Protein AF-A0AAE9ESP9-F1 (afdb_monomer)

InterPro domains:
  IPR003100 PAZ domain [PF02170] (100-163)
  IPR003100 PAZ domain [PS50821] (48-155)
  IPR036085 PAZ domain superfamily [SSF101690] (2-194)

pLDDT: mean 80.01, std 15.83, range [25.66, 97.06]

Structure (mmCIF, N/CA/C/O backbone):
data_AF-A0AAE9ESP9-F1
#
_entry.id   AF-A0AAE9ESP9-F1
#
loop_
_atom_site.group_PDB
_atom_site.id
_atom_site.type_symbol
_atom_site.label_atom_id
_atom_site.label_alt_id
_atom_site.label_comp_id
_atom_site.label_asym_id
_atom_site.label_entity_id
_atom_site.label_seq_id
_atom_site.pdbx_PDB_ins_code
_atom_site.Cartn_x
_atom_site.Cartn_y
_atom_site.Cartn_z
_atom_site.occupancy
_atom_site.B_iso_or_equiv
_atom_site.auth_seq_id
_atom_site.auth_comp_id
_atom_site.auth_asym_id
_atom_site.auth_atom_id
_atom_site.pdbx_PDB_model_num
ATOM 1 N N . MET A 1 1 ? -13.383 -6.485 22.836 1.00 36.25 1 MET A N 1
ATOM 2 C CA . MET A 1 1 ? -14.135 -5.206 22.783 1.00 36.25 1 MET A CA 1
ATOM 3 C C . MET A 1 1 ? -15.360 -5.266 21.856 1.00 36.25 1 MET A C 1
ATOM 5 O O . MET A 1 1 ? -16.453 -5.032 22.339 1.00 36.25 1 MET A O 1
ATOM 9 N N . PHE A 1 2 ? -15.238 -5.640 20.572 1.00 35.47 2 PHE A N 1
ATOM 10 C CA . PHE A 1 2 ? -16.337 -5.555 19.578 1.00 35.47 2 PHE A CA 1
ATOM 11 C C . PHE A 1 2 ? -17.432 -6.639 19.628 1.00 35.47 2 PHE A C 1
ATOM 13 O O . PHE A 1 2 ? -18.396 -6.563 18.873 1.00 35.47 2 PHE A O 1
ATOM 20 N N . THR A 1 3 ? -17.312 -7.639 20.498 1.00 38.34 3 THR A N 1
ATOM 21 C CA . THR A 1 3 ? -18.304 -8.721 20.650 1.00 38.34 3 THR A CA 1
ATOM 22 C C . THR A 1 3 ? -19.250 -8.513 21.833 1.00 38.34 3 THR A C 1
ATOM 24 O O . THR A 1 3 ? -20.187 -9.290 22.010 1.00 38.34 3 THR A O 1
ATOM 27 N N . ARG A 1 4 ? -19.029 -7.475 22.653 1.00 48.34 4 ARG A N 1
ATOM 28 C CA . ARG A 1 4 ? -19.832 -7.216 23.854 1.00 48.34 4 ARG A CA 1
ATOM 29 C C . ARG A 1 4 ? -20.883 -6.136 23.570 1.00 48.34 4 ARG A C 1
ATOM 31 O O . ARG A 1 4 ? -20.540 -5.133 22.951 1.00 48.34 4 ARG A O 1
ATOM 38 N N . PRO A 1 5 ? -22.139 -6.283 24.040 1.00 46.50 5 PRO A N 1
ATOM 39 C CA . PRO A 1 5 ? -23.205 -5.295 23.809 1.00 46.50 5 PRO A CA 1
ATOM 40 C C . PRO A 1 5 ? -22.928 -3.915 24.439 1.00 46.50 5 PRO A C 1
ATOM 42 O O . PRO A 1 5 ? -23.632 -2.945 24.168 1.00 46.50 5 PRO A O 1
ATOM 45 N N . GLY A 1 6 ? -21.906 -3.823 25.288 1.00 58.88 6 GLY A N 1
ATOM 46 C CA . GLY A 1 6 ? -21.428 -2.608 25.924 1.00 58.88 6 GLY A CA 1
ATOM 47 C C . GLY A 1 6 ? -20.101 -2.831 26.654 1.00 58.88 6 GLY A C 1
ATOM 48 O O . GLY A 1 6 ? -19.663 -3.969 26.827 1.00 58.88 6 GLY A O 1
ATOM 49 N N . TYR A 1 7 ? -19.445 -1.740 27.046 1.00 69.62 7 TYR A N 1
ATOM 50 C CA . TYR A 1 7 ? -18.128 -1.765 27.684 1.00 69.62 7 TYR A CA 1
ATOM 51 C C . TYR A 1 7 ? -18.101 -0.862 28.925 1.00 69.62 7 TYR A C 1
ATOM 53 O O . TYR A 1 7 ? -18.345 0.340 28.781 1.00 69.62 7 TYR A O 1
ATOM 61 N N . PRO A 1 8 ? -17.836 -1.387 30.136 1.00 78.94 8 PRO A N 1
ATOM 62 C CA . PRO A 1 8 ? -17.788 -0.575 31.351 1.00 78.94 8 PRO A CA 1
ATOM 63 C C . PRO A 1 8 ? -16.766 0.557 31.229 1.00 78.94 8 PRO A C 1
ATOM 65 O O . PRO A 1 8 ? -15.607 0.323 30.885 1.00 78.94 8 PRO A O 1
ATOM 68 N N . LEU A 1 9 ? -17.172 1.793 31.525 1.00 84.38 9 LEU A N 1
ATOM 69 C CA . LEU A 1 9 ? -16.286 2.939 31.314 1.00 84.38 9 LEU A CA 1
ATOM 70 C C . LEU A 1 9 ? -15.124 2.992 32.305 1.00 84.38 9 LEU A C 1
ATOM 72 O O . LEU A 1 9 ? -14.056 3.467 31.943 1.00 84.38 9 LEU A O 1
ATOM 76 N N . VAL A 1 10 ? -15.295 2.459 33.515 1.00 84.62 10 VAL A N 1
ATOM 77 C CA . VAL A 1 10 ? -14.196 2.323 34.486 1.00 84.62 10 VAL A CA 1
ATOM 78 C C . VAL A 1 10 ? -13.069 1.449 33.924 1.00 84.62 10 VAL A C 1
ATOM 80 O O . VAL A 1 10 ? -11.906 1.813 34.058 1.00 84.62 10 VAL A O 1
ATOM 83 N N . ARG A 1 11 ? -13.409 0.353 33.226 1.00 78.44 11 ARG A N 1
ATOM 84 C CA . ARG A 1 11 ? -12.430 -0.521 32.559 1.00 78.44 11 ARG A CA 1
ATOM 85 C C . ARG A 1 11 ? -11.682 0.235 31.467 1.00 78.44 11 ARG A C 1
ATOM 87 O O . ARG A 1 11 ? -10.459 0.267 31.481 1.00 78.44 11 ARG A O 1
ATOM 94 N N . LEU A 1 12 ? -12.420 0.891 30.567 1.00 76.06 12 LEU A N 1
ATOM 95 C CA . LEU A 1 12 ? -11.817 1.704 29.507 1.00 76.06 12 LEU A CA 1
ATOM 96 C C . LEU A 1 12 ? -10.880 2.768 30.083 1.00 76.06 12 LEU A C 1
ATOM 98 O O . LEU A 1 12 ? -9.815 3.020 29.537 1.00 76.06 12 LEU A O 1
ATOM 102 N N . PHE A 1 13 ? -11.268 3.394 31.192 1.00 78.81 13 PHE A N 1
ATOM 103 C CA . PHE A 1 13 ? -10.442 4.415 31.812 1.00 78.81 13 PHE A CA 1
ATOM 104 C C . PHE A 1 13 ? -9.170 3.837 32.430 1.00 78.81 13 PHE A C 1
ATOM 106 O O . PHE A 1 13 ? -8.113 4.428 32.240 1.00 78.81 13 PHE A O 1
ATOM 113 N N . TRP A 1 14 ? -9.236 2.673 33.089 1.00 80.75 14 TRP A N 1
ATOM 114 C CA . TRP A 1 14 ? -8.038 1.973 33.566 1.00 80.75 14 TRP A CA 1
ATOM 115 C C . TRP A 1 14 ? -7.069 1.683 32.413 1.00 80.75 14 TRP A C 1
ATOM 117 O O . TRP A 1 14 ? -5.886 1.999 32.524 1.00 80.75 14 TRP A O 1
ATOM 127 N N . GLU A 1 15 ? -7.575 1.154 31.294 1.00 73.94 15 GLU A N 1
ATOM 128 C CA . GLU A 1 15 ? -6.766 0.797 30.115 1.00 73.94 15 GLU A CA 1
ATOM 129 C C . GLU A 1 15 ? -6.067 2.028 29.524 1.00 73.94 15 GLU A C 1
ATOM 131 O O . GLU A 1 15 ? -4.885 1.988 29.188 1.00 73.94 15 GLU A O 1
ATOM 136 N N . LEU A 1 16 ? -6.760 3.171 29.486 1.00 69.31 16 LEU A N 1
ATOM 137 C CA . LEU A 1 16 ? -6.178 4.440 29.042 1.00 69.31 16 LEU A CA 1
ATOM 138 C C . LEU A 1 16 ? -5.133 5.006 30.017 1.00 69.31 16 LEU A C 1
ATOM 140 O O . LEU A 1 16 ? -4.190 5.653 29.568 1.00 69.31 16 LEU A O 1
ATOM 144 N N . ILE A 1 17 ? -5.291 4.790 31.328 1.00 67.62 17 ILE A N 1
ATOM 145 C CA . ILE A 1 17 ? -4.324 5.232 32.347 1.00 67.62 17 ILE A CA 1
ATOM 146 C C . ILE A 1 17 ? -3.018 4.437 32.236 1.00 67.62 17 ILE A C 1
ATOM 148 O O . ILE A 1 17 ? -1.943 5.026 32.336 1.00 67.62 17 ILE A O 1
ATOM 152 N N . HIS A 1 18 ? -3.111 3.122 32.028 1.00 68.69 18 HIS A N 1
ATOM 153 C CA . HIS A 1 18 ? -1.955 2.220 32.041 1.00 68.69 18 HIS A CA 1
ATOM 154 C C . HIS A 1 18 ? -1.342 2.007 30.651 1.00 68.69 18 HIS A C 1
ATOM 156 O O . HIS A 1 18 ? -0.204 1.558 30.551 1.00 68.69 18 HIS A O 1
ATOM 162 N N . GLY A 1 19 ? -2.057 2.382 29.584 1.00 60.78 19 GLY A N 1
ATOM 163 C CA . GLY A 1 19 ? -1.596 2.210 28.207 1.00 60.78 19 GLY A CA 1
ATOM 164 C C . GLY A 1 19 ? -1.575 0.750 27.750 1.00 60.78 19 GLY A C 1
ATOM 165 O O . GLY A 1 19 ? -0.873 0.440 26.791 1.00 60.78 19 GLY A O 1
ATOM 166 N N . ASP A 1 20 ? -2.330 -0.120 28.424 1.00 61.47 20 ASP A N 1
ATOM 167 C CA . ASP A 1 20 ? -2.388 -1.560 28.171 1.00 61.47 20 ASP A CA 1
ATOM 168 C C . ASP A 1 20 ? -3.837 -2.070 28.263 1.00 61.47 20 ASP A C 1
ATOM 170 O O . ASP A 1 20 ? -4.705 -1.436 28.870 1.00 61.47 20 ASP A O 1
ATOM 174 N N . THR A 1 21 ? -4.116 -3.211 27.638 1.00 65.62 21 THR A N 1
ATOM 175 C CA . THR A 1 21 ? -5.422 -3.876 27.690 1.00 65.62 21 THR A CA 1
ATOM 176 C C . THR A 1 21 ? -5.473 -4.852 28.855 1.00 65.62 21 THR A C 1
ATOM 178 O O . THR A 1 21 ? -4.585 -5.689 28.966 1.00 65.62 21 THR A O 1
ATOM 181 N N . ILE A 1 22 ? -6.529 -4.817 29.677 1.00 64.69 22 ILE A N 1
ATOM 182 C CA . ILE A 1 22 ? -6.693 -5.832 30.729 1.00 64.69 22 ILE A CA 1
ATOM 183 C C . ILE A 1 22 ? -7.214 -7.129 30.084 1.00 64.69 22 ILE A C 1
ATOM 185 O O . ILE A 1 22 ? -8.304 -7.096 29.485 1.00 64.69 22 ILE A O 1
ATOM 189 N N . PRO A 1 23 ? -6.496 -8.263 30.209 1.00 65.38 23 PRO A N 1
ATOM 190 C CA . PRO A 1 23 ? -7.001 -9.574 29.813 1.00 65.38 23 PRO A CA 1
ATOM 191 C C . PRO A 1 23 ? -8.263 -9.942 30.596 1.00 65.38 23 PRO A C 1
ATOM 193 O O . PRO A 1 23 ? -8.437 -9.549 31.746 1.00 65.38 23 PRO A O 1
ATOM 196 N N . ASP A 1 24 ? -9.156 -10.728 29.999 1.00 60.84 24 ASP A N 1
ATOM 197 C CA . ASP A 1 24 ? -10.421 -11.086 30.655 1.00 60.84 24 ASP A CA 1
ATOM 198 C C . ASP A 1 24 ? -10.231 -11.920 31.938 1.00 60.84 24 ASP A C 1
ATOM 200 O O . ASP A 1 24 ? -11.047 -11.827 32.854 1.00 60.84 24 ASP A O 1
ATOM 204 N N . GLU A 1 25 ? -9.128 -12.663 32.032 1.00 65.56 25 GLU A N 1
ATOM 205 C CA . GLU A 1 25 ? -8.735 -13.447 33.210 1.00 65.56 25 GLU A CA 1
ATOM 206 C C . GLU A 1 25 ? -8.355 -12.542 34.396 1.00 65.56 25 GLU A C 1
ATOM 208 O O . GLU A 1 25 ? -8.897 -12.688 35.489 1.00 65.56 25 GLU A O 1
ATOM 213 N N . ASP A 1 26 ? -7.537 -11.507 34.168 1.00 64.12 26 ASP A N 1
ATOM 214 C CA . ASP A 1 26 ? -7.153 -10.543 35.213 1.00 64.12 26 ASP A CA 1
ATOM 215 C C . ASP A 1 26 ? -8.328 -9.665 35.688 1.00 64.12 26 ASP A C 1
ATOM 217 O O . ASP A 1 26 ? -8.293 -9.074 36.775 1.00 64.12 26 ASP A O 1
ATOM 221 N N . ILE A 1 27 ? -9.394 -9.584 34.885 1.00 62.53 27 ILE A N 1
ATOM 222 C CA . ILE A 1 27 ? -10.651 -8.933 35.265 1.00 62.53 27 ILE A CA 1
ATOM 223 C C . ILE A 1 27 ? -11.445 -9.804 36.220 1.00 62.53 27 ILE A C 1
ATOM 225 O O . ILE A 1 27 ? -11.949 -9.278 37.218 1.00 62.53 27 ILE A O 1
ATOM 229 N N . ALA A 1 28 ? -11.564 -11.097 35.908 1.00 59.69 28 ALA A N 1
ATOM 230 C CA . ALA A 1 28 ? -12.252 -12.063 36.753 1.00 59.69 28 ALA A CA 1
ATOM 231 C C . ALA A 1 28 ? -11.602 -12.115 38.142 1.00 59.69 28 ALA A C 1
ATOM 233 O O . ALA A 1 28 ? -12.314 -12.020 39.137 1.00 59.69 28 ALA A O 1
ATOM 234 N N . ASP A 1 29 ? -10.268 -12.094 38.191 1.00 65.44 29 ASP A N 1
ATOM 235 C CA . ASP A 1 29 ? -9.473 -12.135 39.425 1.00 65.44 29 ASP A CA 1
ATOM 236 C C . ASP A 1 29 ? -9.469 -10.813 40.225 1.00 65.44 29 ASP A C 1
ATOM 238 O O . ASP A 1 29 ? -8.898 -10.733 41.315 1.00 65.44 29 ASP A O 1
ATOM 242 N N . GLY A 1 30 ? -10.064 -9.737 39.694 1.00 65.06 30 GLY A N 1
ATOM 243 C CA . GLY A 1 30 ? -10.254 -8.471 40.411 1.00 65.06 30 GLY A CA 1
ATOM 244 C C . GLY A 1 30 ? -8.976 -7.671 40.711 1.00 65.06 30 GLY A C 1
ATOM 245 O O . GLY A 1 30 ? -9.048 -6.688 41.453 1.00 65.06 30 GLY A O 1
ATOM 246 N N . LYS A 1 31 ? -7.817 -8.030 40.135 1.00 67.94 31 LYS A N 1
ATOM 247 C CA . LYS A 1 31 ? -6.522 -7.356 40.389 1.00 67.94 31 LYS A CA 1
ATOM 248 C C . LYS A 1 31 ? -6.563 -5.852 40.088 1.00 67.94 31 LYS A C 1
ATOM 250 O O . LYS A 1 31 ? -6.050 -5.054 40.868 1.00 67.94 31 LYS A O 1
ATOM 255 N N . TRP A 1 32 ? -7.268 -5.465 39.026 1.00 75.38 32 TRP A N 1
ATOM 256 C CA . TRP A 1 32 ? -7.428 -4.073 38.586 1.00 75.38 32 TRP A CA 1
ATOM 257 C C . TRP A 1 32 ? -8.198 -3.177 39.580 1.00 75.38 32 TRP A C 1
ATOM 259 O O . TRP A 1 32 ? -8.116 -1.950 39.501 1.00 75.38 32 TRP A O 1
ATOM 269 N N . ASP A 1 33 ? -8.947 -3.752 40.532 1.00 78.62 33 ASP A N 1
ATOM 270 C CA . ASP A 1 33 ? -9.730 -2.988 41.512 1.00 78.62 33 ASP A CA 1
ATOM 271 C C . ASP A 1 33 ? -8.846 -2.199 42.486 1.00 78.62 33 ASP A C 1
ATOM 273 O O . ASP A 1 33 ? -9.152 -1.051 42.823 1.00 78.62 33 ASP A O 1
ATOM 277 N N . ALA A 1 34 ? -7.756 -2.814 42.952 1.00 79.19 34 ALA A N 1
ATOM 278 C CA . ALA A 1 34 ? -6.808 -2.163 43.851 1.00 79.19 34 ALA A CA 1
ATOM 279 C C . ALA A 1 34 ? -6.098 -1.003 43.143 1.00 79.19 34 ALA A C 1
ATOM 281 O O . ALA A 1 34 ? -5.945 0.074 43.722 1.00 79.19 34 ALA A O 1
ATOM 282 N N . ASP A 1 35 ? -5.746 -1.199 41.875 1.00 78.31 35 ASP A N 1
ATOM 283 C CA . ASP A 1 35 ? -5.117 -0.176 41.046 1.00 78.31 35 ASP A CA 1
ATOM 284 C C . ASP A 1 35 ? -6.069 0.996 40.809 1.00 78.31 35 ASP A C 1
ATOM 286 O O . ASP A 1 35 ? -5.705 2.144 41.054 1.00 78.31 35 ASP A O 1
ATOM 290 N N . MET A 1 36 ? -7.326 0.721 40.436 1.00 82.50 36 MET A N 1
ATOM 291 C CA . MET A 1 36 ? -8.332 1.769 40.239 1.00 82.50 36 MET A CA 1
ATOM 292 C C . MET A 1 36 ? -8.628 2.562 41.506 1.00 82.50 36 MET A C 1
ATOM 294 O O . MET A 1 36 ? -8.857 3.761 41.417 1.00 82.50 36 MET A O 1
ATOM 298 N N . LYS A 1 37 ? -8.616 1.941 42.691 1.00 84.88 37 LYS A N 1
ATOM 299 C CA . LYS A 1 37 ? -8.807 2.664 43.961 1.00 84.88 37 LYS A CA 1
ATOM 300 C C . LYS A 1 37 ? -7.693 3.667 44.253 1.00 84.88 37 LYS A C 1
ATOM 302 O O . LYS A 1 37 ? -7.957 4.674 44.904 1.00 84.88 37 LYS A O 1
ATOM 307 N N . ASN A 1 38 ? -6.481 3.382 43.783 1.00 81.75 38 ASN A N 1
ATOM 308 C CA . ASN A 1 38 ? -5.291 4.200 44.009 1.00 81.75 38 ASN A CA 1
ATOM 309 C C . ASN A 1 38 ? -4.934 5.093 42.807 1.00 81.75 38 ASN A C 1
ATOM 311 O O . ASN A 1 38 ? -3.989 5.884 42.887 1.00 81.75 38 ASN A O 1
ATOM 315 N N . ALA A 1 39 ? -5.662 4.969 41.695 1.00 80.00 39 ALA A N 1
ATOM 316 C CA . ALA A 1 39 ? -5.359 5.655 40.454 1.00 80.00 39 ALA A CA 1
ATOM 317 C C . ALA A 1 39 ? -5.473 7.178 40.612 1.00 80.00 39 ALA A C 1
ATOM 319 O O . ALA A 1 39 ? -6.455 7.714 41.126 1.00 80.00 39 ALA A O 1
ATOM 320 N N . ARG A 1 40 ? -4.466 7.904 40.113 1.00 81.81 40 ARG A N 1
ATOM 321 C CA . ARG A 1 40 ? -4.518 9.367 40.008 1.00 81.81 40 ARG A CA 1
ATOM 322 C C . ARG A 1 40 ? -4.911 9.766 38.597 1.00 81.81 40 ARG A C 1
ATOM 324 O O . ARG A 1 40 ? -4.163 9.557 37.644 1.00 81.81 40 ARG A O 1
ATOM 331 N N . VAL A 1 41 ? -6.091 10.359 38.475 1.00 81.75 41 VAL A N 1
ATOM 332 C CA . VAL A 1 41 ? -6.601 10.856 37.198 1.00 81.75 41 VAL A CA 1
ATOM 333 C C . VAL A 1 41 ? -5.816 12.100 36.783 1.00 81.75 41 VAL A C 1
ATOM 335 O O . VAL A 1 41 ? -5.697 13.048 37.553 1.00 81.75 41 VAL A O 1
ATOM 338 N N . THR A 1 42 ? -5.281 12.101 35.561 1.00 84.94 42 THR A N 1
ATOM 339 C CA . THR A 1 42 ? -4.581 13.256 34.978 1.00 84.94 42 THR A CA 1
ATOM 340 C C . THR A 1 42 ? -5.438 13.921 33.903 1.00 84.94 42 THR A C 1
ATOM 342 O O . THR A 1 42 ? -6.276 13.267 33.277 1.00 84.94 42 THR A O 1
ATOM 345 N N . GLU A 1 43 ? -5.192 15.204 33.623 1.00 85.25 43 GLU A N 1
ATOM 346 C CA . GLU A 1 43 ? -5.866 15.927 32.532 1.00 85.25 43 GLU A CA 1
ATOM 347 C C . GLU A 1 43 ? -5.663 15.244 31.172 1.00 85.25 43 GLU A C 1
ATOM 349 O O . GLU A 1 43 ? -6.591 15.170 30.367 1.00 85.25 43 GLU A O 1
ATOM 354 N N . LYS A 1 44 ? -4.477 14.664 30.939 1.00 78.00 44 LYS A N 1
ATOM 355 C CA . LYS A 1 44 ? -4.171 13.898 29.724 1.00 78.00 44 LYS A CA 1
ATOM 356 C C . LYS A 1 44 ? -5.099 12.688 29.566 1.00 78.00 44 LYS A C 1
ATOM 358 O O . LYS A 1 44 ? -5.600 12.452 28.468 1.00 78.00 44 LYS A O 1
ATOM 363 N N . ASN A 1 45 ? -5.367 11.959 30.651 1.00 80.25 45 ASN A N 1
ATOM 364 C CA . ASN A 1 45 ? -6.237 10.777 30.633 1.00 80.25 45 ASN A CA 1
ATOM 365 C C . ASN A 1 45 ? -7.695 11.171 30.351 1.00 80.25 45 ASN A C 1
ATOM 367 O O . ASN A 1 45 ? -8.373 10.525 29.551 1.00 80.25 45 ASN A O 1
ATOM 371 N N . VAL A 1 46 ? -8.159 12.276 30.947 1.00 85.00 46 VAL A N 1
ATOM 372 C CA . VAL A 1 46 ? -9.500 12.834 30.702 1.00 85.00 46 VAL A CA 1
ATOM 373 C C . VAL A 1 46 ? -9.643 13.316 29.258 1.00 85.00 46 VAL A C 1
ATOM 375 O O . VAL A 1 46 ? -10.648 13.017 28.608 1.00 85.00 46 VAL A O 1
ATOM 378 N N . ALA A 1 47 ? -8.641 14.021 28.726 1.00 77.88 47 ALA A N 1
ATOM 379 C CA . ALA A 1 47 ? -8.632 14.484 27.341 1.00 77.88 47 ALA A CA 1
ATOM 380 C C . ALA A 1 47 ? -8.670 13.308 26.354 1.00 77.88 47 ALA A C 1
ATOM 382 O O . ALA A 1 47 ? -9.475 13.311 25.422 1.00 77.88 47 ALA A O 1
ATOM 383 N N . LEU A 1 48 ? -7.863 12.271 26.597 1.00 74.69 48 LEU A N 1
ATOM 384 C CA . LEU A 1 48 ? -7.835 11.065 25.772 1.00 74.69 48 LEU A CA 1
ATOM 385 C C . LEU A 1 48 ? -9.179 10.324 25.806 1.00 74.69 48 LEU A C 1
ATOM 387 O O . LEU A 1 48 ? -9.744 10.028 24.754 1.00 74.69 48 LEU A O 1
ATOM 391 N N . MET A 1 49 ? -9.754 10.093 26.992 1.00 80.56 49 MET A N 1
ATOM 392 C CA . MET A 1 49 ? -11.069 9.451 27.089 1.00 80.56 49 MET A CA 1
ATOM 393 C C . MET A 1 49 ? -12.174 10.306 26.456 1.00 80.56 49 MET A C 1
ATOM 395 O O . MET A 1 49 ? -13.078 9.762 25.828 1.00 80.56 49 MET A O 1
ATOM 399 N N . SER A 1 50 ? -12.089 11.636 26.542 1.00 81.38 50 SER A N 1
ATOM 400 C CA . SER A 1 50 ? -13.035 12.541 25.873 1.00 81.38 50 SER A CA 1
ATOM 401 C C . SER A 1 50 ? -12.981 12.411 24.351 1.00 81.38 50 SER A C 1
ATOM 403 O O . SER A 1 50 ? -14.023 12.448 23.696 1.00 81.38 50 SER A O 1
ATOM 405 N N . GLN A 1 51 ? -11.787 12.218 23.778 1.00 73.75 51 GLN A N 1
ATOM 406 C CA . GLN A 1 51 ? -11.625 11.945 22.348 1.00 73.75 51 GLN A CA 1
ATOM 407 C C . GLN A 1 51 ? -12.248 10.598 21.963 1.00 73.75 51 GLN A C 1
ATOM 409 O O . GLN A 1 51 ? -12.988 10.537 20.981 1.00 73.75 51 GLN A O 1
ATOM 414 N N . VAL A 1 52 ? -12.012 9.548 22.760 1.00 75.19 52 VAL A N 1
ATOM 415 C CA . VAL A 1 52 ? -12.567 8.200 22.529 1.00 75.19 52 VAL A CA 1
ATOM 416 C C . VAL A 1 52 ? -14.096 8.194 22.618 1.00 75.19 52 VAL A C 1
ATOM 418 O O . VAL A 1 52 ? -14.769 7.606 21.773 1.00 75.19 52 VAL A O 1
ATOM 421 N N . LEU A 1 53 ? -14.664 8.866 23.622 1.00 79.69 53 LEU A N 1
ATOM 422 C CA . LEU A 1 53 ? -16.109 8.909 23.849 1.00 79.69 53 LEU A CA 1
ATOM 423 C C . LEU A 1 53 ? -16.839 9.923 22.962 1.00 79.69 53 LEU A C 1
ATOM 425 O O . LEU A 1 53 ? -18.072 9.969 22.974 1.00 79.69 53 LEU A O 1
ATOM 429 N N . ASN A 1 54 ? -16.126 10.737 22.179 1.00 79.69 54 ASN A N 1
ATOM 430 C CA . ASN A 1 54 ? -16.751 11.763 21.358 1.00 79.69 54 ASN A CA 1
ATOM 431 C C . ASN A 1 54 ? -17.799 11.154 20.412 1.00 79.69 54 ASN A C 1
ATOM 433 O O . ASN A 1 54 ? -17.529 10.240 19.638 1.00 79.69 54 ASN A O 1
ATOM 437 N N . LYS A 1 55 ? -19.018 11.698 20.468 1.00 76.81 55 LYS A N 1
ATOM 438 C CA . LYS A 1 55 ? -20.213 11.238 19.741 1.00 76.81 55 LYS A CA 1
ATOM 439 C C . LYS A 1 55 ? -20.737 9.843 20.112 1.00 76.81 55 LYS A C 1
ATOM 441 O O . LYS A 1 55 ? -21.759 9.452 19.542 1.00 76.81 55 LYS A O 1
ATOM 446 N N . MET A 1 56 ? -20.133 9.150 21.072 1.00 79.88 56 MET A N 1
ATOM 447 C CA . MET A 1 56 ? -20.583 7.832 21.512 1.00 79.88 56 MET A CA 1
ATOM 448 C C . MET A 1 56 ? -21.860 7.911 22.358 1.00 79.88 56 MET A C 1
ATOM 450 O O . MET A 1 56 ? -22.131 8.913 23.031 1.00 79.88 56 MET A O 1
ATOM 454 N N . LYS A 1 57 ? -22.661 6.840 22.314 1.00 85.81 57 LYS A N 1
ATOM 455 C CA . LYS A 1 57 ? -23.819 6.653 23.198 1.00 85.81 57 LYS A CA 1
ATOM 456 C C . LYS A 1 57 ? -23.370 5.943 24.472 1.00 85.81 57 LYS A C 1
ATOM 458 O O . LYS A 1 57 ? -22.726 4.900 24.419 1.00 85.81 57 LYS A O 1
ATOM 463 N N . ILE A 1 58 ? -23.744 6.508 25.608 1.00 86.81 58 ILE A N 1
ATOM 464 C CA . ILE A 1 58 ? -23.488 5.974 26.939 1.00 86.81 58 ILE A CA 1
ATOM 465 C C . ILE A 1 58 ? -24.789 5.405 27.483 1.00 86.81 58 ILE A C 1
ATOM 467 O O . ILE A 1 58 ? -25.831 6.058 27.416 1.00 86.81 58 ILE A O 1
ATOM 471 N N . LEU A 1 59 ? -24.712 4.195 28.016 1.00 86.31 59 LEU A N 1
ATOM 472 C CA . LEU A 1 59 ? -25.769 3.520 28.746 1.00 86.31 59 LEU A CA 1
ATOM 473 C C . LEU A 1 59 ? -25.570 3.730 30.247 1.00 86.31 59 LEU A C 1
ATOM 475 O O . LEU A 1 59 ? -24.451 3.610 30.746 1.00 86.31 59 LEU A O 1
ATOM 479 N N . VAL A 1 60 ? -26.658 4.040 30.951 1.00 86.50 60 VAL A N 1
ATOM 480 C CA . VAL A 1 60 ? -26.669 4.270 32.398 1.00 86.50 60 VAL A CA 1
ATOM 481 C C . VAL A 1 60 ? -27.447 3.167 33.094 1.00 86.50 60 VAL A C 1
ATOM 483 O O . VAL A 1 60 ? -28.629 2.972 32.824 1.00 86.50 60 VAL A O 1
ATOM 486 N N . SER A 1 61 ? -26.804 2.492 34.037 1.00 79.81 61 SER A N 1
ATOM 487 C CA . SER A 1 61 ? -27.384 1.409 34.830 1.00 79.81 61 SER A CA 1
ATOM 488 C C . SER A 1 61 ? -27.281 1.740 36.322 1.00 79.81 61 SER A C 1
ATOM 490 O O . SER A 1 61 ? -26.441 1.187 37.031 1.00 79.81 61 SER A O 1
ATOM 492 N N . ASN A 1 62 ? -28.121 2.666 36.795 1.00 76.31 62 ASN A N 1
ATOM 493 C CA . ASN A 1 62 ? -28.062 3.177 38.174 1.00 76.31 62 ASN A CA 1
ATOM 494 C C . ASN A 1 62 ? -28.213 2.079 39.247 1.00 76.31 62 ASN A C 1
ATOM 496 O O . ASN A 1 62 ? -27.631 2.201 40.318 1.00 76.31 62 ASN A O 1
ATOM 500 N N . GLU A 1 63 ? -28.970 1.018 38.954 1.00 65.75 63 GLU A N 1
ATOM 501 C CA . GLU A 1 63 ? -29.301 -0.072 39.894 1.00 65.75 63 GLU A CA 1
ATOM 502 C C . GLU A 1 63 ? -28.341 -1.277 39.793 1.00 65.75 63 GLU A C 1
ATOM 504 O O . GLU A 1 63 ? -28.228 -2.108 40.699 1.00 65.75 63 GLU A O 1
ATOM 509 N N . GLU A 1 64 ? -27.603 -1.370 38.688 1.00 64.19 64 GLU A N 1
ATOM 510 C CA . GLU A 1 64 ? -26.739 -2.504 38.360 1.00 64.19 64 GLU A CA 1
ATOM 511 C C . GLU A 1 64 ? -25.300 -2.040 38.128 1.00 64.19 64 GLU A C 1
ATOM 513 O O . GLU A 1 64 ? -24.704 -2.369 37.112 1.00 64.19 64 GLU A O 1
ATOM 518 N N . GLY A 1 65 ? -24.745 -1.232 39.040 1.00 64.19 65 GLY A N 1
ATOM 519 C CA . GLY A 1 65 ? -23.344 -0.791 39.015 1.00 64.19 65 GLY A CA 1
ATOM 520 C C . GLY A 1 65 ? -22.312 -1.940 38.992 1.00 64.19 65 GLY A C 1
ATOM 521 O O . GLY A 1 65 ? -22.599 -3.083 38.636 1.00 64.19 65 GLY A O 1
ATOM 522 N N . ILE A 1 66 ? -21.029 -1.648 39.227 1.00 67.69 66 ILE A N 1
ATOM 523 C CA . ILE A 1 66 ? -19.983 -2.689 39.175 1.00 67.69 66 ILE A CA 1
ATOM 524 C C . ILE A 1 66 ? -20.180 -3.586 40.401 1.00 67.69 66 ILE A C 1
ATOM 526 O O . ILE A 1 66 ? -20.194 -3.090 41.525 1.00 67.69 66 ILE A O 1
ATOM 530 N N . ARG A 1 67 ? -20.374 -4.894 40.191 1.00 69.81 67 ARG A N 1
ATOM 531 C CA . ARG A 1 67 ? -20.588 -5.863 41.272 1.00 69.81 67 ARG A CA 1
ATOM 532 C C . ARG A 1 67 ? -19.404 -6.806 41.382 1.00 69.81 67 ARG A C 1
ATOM 534 O O . ARG A 1 67 ? -18.814 -7.202 40.379 1.00 69.81 67 ARG A O 1
ATOM 541 N N . PHE A 1 68 ? -19.088 -7.145 42.620 1.00 63.91 68 PHE A N 1
ATOM 542 C CA . PHE A 1 68 ? -18.103 -8.150 42.964 1.00 63.91 68 PHE A CA 1
ATOM 543 C C . PHE A 1 68 ? -18.779 -9.168 43.876 1.00 63.91 68 PHE A C 1
ATOM 545 O O . PHE A 1 68 ? -19.648 -8.783 44.663 1.00 63.91 68 PHE A O 1
ATOM 552 N N . ASP A 1 69 ? -18.418 -10.437 43.743 1.00 71.25 69 ASP A N 1
ATOM 553 C CA . ASP A 1 69 ? -18.868 -11.472 44.671 1.00 71.25 69 ASP A CA 1
ATOM 554 C C . ASP A 1 69 ? -18.121 -11.393 46.019 1.00 71.25 69 ASP A C 1
ATOM 556 O O . ASP A 1 69 ? -17.226 -10.562 46.221 1.00 71.25 69 ASP A O 1
ATOM 560 N N . ASP A 1 70 ? -18.485 -12.276 46.950 1.00 71.44 70 ASP A N 1
ATOM 561 C CA . ASP A 1 70 ? -17.867 -12.363 48.281 1.00 71.44 70 ASP A CA 1
ATOM 562 C C . ASP A 1 70 ? -16.368 -12.722 48.227 1.00 71.44 70 ASP A C 1
ATOM 564 O O . ASP A 1 70 ? -15.630 -12.495 49.187 1.00 71.44 70 ASP A O 1
ATOM 568 N N . GLN A 1 71 ? -15.898 -13.248 47.093 1.00 68.62 71 GLN A N 1
ATOM 569 C CA . GLN A 1 71 ? -14.507 -13.617 46.823 1.00 68.62 71 GLN A CA 1
ATOM 570 C C . GLN A 1 71 ? -13.734 -12.495 46.106 1.00 68.62 71 GLN A C 1
ATOM 572 O O . GLN A 1 71 ? -12.546 -12.650 45.841 1.00 68.62 71 GLN A O 1
ATOM 577 N N . ARG A 1 72 ? -14.371 -11.332 45.890 1.00 64.81 72 ARG A N 1
ATOM 578 C CA . ARG A 1 72 ? -13.857 -10.158 45.160 1.00 64.81 72 ARG A CA 1
ATOM 579 C C . ARG A 1 72 ? -13.650 -10.378 43.663 1.00 64.81 72 ARG A C 1
ATOM 581 O O . ARG A 1 72 ? -12.983 -9.553 43.038 1.00 64.81 72 ARG A O 1
ATOM 588 N N . ASN A 1 73 ? -14.270 -11.393 43.077 1.00 65.56 73 ASN A N 1
ATOM 589 C CA . ASN A 1 73 ? -14.268 -11.562 41.631 1.00 65.56 73 ASN A CA 1
ATOM 590 C C . ASN A 1 73 ? -15.288 -10.620 40.997 1.00 65.56 73 ASN A C 1
ATOM 592 O O . ASN A 1 73 ? -16.370 -10.384 41.546 1.00 65.56 73 ASN A O 1
ATOM 596 N N . TYR A 1 74 ? -14.950 -10.067 39.835 1.00 65.31 74 TYR A N 1
ATOM 597 C CA . TYR A 1 74 ? -15.865 -9.210 39.086 1.00 65.31 74 TYR A CA 1
ATOM 598 C C . TYR A 1 74 ? -17.026 -10.032 38.513 1.00 65.31 74 TYR A C 1
ATOM 600 O O . TYR A 1 74 ? -16.817 -10.998 37.781 1.00 65.31 74 TYR A O 1
ATOM 608 N N . GLN A 1 75 ? -18.264 -9.616 38.790 1.00 65.56 75 GLN A N 1
ATOM 609 C CA . GLN A 1 75 ? -19.442 -10.207 38.161 1.00 65.56 75 GLN A CA 1
ATOM 610 C C . GLN A 1 75 ? -19.737 -9.491 36.840 1.00 65.56 75 GLN A C 1
ATOM 612 O O . GLN A 1 75 ? -20.175 -8.335 36.826 1.00 65.56 75 GLN A O 1
ATOM 617 N N . GLU A 1 76 ? -19.501 -10.181 35.721 1.00 60.75 76 GLU A N 1
ATOM 618 C CA . GLU A 1 76 ? -19.783 -9.637 34.394 1.00 60.75 76 GLU A CA 1
ATOM 619 C C . GLU A 1 76 ? -21.284 -9.373 34.214 1.00 60.75 76 GLU A C 1
ATOM 621 O O . GLU A 1 76 ? -22.138 -10.218 34.489 1.00 60.75 76 GLU A O 1
ATOM 626 N N . ARG A 1 77 ? -21.617 -8.161 33.757 1.00 64.81 77 ARG A N 1
ATOM 627 C CA . ARG A 1 77 ? -23.010 -7.755 33.545 1.00 64.81 77 ARG A CA 1
ATOM 628 C C . ARG A 1 77 ? -23.577 -8.403 32.287 1.00 64.81 77 ARG A C 1
ATOM 630 O O . ARG A 1 77 ? -22.997 -8.286 31.207 1.00 64.81 77 ARG A O 1
ATOM 637 N N . ASP A 1 78 ? -24.785 -8.956 32.385 1.00 60.59 78 ASP A N 1
ATOM 638 C CA . ASP A 1 78 ? -25.570 -9.337 31.208 1.00 60.59 78 ASP A CA 1
ATOM 639 C C . ASP A 1 78 ? -26.161 -8.085 30.539 1.00 60.59 78 ASP A C 1
ATOM 641 O O . ASP A 1 78 ? -27.303 -7.679 30.760 1.00 60.59 78 ASP A O 1
ATOM 645 N N . LEU A 1 79 ? -25.355 -7.456 29.684 1.00 57.09 79 LEU A N 1
ATOM 646 C CA . LEU A 1 79 ? -25.692 -6.215 28.983 1.00 57.09 79 LEU A CA 1
ATOM 647 C C . LEU A 1 79 ? -26.912 -6.352 28.049 1.00 57.09 79 LEU A C 1
ATOM 649 O O . LEU A 1 79 ? -27.473 -5.339 27.632 1.00 57.09 79 LEU A O 1
ATOM 653 N N . ARG A 1 80 ? -27.374 -7.577 27.738 1.00 56.75 80 ARG A N 1
ATOM 654 C CA . ARG A 1 80 ? -28.618 -7.798 26.974 1.00 56.75 80 ARG A CA 1
ATOM 655 C C . ARG A 1 80 ? -29.856 -7.419 27.790 1.00 56.75 80 ARG A C 1
ATOM 657 O O . ARG A 1 80 ? -30.829 -6.945 27.205 1.00 56.75 80 ARG A O 1
ATOM 664 N N . ARG A 1 81 ? -29.804 -7.561 29.121 1.00 60.00 81 ARG A N 1
ATOM 665 C CA . ARG A 1 81 ? -30.880 -7.158 30.049 1.00 60.00 81 ARG A CA 1
ATOM 666 C C . ARG A 1 81 ? -31.008 -5.641 30.177 1.00 60.00 81 ARG A C 1
ATOM 668 O O . ARG A 1 81 ? -32.083 -5.138 30.484 1.00 60.00 81 ARG A O 1
ATOM 675 N N . LEU A 1 82 ? -29.942 -4.914 29.844 1.00 60.25 82 LEU A N 1
ATOM 676 C CA . LEU A 1 82 ? -29.852 -3.457 29.929 1.00 60.25 82 LEU A CA 1
ATOM 677 C C . LEU A 1 82 ? -30.294 -2.734 28.639 1.00 60.25 82 LEU A C 1
ATOM 679 O O . LEU A 1 82 ? -30.195 -1.514 28.554 1.00 60.25 82 LEU A O 1
ATOM 683 N N . ARG A 1 83 ? -30.831 -3.438 27.627 1.00 58.41 83 ARG A N 1
ATOM 684 C CA . ARG A 1 83 ? -31.275 -2.827 26.349 1.00 58.41 83 ARG A CA 1
ATOM 685 C C . ARG A 1 83 ? -32.271 -1.668 26.504 1.00 58.41 83 ARG A C 1
ATOM 687 O O . ARG A 1 83 ? -32.315 -0.804 25.633 1.00 58.41 83 ARG A O 1
ATOM 694 N N . ASN A 1 84 ? -33.040 -1.648 27.592 1.00 65.19 84 ASN A N 1
ATOM 695 C CA . ASN A 1 84 ? -34.035 -0.610 27.884 1.00 65.19 84 ASN A CA 1
ATOM 696 C C . ASN A 1 84 ? -33.525 0.467 28.857 1.00 65.19 84 ASN A C 1
ATOM 698 O O . ASN A 1 84 ? -34.280 1.363 29.235 1.00 65.19 84 ASN A O 1
ATOM 702 N N . SER A 1 85 ? -32.266 0.385 29.289 1.00 73.88 85 SER A N 1
ATOM 703 C CA . SER A 1 85 ? -31.691 1.346 30.222 1.00 73.88 85 SER A CA 1
ATOM 704 C C . SER A 1 85 ? -31.541 2.731 29.578 1.00 73.88 85 SER A C 1
ATOM 706 O O . SER A 1 85 ? -31.310 2.837 28.368 1.00 73.88 85 SER A O 1
ATOM 708 N N . PRO A 1 86 ? -31.649 3.820 30.362 1.00 83.12 86 PRO A N 1
ATOM 709 C CA . PRO A 1 86 ? -31.477 5.172 29.850 1.00 83.12 86 PRO A CA 1
ATOM 710 C C . PRO A 1 86 ? -30.132 5.345 29.141 1.00 83.12 86 PRO A C 1
ATOM 712 O O . PRO A 1 86 ? -29.083 4.969 29.667 1.00 83.12 86 PRO A O 1
ATOM 715 N N . THR A 1 87 ? -30.155 5.972 27.964 1.00 86.50 87 THR A N 1
ATOM 716 C CA . THR A 1 87 ? -28.939 6.310 27.218 1.00 86.50 87 THR A CA 1
ATOM 717 C C . THR A 1 87 ? -28.816 7.813 26.990 1.00 86.50 87 THR A C 1
ATOM 719 O O . THR A 1 87 ? -29.803 8.557 26.979 1.00 86.50 87 THR A O 1
ATOM 722 N N . PHE A 1 88 ? -27.587 8.293 26.814 1.00 88.81 88 PHE A N 1
ATOM 723 C CA . PHE A 1 88 ? -27.315 9.664 26.395 1.00 88.81 88 PHE A CA 1
ATOM 724 C C . PHE A 1 88 ? -26.037 9.745 25.558 1.00 88.81 88 PHE A C 1
ATOM 726 O O . PHE A 1 88 ? -25.170 8.883 25.637 1.00 88.81 88 PHE A O 1
ATOM 733 N N . LYS A 1 89 ? -25.916 10.783 24.729 1.00 89.00 89 LYS A N 1
ATOM 734 C CA . LYS A 1 89 ? -24.694 11.036 23.958 1.00 89.00 89 LYS A CA 1
ATOM 735 C C . LYS A 1 89 ? -23.673 11.734 24.852 1.00 89.00 89 LYS A C 1
ATOM 737 O O . LYS A 1 89 ? -24.039 12.712 25.506 1.00 89.00 89 LYS A O 1
ATOM 742 N N . PHE A 1 90 ? -22.433 11.248 24.871 1.00 88.44 90 PHE A N 1
ATOM 743 C CA . PHE A 1 90 ? -21.360 11.868 25.651 1.00 88.44 90 PHE A CA 1
ATOM 744 C C . PHE A 1 90 ? -21.213 13.360 25.298 1.00 88.44 90 PHE A C 1
ATOM 746 O O . PHE A 1 90 ? -21.346 13.743 24.130 1.00 88.44 90 PHE A O 1
ATOM 753 N N . PHE A 1 91 ? -20.982 14.188 26.321 1.00 90.62 91 PHE A N 1
ATOM 754 C CA . PHE A 1 91 ? -20.800 15.634 26.199 1.00 90.62 91 PHE A CA 1
ATOM 755 C C . PHE A 1 91 ? -19.448 16.050 26.781 1.00 90.62 91 PHE A C 1
ATOM 757 O O . PHE A 1 91 ? -18.584 16.461 26.015 1.00 90.62 91 PHE A O 1
ATOM 764 N N . GLU A 1 92 ? -19.252 15.891 28.091 1.00 92.06 92 GLU A N 1
ATOM 765 C CA . GLU A 1 92 ? -17.976 16.177 28.758 1.00 92.06 92 GLU A CA 1
ATOM 766 C C . GLU A 1 92 ? -17.851 15.421 30.090 1.00 92.06 92 GLU A C 1
ATOM 768 O O . GLU A 1 92 ? -18.823 14.842 30.591 1.00 92.06 92 GLU A O 1
ATOM 773 N N . PHE A 1 93 ? -16.651 15.442 30.669 1.00 92.88 93 PHE A N 1
ATOM 774 C CA . PHE A 1 93 ? -16.434 15.065 32.065 1.00 92.88 93 PHE A CA 1
ATOM 775 C C . PHE A 1 93 ? -16.770 16.237 32.992 1.00 92.88 93 PHE A C 1
ATOM 777 O O . PHE A 1 93 ? -16.516 17.393 32.662 1.00 92.88 93 PHE A O 1
ATOM 784 N N . GLY A 1 94 ? -17.368 15.930 34.139 1.00 90.88 94 GLY A N 1
ATOM 785 C CA . GLY A 1 94 ? -17.672 16.880 35.204 1.00 90.88 94 GLY A CA 1
ATOM 786 C C . GLY A 1 94 ? -16.839 16.625 36.458 1.00 90.88 94 GLY A C 1
ATOM 787 O O . GLY A 1 94 ? -15.807 15.956 36.412 1.00 90.88 94 GLY A O 1
ATOM 788 N N . ALA A 1 95 ? -17.318 17.157 37.582 1.00 91.75 95 ALA A N 1
ATOM 789 C CA . ALA A 1 95 ? -16.732 16.910 38.894 1.00 91.75 95 ALA A CA 1
ATOM 790 C C . ALA A 1 95 ? -16.787 15.418 39.278 1.00 91.75 95 ALA A C 1
ATOM 792 O O . ALA A 1 95 ? -17.538 14.634 38.689 1.00 91.75 95 ALA A O 1
ATOM 793 N N . ASP A 1 96 ? -15.975 15.026 40.255 1.00 93.12 96 ASP A N 1
ATOM 794 C CA . ASP A 1 96 ? -15.966 13.672 40.809 1.00 93.12 96 ASP A CA 1
ATOM 795 C C . ASP A 1 96 ? -17.198 13.402 41.696 1.00 93.12 96 ASP A C 1
ATOM 797 O O . ASP A 1 96 ? -18.126 14.213 41.784 1.00 93.12 96 ASP A O 1
ATOM 801 N N . SER A 1 97 ? -17.250 12.228 42.328 1.00 93.06 97 SER A N 1
ATOM 802 C CA . SER A 1 97 ? -18.425 11.829 43.110 1.00 93.06 97 SER A CA 1
ATOM 803 C C . SER A 1 97 ? -18.531 12.544 44.470 1.00 93.06 97 SER A C 1
ATOM 805 O O . SER A 1 97 ? -19.559 12.414 45.137 1.00 93.06 97 SER A O 1
ATOM 807 N N . PHE A 1 98 ? -17.521 13.320 44.880 1.00 93.94 98 PHE A N 1
ATOM 808 C CA . PHE A 1 98 ? -17.583 14.153 46.086 1.00 93.94 98 PHE A CA 1
ATOM 809 C C . PHE A 1 98 ? -18.342 15.463 45.863 1.00 93.94 98 PHE A C 1
ATOM 811 O O . PHE A 1 98 ? -18.641 16.164 46.825 1.00 93.94 98 PHE A O 1
ATOM 818 N N . TYR A 1 99 ? -18.683 15.793 44.615 1.00 93.62 99 TYR A N 1
ATOM 819 C CA . TYR A 1 99 ? -19.462 16.982 44.295 1.00 93.62 99 TYR A CA 1
ATOM 820 C C . TYR A 1 99 ? -20.811 17.007 45.028 1.00 93.62 99 TYR A C 1
ATOM 822 O O . TYR A 1 99 ? -21.600 16.063 44.932 1.00 93.62 99 TYR A O 1
ATOM 830 N N . GLU A 1 100 ? -21.087 18.116 45.713 1.00 93.06 100 GLU A N 1
ATOM 831 C CA . GLU A 1 100 ? -22.344 18.366 46.416 1.00 93.06 100 GLU A CA 1
ATOM 832 C C . GLU A 1 100 ? -23.341 19.115 45.530 1.00 93.06 100 GLU A C 1
ATOM 834 O O . GLU A 1 100 ? -22.999 20.069 44.829 1.00 93.06 100 GLU A O 1
ATOM 839 N N . PHE A 1 101 ? -24.602 18.697 45.584 1.00 89.38 101 PHE A N 1
ATOM 840 C CA . PHE A 1 101 ? -25.704 19.346 44.890 1.00 89.38 101 PHE A CA 1
ATOM 841 C C . PHE A 1 101 ? -26.934 19.440 45.790 1.00 89.38 101 PHE A C 1
ATOM 843 O O . PHE A 1 101 ? -27.084 18.687 46.750 1.00 89.38 101 PHE A O 1
ATOM 850 N N . VAL A 1 102 ? -27.832 20.362 45.447 1.00 89.00 102 VAL A N 1
ATOM 851 C CA . VAL A 1 102 ? -29.139 20.484 46.097 1.00 89.00 102 VAL A CA 1
ATOM 852 C C . VAL A 1 102 ? -30.141 19.624 45.331 1.00 89.00 102 VAL A C 1
ATOM 854 O O . VAL A 1 102 ? -30.316 19.798 44.121 1.00 89.00 102 VAL A O 1
ATOM 857 N N . ASN A 1 103 ? -30.761 18.659 46.009 1.00 84.06 103 ASN A N 1
ATOM 858 C CA . ASN A 1 103 ? -31.755 17.772 45.404 1.00 84.06 103 ASN A CA 1
ATOM 859 C C . ASN A 1 103 ? -33.145 18.431 45.291 1.00 84.06 103 ASN A C 1
ATOM 861 O O . ASN A 1 103 ? -33.357 19.581 45.665 1.00 84.06 103 ASN A O 1
ATOM 865 N N . GLU A 1 104 ? -34.122 17.672 44.790 1.00 82.19 104 GLU A N 1
ATOM 866 C CA . GLU A 1 104 ? -35.514 18.128 44.647 1.00 82.19 104 GLU A CA 1
ATOM 867 C C . GLU A 1 104 ? -36.212 18.390 46.000 1.00 82.19 104 GLU A C 1
ATOM 869 O O . GLU A 1 104 ? -37.190 19.131 46.042 1.00 82.19 104 GLU A O 1
ATOM 874 N N . ASN A 1 105 ? -35.678 17.852 47.103 1.00 86.19 105 ASN A N 1
ATOM 875 C CA . ASN A 1 105 ? -36.154 18.072 48.474 1.00 86.19 105 ASN A CA 1
ATOM 876 C C . ASN A 1 105 ? -35.454 19.254 49.173 1.00 86.19 105 ASN A C 1
ATOM 878 O O . ASN A 1 105 ? -35.675 19.477 50.361 1.00 86.19 105 ASN A O 1
ATOM 882 N N . ASN A 1 106 ? -34.623 20.014 48.450 1.00 86.50 106 ASN A N 1
ATOM 883 C CA . ASN A 1 106 ? -33.824 21.121 48.976 1.00 86.50 106 ASN A CA 1
ATOM 884 C C . ASN A 1 106 ? -32.771 20.706 50.028 1.00 86.50 106 ASN A C 1
ATOM 886 O O . ASN A 1 106 ? -32.376 21.503 50.878 1.00 86.50 106 ASN A O 1
ATOM 890 N N . GLU A 1 107 ? -32.309 19.458 49.960 1.00 89.75 107 GLU A N 1
ATOM 891 C CA . GLU A 1 107 ? -31.223 18.919 50.778 1.00 89.75 107 GLU A CA 1
ATOM 892 C C . GLU A 1 107 ? -29.909 18.993 49.997 1.00 89.75 107 GLU A C 1
ATOM 894 O O . GLU A 1 107 ? -29.864 18.640 48.814 1.00 89.75 107 GLU A O 1
ATOM 899 N N . THR A 1 108 ? -28.834 19.418 50.658 1.00 92.25 108 THR A N 1
ATOM 900 C CA . THR A 1 108 ? -27.478 19.345 50.103 1.00 92.25 108 THR A CA 1
ATOM 901 C C . THR A 1 108 ? -26.917 17.952 50.336 1.00 92.25 108 THR A C 1
ATOM 903 O O . THR A 1 108 ? -26.837 17.499 51.477 1.00 92.25 108 THR A O 1
ATOM 906 N N . LEU A 1 109 ? -26.520 17.275 49.263 1.00 93.56 109 LEU A N 1
ATOM 907 C CA . LEU A 1 109 ? -25.915 15.950 49.339 1.00 93.56 109 LEU A CA 1
ATOM 908 C C . LEU A 1 109 ? -24.876 15.725 48.244 1.00 93.56 109 LEU A C 1
ATOM 910 O O . LEU A 1 109 ? -24.967 16.284 47.150 1.00 93.56 109 LEU A O 1
ATOM 914 N N . SER A 1 110 ? -23.894 14.879 48.545 1.00 94.00 110 SER A N 1
ATOM 915 C CA . SER A 1 110 ? -22.896 14.449 47.570 1.00 94.00 110 SER A CA 1
ATOM 916 C C . SER A 1 110 ? -23.483 13.441 46.577 1.00 94.00 110 SER A C 1
ATOM 918 O O . SER A 1 110 ? -24.480 12.765 46.854 1.00 94.00 110 SER A O 1
ATOM 920 N N . ILE A 1 111 ? -22.851 13.275 45.412 1.00 92.44 111 ILE A N 1
ATOM 921 C CA . ILE A 1 111 ? -23.235 12.215 44.462 1.00 92.44 111 ILE A CA 1
ATOM 922 C C . ILE A 1 111 ? -23.132 10.829 45.119 1.00 92.44 111 ILE A C 1
ATOM 924 O O . ILE A 1 111 ? -23.994 9.980 44.888 1.00 92.44 111 ILE A O 1
ATOM 928 N N . ILE A 1 112 ? -22.135 10.599 45.978 1.00 93.31 112 ILE A N 1
ATOM 929 C CA . ILE A 1 112 ? -21.986 9.342 46.730 1.00 93.31 112 ILE A CA 1
ATOM 930 C C . ILE A 1 112 ? -23.206 9.083 47.612 1.00 93.31 112 ILE A C 1
ATOM 932 O O . ILE A 1 112 ? -23.790 7.999 47.549 1.00 93.31 112 ILE A O 1
ATOM 936 N N . ASP A 1 113 ? -23.618 10.078 48.397 1.00 92.44 113 ASP A N 1
ATOM 937 C CA . ASP A 1 113 ? -24.754 9.937 49.309 1.00 92.44 113 ASP A CA 1
ATOM 938 C C . ASP A 1 113 ? -26.067 9.784 48.542 1.00 92.44 113 ASP A C 1
ATOM 940 O O . ASP A 1 113 ? -26.918 8.983 48.935 1.00 92.44 113 ASP A O 1
ATOM 944 N N . HIS A 1 114 ? -26.200 10.456 47.391 1.00 91.69 114 HIS A N 1
ATOM 945 C CA . HIS A 1 114 ? -27.331 10.254 46.492 1.00 91.69 114 HIS A CA 1
ATOM 946 C C . HIS A 1 114 ? -27.459 8.796 46.059 1.00 91.69 114 HIS A C 1
ATOM 948 O O . HIS A 1 114 ? -28.539 8.213 46.158 1.00 91.69 114 HIS A O 1
ATOM 954 N N . TYR A 1 115 ? -26.371 8.204 45.557 1.00 90.56 115 TYR A N 1
ATOM 955 C CA . TYR A 1 115 ? -26.412 6.845 45.023 1.00 90.56 115 TYR A CA 1
ATOM 956 C C . TYR A 1 115 ? -26.583 5.800 46.123 1.00 90.56 115 TYR A C 1
ATOM 958 O O . TYR A 1 115 ? -27.337 4.840 45.935 1.00 90.56 115 TYR A O 1
ATOM 966 N N . ARG A 1 116 ? -25.982 6.031 47.295 1.00 90.19 116 ARG A N 1
ATOM 967 C CA . ARG A 1 116 ? -26.187 5.187 48.473 1.00 90.19 116 ARG A CA 1
ATOM 968 C C . ARG A 1 116 ? -27.641 5.230 48.940 1.00 90.19 116 ARG A C 1
ATOM 970 O O . ARG A 1 116 ? -28.235 4.177 49.138 1.00 90.19 116 ARG A O 1
ATOM 977 N N . GLY A 1 117 ? -28.217 6.422 49.095 1.00 87.56 117 GLY A N 1
ATOM 978 C CA . GLY A 1 117 ? -29.572 6.593 49.619 1.00 87.56 117 GLY A CA 1
ATOM 979 C C . GLY A 1 117 ? -30.667 6.183 48.635 1.00 87.56 117 GLY A C 1
ATOM 980 O O . GLY A 1 117 ? -31.609 5.493 49.012 1.00 87.56 117 GLY A O 1
ATOM 981 N N . LYS A 1 118 ? -30.547 6.583 47.363 1.00 87.88 118 LYS A N 1
ATOM 982 C CA . LYS A 1 118 ? -31.593 6.368 46.351 1.00 87.88 118 LYS A CA 1
ATOM 983 C C . LYS A 1 118 ? -31.535 4.993 45.692 1.00 87.88 118 LYS A C 1
ATOM 985 O O . LYS A 1 118 ? -32.583 4.431 45.395 1.00 87.88 118 LYS A O 1
ATOM 990 N N . TYR A 1 119 ? -30.334 4.477 45.430 1.00 84.62 119 TYR A N 1
ATOM 991 C CA . TYR A 1 119 ? -30.145 3.232 44.676 1.00 84.62 119 TYR A CA 1
ATOM 992 C C . TYR A 1 119 ? -29.535 2.104 45.517 1.00 84.62 119 TYR A C 1
ATOM 994 O O . TYR A 1 119 ? -29.320 1.013 44.995 1.00 84.62 119 TYR A O 1
ATOM 1002 N N . GLY A 1 120 ? -29.218 2.341 46.798 1.00 83.81 120 GLY A N 1
ATOM 1003 C CA . GLY A 1 120 ? -28.528 1.355 47.636 1.00 83.81 120 GLY A CA 1
ATOM 1004 C C . GLY A 1 120 ? -27.113 1.028 47.145 1.00 83.81 120 GLY A C 1
ATOM 1005 O O . GLY A 1 120 ? -26.562 -0.009 47.510 1.00 83.81 120 GLY A O 1
ATOM 1006 N N . TYR A 1 121 ? -26.527 1.877 46.293 1.00 83.19 121 TYR A N 1
ATOM 1007 C CA . TYR A 1 121 ? -25.262 1.604 45.618 1.00 83.19 121 TYR A CA 1
ATOM 1008 C C . TYR A 1 121 ? -24.117 2.408 46.235 1.00 83.19 121 TYR A C 1
ATOM 1010 O O . TYR A 1 121 ? -24.138 3.638 46.254 1.00 83.19 121 TYR A O 1
ATOM 1018 N N . ASN A 1 122 ? -23.085 1.706 46.702 1.00 87.19 122 ASN A N 1
ATOM 1019 C CA . ASN A 1 122 ? -21.865 2.325 47.208 1.00 87.19 122 ASN A CA 1
ATOM 1020 C C . ASN A 1 122 ? -20.853 2.498 46.072 1.00 87.19 122 ASN A C 1
ATOM 1022 O O . ASN A 1 122 ? -20.269 1.518 45.613 1.00 87.19 122 ASN A O 1
ATOM 1026 N N . ILE A 1 123 ? -20.631 3.748 45.659 1.00 88.69 123 ILE A N 1
ATOM 1027 C CA . ILE A 1 123 ? -19.610 4.112 44.666 1.00 88.69 123 ILE A CA 1
ATOM 1028 C C . ILE A 1 123 ? -18.227 3.695 45.183 1.00 88.69 123 ILE A C 1
ATOM 1030 O O . ILE A 1 123 ? -17.819 4.087 46.279 1.00 88.69 123 ILE A O 1
ATOM 1034 N N . ARG A 1 124 ? -17.511 2.892 44.396 1.00 87.75 124 ARG A N 1
ATOM 1035 C CA . ARG A 1 124 ? -16.237 2.256 44.759 1.00 87.75 124 ARG A CA 1
ATOM 1036 C C . ARG A 1 124 ? -15.007 3.104 44.417 1.00 87.75 124 ARG A C 1
ATOM 1038 O O . ARG A 1 124 ? -13.997 3.010 45.111 1.00 87.75 124 ARG A O 1
ATOM 1045 N N . TYR A 1 125 ? -15.104 3.949 43.398 1.00 90.75 125 TYR A N 1
ATOM 1046 C CA . TYR A 1 125 ? -14.068 4.827 42.854 1.00 90.75 125 TYR A CA 1
ATOM 1047 C C . TYR A 1 125 ? -14.556 6.291 42.842 1.00 90.75 125 TYR A C 1
ATOM 1049 O O . TYR A 1 125 ? -14.664 6.919 41.786 1.00 90.75 125 TYR A O 1
ATOM 1057 N N . PRO A 1 126 ? -14.864 6.871 44.018 1.00 91.31 126 PRO A N 1
ATOM 1058 C CA . PRO A 1 126 ? -15.486 8.193 44.110 1.00 91.31 126 PRO A CA 1
ATOM 1059 C C . PRO A 1 126 ? -14.613 9.338 43.580 1.00 91.31 126 PRO A C 1
ATOM 1061 O O . PRO A 1 126 ? -15.144 10.379 43.210 1.00 91.31 126 PRO A O 1
ATOM 1064 N N . HIS A 1 127 ? -13.295 9.135 43.525 1.00 90.25 127 HIS A N 1
ATOM 1065 C CA . HIS A 1 127 ? -12.306 10.095 43.031 1.00 90.25 127 HIS A CA 1
ATOM 1066 C C . HIS A 1 127 ? -12.262 10.198 41.496 1.00 90.25 127 HIS A C 1
ATOM 1068 O O . HIS A 1 127 ? -11.580 11.068 40.957 1.00 90.25 127 HIS A O 1
ATOM 1074 N N . LEU A 1 128 ? -12.936 9.299 40.769 1.00 91.38 128 LEU A N 1
ATOM 1075 C CA . LEU A 1 128 ? -13.006 9.380 39.314 1.00 91.38 128 LEU A CA 1
ATOM 1076 C C . LEU A 1 128 ? -14.017 10.452 38.879 1.00 91.38 128 LEU A C 1
ATOM 1078 O O . LEU A 1 128 ? -15.060 10.611 39.523 1.00 91.38 128 LEU A O 1
ATOM 1082 N N . PRO A 1 129 ? -13.763 11.157 37.761 1.00 92.75 129 PRO A N 1
ATOM 1083 C CA . PRO A 1 129 ? -14.672 12.182 37.270 1.00 92.75 129 PRO A CA 1
ATOM 1084 C C . PRO A 1 129 ? -16.004 11.571 36.828 1.00 92.75 129 PRO A C 1
ATOM 1086 O O . PRO A 1 129 ? -16.046 10.498 36.223 1.00 92.75 129 PRO A O 1
ATOM 1089 N N . CYS A 1 130 ? -17.104 12.275 37.076 1.00 94.25 130 CYS A N 1
ATOM 1090 C CA . CYS A 1 130 ? -18.411 11.877 36.570 1.00 94.25 130 CYS A CA 1
ATOM 1091 C C . CYS A 1 130 ? -18.582 12.276 35.099 1.00 94.25 130 CYS A C 1
ATOM 1093 O O . CYS A 1 130 ? -17.989 13.238 34.610 1.00 94.25 130 CYS A O 1
ATOM 1095 N N . LEU A 1 131 ? -19.472 11.586 34.388 1.00 93.25 131 LEU A N 1
ATOM 1096 C CA . LEU A 1 131 ? -19.942 12.019 33.079 1.00 93.25 131 LEU A CA 1
ATOM 1097 C C . LEU A 1 131 ? -21.023 13.081 33.219 1.00 93.25 131 LEU A C 1
ATOM 1099 O O . LEU A 1 131 ? -22.056 12.840 33.851 1.00 93.25 131 LEU A O 1
ATOM 1103 N N . ARG A 1 132 ? -20.833 14.223 32.557 1.00 91.38 132 ARG A N 1
ATOM 1104 C CA . ARG A 1 132 ? -21.853 15.262 32.468 1.00 91.38 132 ARG A CA 1
ATOM 1105 C C . ARG A 1 132 ? -22.689 15.066 31.214 1.00 91.38 132 ARG A C 1
ATOM 1107 O O . ARG A 1 132 ? -22.191 15.126 30.091 1.00 91.38 132 ARG A O 1
ATOM 1114 N N . LYS A 1 133 ? -23.994 14.869 31.394 1.00 90.31 133 LYS A N 1
ATOM 1115 C CA . LYS A 1 133 ? -24.949 14.882 30.280 1.00 90.31 133 LYS A CA 1
ATOM 1116 C C . LYS A 1 133 ? -25.279 16.326 29.916 1.00 90.31 133 LYS A C 1
ATOM 1118 O O . LYS A 1 133 ? -25.499 17.165 30.789 1.00 90.31 133 LYS A O 1
ATOM 1123 N N . LYS A 1 134 ? -25.348 16.604 28.610 1.00 88.44 134 LYS A N 1
ATOM 1124 C CA . LYS A 1 134 ? -25.717 17.928 28.102 1.00 88.44 134 LYS A CA 1
ATOM 1125 C C . LYS A 1 134 ? -27.087 18.351 28.665 1.00 88.44 134 LYS A C 1
ATOM 1127 O O . LYS A 1 134 ? -28.038 17.569 28.540 1.00 88.44 134 LYS A O 1
ATOM 1132 N N . PRO A 1 135 ? -27.211 19.558 29.246 1.00 85.44 135 PRO A N 1
ATOM 1133 C CA . PRO A 1 135 ? -28.488 20.043 29.749 1.00 85.44 135 PRO A CA 1
ATOM 1134 C C . PRO A 1 135 ? -29.523 20.152 28.616 1.00 85.44 135 PRO A C 1
ATOM 1136 O O . PRO A 1 135 ? -29.163 20.486 27.478 1.00 85.44 135 PRO A O 1
ATOM 1139 N N . PRO A 1 136 ? -30.813 19.888 28.889 1.00 82.19 136 PRO A N 1
ATOM 1140 C CA . PRO A 1 136 ? -31.890 20.169 27.950 1.00 82.19 136 PRO A CA 1
ATOM 1141 C C . PRO A 1 136 ? -31.905 21.653 27.570 1.00 82.19 136 PRO A C 1
ATOM 1143 O O . PRO A 1 136 ? -31.719 22.518 28.420 1.00 82.19 136 PRO A O 1
ATOM 1146 N N . SER A 1 137 ? -32.224 21.981 26.315 1.00 81.31 137 SER A N 1
ATOM 1147 C CA . SER A 1 137 ? -32.262 23.381 25.853 1.00 81.31 137 SER A CA 1
ATOM 1148 C C . SER A 1 137 ? -33.208 24.282 26.658 1.00 81.31 137 SER A C 1
ATOM 1150 O O . SER A 1 137 ? -33.006 25.493 26.681 1.00 81.31 137 SER A O 1
ATOM 1152 N N . ARG A 1 138 ? -34.231 23.692 27.293 1.00 80.12 138 ARG A N 1
ATOM 1153 C CA . ARG A 1 138 ? -35.233 24.378 28.123 1.00 80.12 138 ARG A CA 1
ATOM 1154 C C . ARG A 1 138 ? -34.744 24.702 29.537 1.00 80.12 138 ARG A C 1
ATOM 1156 O O . ARG A 1 138 ? -35.365 25.524 30.194 1.00 80.12 138 ARG A O 1
ATOM 1163 N N . ASP A 1 139 ? -33.661 24.076 29.990 1.00 78.62 139 ASP A N 1
ATOM 1164 C CA . ASP A 1 139 ? -33.105 24.266 31.328 1.00 78.62 139 ASP A CA 1
ATOM 1165 C C . ASP A 1 139 ? -31.582 24.095 31.274 1.00 78.62 139 ASP A C 1
ATOM 1167 O O . ASP A 1 139 ? -31.032 23.015 31.504 1.00 78.62 139 ASP A O 1
ATOM 1171 N N . ARG A 1 140 ? -30.903 25.178 30.878 1.00 75.44 140 ARG A N 1
ATOM 1172 C CA . ARG A 1 140 ? -29.451 25.186 30.638 1.00 75.44 140 ARG A CA 1
ATOM 1173 C C . ARG A 1 140 ? -28.622 25.079 31.918 1.00 75.44 140 ARG A C 1
ATOM 1175 O O . ARG A 1 140 ? -27.448 24.729 31.825 1.00 75.44 140 ARG A O 1
ATOM 1182 N N . ASN A 1 141 ? -29.222 25.361 33.073 1.00 77.38 141 ASN A N 1
ATOM 1183 C CA . ASN A 1 141 ? -28.529 25.374 34.360 1.00 77.38 141 ASN A CA 1
ATOM 1184 C C . ASN A 1 141 ? -28.588 24.016 35.067 1.00 77.38 141 ASN A C 1
ATOM 1186 O O . ASN A 1 141 ? -27.789 23.761 35.966 1.00 77.38 141 ASN A O 1
ATOM 1190 N N . ARG A 1 142 ? -29.490 23.118 34.653 1.00 81.75 142 ARG A N 1
ATOM 1191 C CA . ARG A 1 142 ? -29.601 21.788 35.250 1.00 81.75 142 ARG A CA 1
ATOM 1192 C C . ARG A 1 142 ? -28.401 20.915 34.912 1.00 81.75 142 ARG A C 1
ATOM 1194 O O . ARG A 1 142 ? -28.143 20.597 33.751 1.00 81.75 142 ARG A O 1
ATOM 1201 N N . MET A 1 143 ? -27.696 20.470 35.944 1.00 83.81 143 MET A N 1
ATOM 1202 C CA . MET A 1 143 ? -26.561 19.572 35.794 1.00 83.81 143 MET A CA 1
ATOM 1203 C C . MET A 1 143 ? -26.976 18.120 36.034 1.00 83.81 143 MET A C 1
ATOM 1205 O O . MET A 1 143 ? -27.679 17.805 36.988 1.00 83.81 143 MET A O 1
ATOM 1209 N N . PHE A 1 144 ? -26.523 17.229 35.155 1.00 88.50 144 PHE A N 1
ATOM 1210 C CA . PHE A 1 144 ? -26.717 15.788 35.275 1.00 88.50 144 PHE A CA 1
ATOM 1211 C C . PHE A 1 144 ? -25.342 15.129 35.301 1.00 88.50 144 PHE A C 1
ATOM 1213 O O . PHE A 1 144 ? -24.658 15.138 34.274 1.00 88.50 144 PHE A O 1
ATOM 1220 N N . LEU A 1 145 ? -24.951 14.587 36.454 1.00 92.06 145 LEU A N 1
ATOM 1221 C CA . LEU A 1 145 ? -23.686 13.883 36.647 1.00 92.06 145 LEU A CA 1
ATOM 1222 C C . LEU A 1 145 ? -23.939 12.398 36.911 1.00 92.06 145 LEU A C 1
ATOM 1224 O O . LEU A 1 145 ? -24.790 12.037 37.723 1.00 92.06 145 LEU A O 1
ATOM 1228 N N . PHE A 1 146 ? -23.190 11.548 36.214 1.00 93.00 146 PHE A N 1
ATOM 1229 C CA . PHE A 1 146 ? -23.246 10.098 36.363 1.00 93.00 146 PHE A CA 1
ATOM 1230 C C . PHE A 1 146 ? -21.857 9.559 36.723 1.00 93.00 146 PHE A C 1
ATOM 1232 O O . PHE A 1 146 ? -20.925 9.771 35.942 1.00 93.00 146 PHE A O 1
ATOM 1239 N N . PRO A 1 147 ? -21.692 8.862 37.861 1.00 93.44 147 PRO A N 1
ATOM 1240 C CA . PRO A 1 147 ? -20.442 8.184 38.192 1.00 93.44 147 PRO A CA 1
ATOM 1241 C C . PRO A 1 147 ? -20.030 7.208 37.087 1.00 93.44 147 PRO A C 1
ATOM 1243 O O . PRO A 1 147 ? -20.873 6.497 36.537 1.00 93.44 147 PRO A O 1
ATOM 1246 N N . LEU A 1 148 ? -18.732 7.120 36.783 1.00 89.81 148 LEU A N 1
ATOM 1247 C CA . LEU A 1 148 ? -18.238 6.230 35.723 1.00 89.81 148 LEU A CA 1
ATOM 1248 C C . LEU A 1 148 ? -18.628 4.759 35.937 1.00 89.81 148 LEU A C 1
ATOM 1250 O O . LEU A 1 148 ? -18.858 4.041 34.967 1.00 89.81 148 LEU A O 1
ATOM 1254 N N . GLU A 1 149 ? -18.764 4.320 37.189 1.00 87.31 149 GLU A N 1
ATOM 1255 C CA . GLU A 1 149 ? -19.159 2.952 37.559 1.00 87.31 149 GLU A CA 1
ATOM 1256 C C . GLU A 1 149 ? -20.534 2.531 37.054 1.00 87.31 149 GLU A C 1
ATOM 1258 O O . GLU A 1 149 ? -20.760 1.354 36.766 1.00 87.31 149 GLU A O 1
ATOM 1263 N N . VAL A 1 150 ? -21.463 3.474 36.937 1.00 87.38 150 VAL A N 1
ATOM 1264 C CA . VAL A 1 150 ? -22.824 3.193 36.468 1.00 87.38 150 VAL A CA 1
ATOM 1265 C C . VAL A 1 150 ? -22.974 3.458 34.973 1.00 87.38 150 VAL A C 1
ATOM 1267 O O . VAL A 1 150 ? -24.072 3.338 34.433 1.00 87.38 150 VAL A O 1
ATOM 1270 N N . CYS A 1 151 ? -21.880 3.790 34.284 1.00 87.62 151 CYS A N 1
ATOM 1271 C CA . CYS A 1 151 ? -21.867 4.082 32.861 1.00 87.62 151 CYS A CA 1
ATOM 1272 C C . CYS A 1 151 ? -21.128 3.002 32.067 1.00 87.62 151 CYS A C 1
ATOM 1274 O O . CYS A 1 151 ? -20.031 2.558 32.409 1.00 87.62 151 CYS A O 1
ATOM 1276 N N . SER A 1 152 ? -21.727 2.596 30.954 1.00 83.06 152 SER A N 1
ATOM 1277 C CA . SER A 1 152 ? -21.103 1.720 29.963 1.00 83.06 152 SER A CA 1
ATOM 1278 C C . SER A 1 152 ? -21.188 2.363 28.586 1.00 83.06 152 SER A C 1
ATOM 1280 O O . SER A 1 152 ? -22.197 2.976 28.237 1.00 83.06 152 SER A O 1
ATOM 1282 N N . LEU A 1 153 ? -20.138 2.222 27.783 1.00 77.62 153 LEU A N 1
ATOM 1283 C CA . LEU A 1 153 ? -20.197 2.518 26.359 1.00 77.62 153 LEU A CA 1
ATOM 1284 C C . LEU A 1 153 ? -21.209 1.561 25.729 1.00 77.62 153 LEU A C 1
ATOM 1286 O O . LEU A 1 153 ? -21.028 0.349 25.824 1.00 77.62 153 LEU A O 1
ATOM 1290 N N . LEU A 1 154 ? -22.260 2.081 25.096 1.00 72.56 154 LEU A N 1
ATOM 1291 C CA . LEU A 1 154 ? -23.130 1.251 24.273 1.00 72.56 154 LEU A CA 1
ATOM 1292 C C . LEU A 1 154 ? -22.411 1.019 22.947 1.00 72.56 154 LEU A C 1
ATOM 1294 O O . LEU A 1 154 ? -22.262 1.948 22.148 1.00 72.56 154 LEU A O 1
ATOM 1298 N N . ILE A 1 155 ? -21.960 -0.213 22.724 1.00 61.56 155 ILE A N 1
ATOM 1299 C CA . ILE A 1 155 ? -21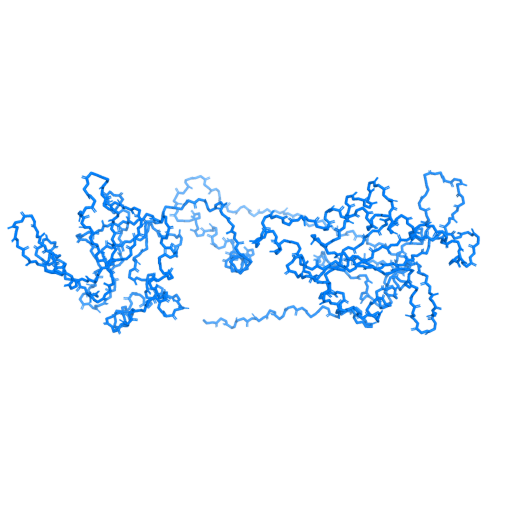.379 -0.602 21.443 1.00 61.56 155 ILE A CA 1
ATOM 1300 C C . ILE A 1 155 ? -22.555 -0.890 20.514 1.00 61.56 155 ILE A C 1
ATOM 1302 O O . ILE A 1 155 ? -23.036 -2.012 20.398 1.00 61.56 155 ILE A O 1
ATOM 1306 N N . ASP A 1 156 ? -23.057 0.175 19.899 1.00 58.66 156 ASP A N 1
ATOM 1307 C CA . ASP A 1 156 ? -23.889 0.110 18.705 1.00 58.66 156 ASP A CA 1
ATOM 1308 C C . ASP A 1 156 ? -22.896 0.078 17.535 1.00 58.66 156 ASP A C 1
ATOM 1310 O O . ASP A 1 156 ? -22.276 1.114 17.271 1.00 58.66 156 ASP A O 1
ATOM 1314 N N . PRO A 1 157 ? -22.599 -1.089 16.925 1.00 54.78 157 PRO A N 1
ATOM 1315 C CA . PRO A 1 157 ? -21.596 -1.182 15.874 1.00 54.78 157 PRO A CA 1
ATOM 1316 C C . PRO A 1 157 ? -22.085 -0.416 14.644 1.00 54.78 157 PRO A C 1
ATOM 1318 O O . PRO A 1 157 ? -22.701 -0.957 13.730 1.00 54.78 157 PRO A O 1
ATOM 1321 N N . VAL A 1 158 ? -21.802 0.882 14.618 1.00 50.97 158 VAL A N 1
ATOM 1322 C CA . VAL A 1 158 ? -21.998 1.721 13.447 1.00 50.97 158 VAL A CA 1
ATOM 1323 C C . VAL A 1 158 ? -20.800 1.494 12.543 1.00 50.97 158 VAL A C 1
ATOM 1325 O O . VAL A 1 158 ? -19.651 1.611 12.973 1.00 50.97 158 VAL A O 1
ATOM 1328 N N . ARG A 1 159 ? -21.062 1.178 11.274 1.00 51.06 159 ARG A N 1
ATOM 1329 C CA . ARG A 1 159 ? -20.021 1.108 10.248 1.00 51.06 159 ARG A CA 1
ATOM 1330 C C . ARG A 1 159 ? -19.209 2.404 10.281 1.00 51.06 159 ARG A C 1
ATOM 1332 O O . ARG A 1 159 ? -19.746 3.475 10.008 1.00 51.06 159 ARG A O 1
ATOM 1339 N N . PHE A 1 160 ? -17.924 2.309 10.611 1.00 59.34 160 PHE A N 1
ATOM 1340 C CA . PHE A 1 160 ? -17.036 3.461 10.562 1.00 59.34 160 PHE A CA 1
ATOM 1341 C C . PHE A 1 160 ? -16.825 3.864 9.098 1.00 59.34 160 PHE A C 1
ATOM 1343 O O . PHE A 1 160 ? -16.306 3.087 8.301 1.00 59.34 160 PHE A O 1
ATOM 1350 N N . THR A 1 161 ? -17.267 5.068 8.736 1.00 55.28 161 THR A N 1
ATOM 1351 C CA . THR A 1 161 ? -17.095 5.651 7.392 1.00 55.28 161 THR A CA 1
ATOM 1352 C C . THR A 1 161 ? -16.050 6.768 7.371 1.00 55.28 161 THR A C 1
ATOM 1354 O O . THR A 1 161 ? -15.933 7.478 6.376 1.00 55.28 161 THR A O 1
ATOM 1357 N N . GLY A 1 162 ? -15.346 6.983 8.485 1.00 53.56 162 GLY A N 1
ATOM 1358 C CA . GLY A 1 162 ? -14.337 8.028 8.620 1.00 53.56 162 GLY A CA 1
ATOM 1359 C C . GLY A 1 162 ? -12.964 7.611 8.097 1.00 53.56 162 GLY A C 1
ATOM 1360 O O . GLY A 1 162 ? -12.754 6.497 7.617 1.00 53.56 162 GLY A O 1
ATOM 1361 N N . TYR A 1 163 ? -12.006 8.525 8.228 1.00 54.00 163 TYR A N 1
ATOM 1362 C CA . TYR A 1 163 ? -10.606 8.269 7.912 1.00 54.00 163 TYR A CA 1
ATOM 1363 C C . TYR A 1 163 ? -9.964 7.305 8.925 1.00 54.00 163 TYR A C 1
ATOM 1365 O O . TYR A 1 163 ? -10.119 7.473 10.133 1.00 54.00 163 TYR A O 1
ATOM 1373 N N . VAL A 1 164 ? -9.222 6.311 8.430 1.00 60.47 164 VAL A N 1
ATOM 1374 C CA . VAL A 1 164 ? -8.430 5.369 9.239 1.00 60.47 164 VAL A CA 1
ATOM 1375 C C . VAL A 1 164 ? -6.954 5.730 9.073 1.00 60.47 164 VAL A C 1
ATOM 1377 O O . VAL A 1 164 ? -6.441 5.675 7.950 1.00 60.47 164 VAL A O 1
ATOM 1380 N N . SER A 1 165 ? -6.275 6.085 10.170 1.00 65.81 165 SER A N 1
ATOM 1381 C CA . SER A 1 165 ? -4.838 6.399 10.155 1.00 65.81 165 SER A CA 1
ATOM 1382 C C . SER A 1 165 ? -4.004 5.195 9.708 1.00 65.81 165 SER A C 1
ATOM 1384 O O . SER A 1 165 ? -4.440 4.050 9.828 1.00 65.81 165 SER A O 1
ATOM 1386 N N . GLN A 1 166 ? -2.789 5.426 9.198 1.00 67.00 166 GLN A N 1
ATOM 1387 C CA . GLN A 1 166 ? -1.906 4.331 8.778 1.00 67.00 166 GLN A CA 1
ATOM 1388 C C . GLN A 1 166 ? -1.597 3.368 9.934 1.00 67.00 166 GLN A C 1
ATOM 1390 O O . GLN A 1 166 ? -1.709 2.161 9.753 1.00 67.00 166 GLN A O 1
ATOM 1395 N N . GLN A 1 167 ? -1.320 3.892 11.130 1.00 68.75 167 GLN A N 1
ATOM 1396 C CA . GLN A 1 167 ? -1.088 3.077 12.326 1.00 68.75 167 GLN A CA 1
ATOM 1397 C C . GLN A 1 167 ? -2.301 2.198 12.665 1.00 68.75 167 GLN A C 1
ATOM 1399 O O . GLN A 1 167 ? -2.154 1.011 12.943 1.00 68.75 167 GLN A O 1
ATOM 1404 N N . LEU A 1 168 ? -3.515 2.755 12.587 1.00 68.19 168 LEU A N 1
ATOM 1405 C CA . LEU A 1 168 ? -4.735 1.993 12.843 1.00 68.19 168 LEU A CA 1
ATOM 1406 C C . LEU A 1 168 ? -4.999 0.957 11.740 1.00 68.19 168 LEU A C 1
ATOM 1408 O O . LEU A 1 168 ? -5.484 -0.129 12.038 1.00 68.19 168 LEU A O 1
ATOM 1412 N N . LYS A 1 169 ? -4.650 1.249 10.477 1.00 72.06 169 LYS A N 1
ATOM 1413 C CA . LYS A 1 169 ? -4.695 0.263 9.382 1.00 72.06 169 LYS A CA 1
ATOM 1414 C C . LYS A 1 169 ? -3.727 -0.889 9.632 1.00 72.06 169 LYS A C 1
ATOM 1416 O O . LYS A 1 169 ? -4.130 -2.034 9.473 1.00 72.06 169 LYS A O 1
ATOM 1421 N N . GLU A 1 170 ? -2.488 -0.601 10.022 1.00 70.31 170 GLU A N 1
ATOM 1422 C CA . GLU A 1 170 ? -1.469 -1.613 10.326 1.00 70.31 170 GLU A CA 1
ATOM 1423 C C . GLU A 1 170 ? -1.914 -2.508 11.483 1.00 70.31 170 GLU A C 1
ATOM 1425 O O . GLU A 1 170 ? -1.912 -3.728 11.342 1.00 70.31 170 GLU A O 1
ATOM 1430 N N . GLN A 1 171 ? -2.414 -1.912 12.569 1.00 73.31 171 GLN A N 1
ATOM 1431 C CA . GLN A 1 171 ? -3.010 -2.654 13.679 1.00 73.31 171 GLN A CA 1
ATOM 1432 C C . GLN A 1 171 ? -4.202 -3.493 13.214 1.00 73.31 171 GLN A C 1
ATOM 1434 O O . GLN A 1 171 ? -4.276 -4.679 13.516 1.00 73.31 171 GLN A O 1
ATOM 1439 N N . MET A 1 172 ? -5.126 -2.918 12.438 1.00 77.00 172 MET A N 1
ATOM 1440 C CA . MET A 1 172 ? -6.288 -3.652 11.939 1.00 77.00 172 MET A CA 1
ATOM 1441 C C . MET A 1 172 ? -5.863 -4.844 11.079 1.00 77.00 172 MET A C 1
ATOM 1443 O O . MET A 1 172 ? -6.397 -5.932 11.262 1.00 77.00 172 MET A O 1
ATOM 1447 N N . ILE A 1 173 ? -4.888 -4.673 10.184 1.00 79.88 173 ILE A N 1
ATOM 1448 C CA . ILE A 1 173 ? -4.327 -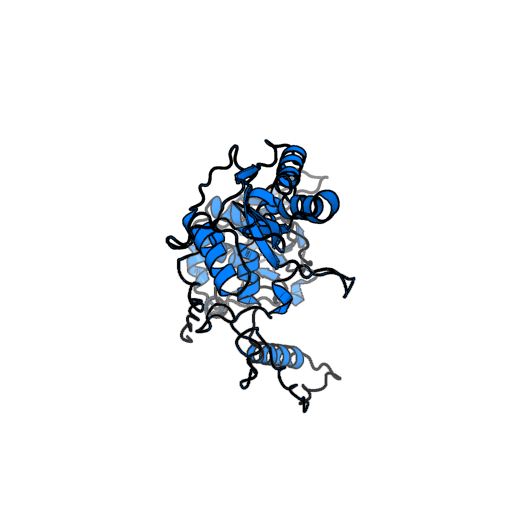5.768 9.385 1.00 79.88 173 ILE A CA 1
ATOM 1449 C C . ILE A 1 173 ? -3.716 -6.819 10.312 1.00 79.88 173 ILE A C 1
ATOM 1451 O O . ILE A 1 173 ? -4.082 -7.985 10.206 1.00 79.88 173 ILE A O 1
ATOM 1455 N N . GLN A 1 174 ? -2.856 -6.427 11.252 1.00 78.44 174 GLN A N 1
ATOM 1456 C CA . GLN A 1 174 ? -2.205 -7.349 12.184 1.00 78.44 174 GLN A CA 1
ATOM 1457 C C . GLN A 1 174 ? -3.220 -8.172 12.991 1.00 78.44 174 GLN A C 1
ATOM 1459 O O . GLN A 1 174 ? -3.066 -9.383 13.107 1.00 78.44 174 GLN A O 1
ATOM 1464 N N . TYR A 1 175 ? -4.284 -7.541 13.493 1.00 73.19 175 TYR A N 1
ATOM 1465 C CA . TYR A 1 175 ? -5.299 -8.202 14.318 1.00 73.19 175 TYR A CA 1
ATOM 1466 C C . TYR A 1 175 ? -6.353 -8.985 13.523 1.00 73.19 175 TYR A C 1
ATOM 1468 O O . TYR A 1 175 ? -7.052 -9.814 14.101 1.00 73.19 175 TYR A O 1
ATOM 1476 N N . THR A 1 176 ? -6.507 -8.731 12.219 1.00 77.06 176 THR A N 1
ATOM 1477 C CA . THR A 1 176 ? -7.519 -9.409 11.377 1.00 77.06 176 THR A CA 1
ATOM 1478 C C . THR A 1 176 ? -6.927 -10.391 10.368 1.00 77.06 176 THR A C 1
ATOM 1480 O O . THR A 1 176 ? -7.666 -11.151 9.732 1.00 77.06 176 THR A O 1
ATOM 1483 N N . THR A 1 177 ? -5.601 -10.421 10.230 1.00 80.81 177 THR A N 1
ATOM 1484 C CA . THR A 1 177 ? -4.906 -11.391 9.383 1.00 80.81 177 THR A CA 1
ATOM 1485 C C . THR A 1 177 ? -4.802 -12.717 10.124 1.00 80.81 177 THR A C 1
ATOM 1487 O O . THR A 1 177 ? -4.031 -12.866 11.064 1.00 80.81 177 THR A O 1
ATOM 1490 N N . LEU A 1 178 ? -5.598 -13.685 9.679 1.00 79.12 178 LEU A N 1
ATOM 1491 C CA . LEU A 1 178 ? -5.588 -15.062 10.161 1.00 79.12 178 LEU A CA 1
ATOM 1492 C C . LEU A 1 178 ? -5.063 -15.966 9.048 1.00 79.12 178 LEU A C 1
ATOM 1494 O O . LEU A 1 178 ? -5.423 -15.771 7.882 1.00 79.12 178 LEU A O 1
ATOM 1498 N N . THR A 1 179 ? -4.273 -16.981 9.400 1.00 85.44 179 THR A N 1
ATOM 1499 C CA . THR A 1 179 ? -3.962 -18.070 8.462 1.00 85.44 179 THR A CA 1
ATOM 1500 C C . THR A 1 179 ? -5.243 -18.803 8.057 1.00 85.44 179 THR A C 1
ATOM 1502 O O . THR A 1 179 ? -6.275 -18.694 8.726 1.00 85.44 179 THR A O 1
ATOM 1505 N N . ALA A 1 180 ? -5.199 -19.572 6.965 1.00 82.25 180 ALA A N 1
ATOM 1506 C CA . ALA A 1 180 ? -6.354 -20.353 6.519 1.00 82.25 180 ALA A CA 1
ATOM 1507 C C . ALA A 1 180 ? -6.880 -21.289 7.627 1.00 82.25 180 ALA A C 1
ATOM 1509 O O . ALA A 1 180 ? -8.083 -21.309 7.885 1.00 82.25 180 ALA A O 1
ATOM 1510 N N . GLU A 1 181 ? -5.982 -21.967 8.349 1.00 79.44 181 GLU A N 1
ATOM 1511 C CA . GLU A 1 181 ? -6.337 -22.850 9.469 1.00 79.44 181 GLU A CA 1
ATOM 1512 C C . GLU A 1 181 ? -6.961 -22.091 10.645 1.00 79.44 181 GLU A C 1
ATOM 1514 O O . GLU A 1 181 ? -8.018 -22.472 11.149 1.00 79.44 181 GLU A O 1
ATOM 1519 N N . GLN A 1 182 ? -6.370 -20.962 11.049 1.00 77.00 182 GLN A N 1
ATOM 1520 C CA . GLN A 1 182 ? -6.935 -20.121 12.110 1.00 77.00 182 GLN A CA 1
ATOM 1521 C C . GLN A 1 182 ? -8.324 -19.601 11.724 1.00 77.00 182 GLN A C 1
ATOM 1523 O O . GLN A 1 182 ? -9.256 -19.634 12.527 1.00 77.00 182 GLN A O 1
ATOM 1528 N N . ARG A 1 183 ? -8.489 -19.156 10.473 1.00 76.62 183 ARG A N 1
ATOM 1529 C CA . ARG A 1 183 ? -9.776 -18.688 9.954 1.00 76.62 183 ARG A CA 1
ATOM 1530 C C . ARG A 1 183 ? -10.811 -19.812 9.926 1.00 76.62 183 ARG A C 1
ATOM 1532 O O . ARG A 1 183 ? -11.952 -19.566 10.308 1.00 76.62 183 ARG A O 1
ATOM 1539 N N . LYS A 1 184 ? -10.431 -21.029 9.523 1.00 72.12 184 LYS A N 1
ATOM 1540 C CA . LYS A 1 184 ? -11.306 -22.211 9.536 1.00 72.12 184 LYS A CA 1
ATOM 1541 C C . LYS A 1 184 ? -11.831 -22.497 10.944 1.00 72.12 184 LYS A C 1
ATOM 1543 O O . LYS A 1 184 ? -13.041 -22.625 11.106 1.00 72.12 184 LYS A O 1
ATOM 1548 N N . LEU A 1 185 ? -10.955 -22.505 11.952 1.00 71.25 185 LEU A N 1
ATOM 1549 C CA . LEU A 1 185 ? -11.338 -22.709 13.356 1.00 71.25 185 LEU A CA 1
ATOM 1550 C C . LEU A 1 185 ? -12.301 -21.624 13.859 1.00 71.25 185 LEU A C 1
ATOM 1552 O O . LEU A 1 185 ? -13.318 -21.931 14.480 1.00 71.25 185 LEU A O 1
ATOM 1556 N N . VAL A 1 186 ? -12.020 -20.353 13.552 1.00 68.19 186 VAL A N 1
ATOM 1557 C CA . VAL A 1 186 ? -12.903 -19.233 13.920 1.00 68.19 186 VAL A CA 1
ATOM 1558 C C . VAL A 1 186 ? -14.285 -19.391 13.284 1.00 68.19 186 VAL A C 1
ATOM 1560 O O . VAL A 1 186 ? -15.292 -19.256 13.976 1.00 68.19 186 VAL A O 1
ATOM 1563 N N . LEU A 1 187 ? -14.355 -19.716 11.991 1.00 67.75 187 LEU A N 1
ATOM 1564 C CA . LEU A 1 187 ? -15.625 -19.913 11.288 1.00 67.75 187 LEU A CA 1
ATOM 1565 C C . LEU A 1 187 ? -16.405 -21.115 11.828 1.00 67.75 187 LEU A C 1
ATOM 1567 O O . LEU A 1 187 ? -17.610 -20.999 12.032 1.00 67.75 187 LEU A O 1
ATOM 1571 N N . GLN A 1 188 ? -15.736 -22.234 12.115 1.00 66.31 188 GLN A N 1
ATOM 1572 C CA . GLN A 1 188 ? -16.362 -23.404 12.737 1.00 66.31 188 GLN A CA 1
ATOM 1573 C C . GLN A 1 188 ? -16.956 -23.065 14.109 1.00 66.31 188 GLN A C 1
ATOM 1575 O O . GLN A 1 188 ? -18.090 -23.446 14.388 1.00 66.31 188 GLN A O 1
ATOM 1580 N N . ASN A 1 189 ? -16.244 -22.287 14.928 1.00 64.44 189 ASN A N 1
ATOM 1581 C CA . ASN A 1 189 ? -16.750 -21.825 16.220 1.00 64.44 189 ASN A CA 1
ATOM 1582 C C . ASN A 1 189 ? -17.947 -20.874 16.073 1.00 64.44 189 ASN A C 1
ATOM 1584 O O . ASN A 1 189 ? -18.904 -20.989 16.828 1.00 64.44 189 ASN A O 1
ATOM 1588 N N . ILE A 1 190 ? -17.930 -19.958 15.099 1.00 62.31 190 ILE A N 1
ATOM 1589 C CA . ILE A 1 190 ? -19.051 -19.034 14.850 1.00 62.31 190 ILE A CA 1
ATOM 1590 C C . ILE A 1 190 ? -20.289 -19.792 14.355 1.00 62.31 190 ILE A C 1
ATOM 1592 O O . ILE A 1 190 ? -21.389 -19.558 14.854 1.00 62.31 190 ILE A O 1
ATOM 1596 N N . ILE A 1 191 ? -20.121 -20.706 13.395 1.00 63.19 191 ILE A N 1
ATOM 1597 C CA . ILE A 1 191 ? -21.213 -21.535 12.866 1.00 63.19 191 ILE A CA 1
ATOM 1598 C C . ILE A 1 191 ? -21.756 -22.454 13.968 1.00 63.19 191 ILE A C 1
ATOM 1600 O O . ILE A 1 191 ? -22.966 -22.601 14.088 1.00 63.19 191 ILE A O 1
ATOM 1604 N N . GLY A 1 192 ? -20.883 -23.013 14.813 1.00 55.62 192 GLY A N 1
ATOM 1605 C CA . GLY A 1 192 ? -21.263 -23.892 15.920 1.00 55.62 192 GLY A CA 1
ATOM 1606 C C . GLY A 1 192 ? -21.951 -23.197 17.102 1.00 55.62 192 GLY A C 1
ATOM 1607 O O . GLY A 1 192 ? -22.567 -23.876 17.919 1.00 55.62 192 GLY A O 1
ATOM 1608 N N . GLN A 1 193 ? -21.879 -21.863 17.212 1.00 53.28 193 GLN A N 1
ATOM 1609 C CA . GLN A 1 193 ? -22.488 -21.100 18.315 1.00 53.28 193 GLN A CA 1
ATOM 1610 C C . GLN A 1 193 ? -24.007 -20.930 18.199 1.00 53.28 193 GLN A C 1
ATOM 1612 O O . GLN A 1 193 ? -24.662 -20.662 19.205 1.00 53.28 193 GLN A O 1
ATOM 1617 N N . ASN A 1 194 ? -24.579 -21.093 17.007 1.00 49.66 194 ASN A N 1
ATOM 1618 C CA . ASN A 1 194 ? -26.023 -21.130 16.814 1.00 49.66 194 ASN A CA 1
ATOM 1619 C C . ASN A 1 194 ? -26.389 -22.456 16.140 1.00 49.66 194 ASN A C 1
ATOM 1621 O O . ASN A 1 194 ? -25.716 -22.839 15.187 1.00 49.66 194 ASN A O 1
ATOM 1625 N N . PRO A 1 195 ? -27.484 -23.129 16.533 1.00 49.59 195 PRO A N 1
ATOM 1626 C CA . PRO A 1 195 ? -28.106 -24.136 15.686 1.00 49.59 195 PRO A CA 1
ATOM 1627 C C . PRO A 1 195 ? -28.698 -23.420 14.462 1.00 49.59 195 PRO A C 1
ATOM 1629 O O . PRO A 1 195 ? -29.893 -23.144 14.388 1.00 49.59 195 PRO A O 1
ATOM 1632 N N . ILE A 1 196 ? -27.842 -23.030 13.516 1.00 54.84 196 ILE A N 1
ATOM 1633 C CA . ILE A 1 196 ? -28.252 -22.573 12.194 1.00 54.84 196 ILE A CA 1
ATOM 1634 C C . ILE A 1 196 ? -28.730 -23.842 11.496 1.00 54.84 196 ILE A C 1
ATOM 1636 O O . ILE A 1 196 ? -27.920 -24.594 10.964 1.00 54.84 196 ILE A O 1
ATOM 1640 N N . GLY A 1 197 ? -30.035 -24.105 11.581 1.00 50.06 197 GLY A N 1
ATOM 1641 C CA . GLY A 1 197 ? -30.665 -25.376 11.211 1.00 50.06 197 GLY A CA 1
ATOM 1642 C C . GLY A 1 197 ? -30.418 -25.880 9.785 1.00 50.06 197 GLY A C 1
ATOM 1643 O O . GLY A 1 197 ? -30.766 -27.018 9.517 1.00 50.06 197 GLY A O 1
ATOM 1644 N N . ASP A 1 198 ? -29.777 -25.093 8.915 1.00 57.25 198 ASP A N 1
ATOM 1645 C CA . ASP A 1 198 ? -29.536 -25.417 7.503 1.00 57.25 198 ASP A CA 1
ATOM 1646 C C . ASP A 1 198 ? -28.124 -25.040 7.001 1.00 57.25 198 ASP A C 1
ATOM 1648 O O . ASP A 1 198 ? -27.915 -24.901 5.796 1.00 57.25 198 ASP A O 1
ATOM 1652 N N . CYS A 1 199 ? -27.128 -24.829 7.874 1.00 54.22 199 CYS A N 1
ATOM 1653 C CA . CYS A 1 199 ? -25.755 -24.601 7.399 1.00 54.22 199 CYS A CA 1
ATOM 1654 C C . CYS A 1 199 ? -25.056 -25.953 7.164 1.00 54.22 199 CYS A C 1
ATOM 1656 O O . CYS A 1 199 ? -24.755 -26.641 8.145 1.00 54.22 199 CYS A O 1
ATOM 1658 N N . PRO A 1 200 ? -24.804 -26.371 5.906 1.00 60.22 200 PRO A N 1
ATOM 1659 C CA . PRO A 1 200 ? -24.098 -27.618 5.656 1.00 60.22 200 PRO A CA 1
ATOM 1660 C C . PRO A 1 200 ? -22.686 -27.546 6.258 1.00 60.22 200 PRO A C 1
ATOM 1662 O O . PRO A 1 200 ? -22.080 -26.468 6.280 1.00 60.22 200 PRO A O 1
ATOM 1665 N N . PRO A 1 201 ? -22.136 -28.674 6.742 1.00 63.47 201 PRO A N 1
ATOM 1666 C CA . PRO A 1 201 ? -20.743 -28.722 7.161 1.00 63.47 201 PRO A CA 1
ATOM 1667 C C . PRO A 1 201 ? -19.837 -28.287 6.005 1.00 63.47 201 PRO A C 1
ATOM 1669 O O . PRO A 1 201 ? -20.215 -28.394 4.837 1.00 63.47 201 PRO A O 1
ATOM 1672 N N . ILE A 1 202 ? -18.630 -27.811 6.330 1.00 63.69 202 ILE A N 1
ATOM 1673 C CA . ILE A 1 202 ? -17.597 -27.541 5.322 1.00 63.69 202 ILE A CA 1
ATOM 1674 C C . ILE A 1 202 ? -17.470 -28.792 4.447 1.00 63.69 202 ILE A C 1
ATOM 1676 O O . ILE A 1 202 ? -17.139 -29.865 4.951 1.00 63.69 202 ILE A O 1
ATOM 1680 N N . VAL A 1 203 ? -17.787 -28.648 3.162 1.00 70.06 203 VAL A N 1
ATOM 1681 C CA . VAL A 1 203 ? -17.728 -29.746 2.199 1.00 70.06 203 VAL A CA 1
ATOM 1682 C C . VAL A 1 203 ? -16.285 -29.883 1.748 1.00 70.06 203 VAL A C 1
ATOM 1684 O O . VAL A 1 203 ? -15.681 -28.910 1.296 1.00 70.06 203 VAL A O 1
ATOM 1687 N N . ASP A 1 204 ? -15.737 -31.082 1.905 1.00 71.44 204 ASP A N 1
ATOM 1688 C CA . ASP A 1 204 ? -14.433 -31.416 1.353 1.00 71.44 204 ASP A CA 1
ATOM 1689 C C . ASP A 1 204 ? -14.592 -31.641 -0.153 1.00 71.44 204 ASP A C 1
ATOM 1691 O O . ASP A 1 204 ? -15.312 -32.545 -0.588 1.00 71.44 204 ASP A O 1
ATOM 1695 N N . ASN A 1 205 ? -13.978 -30.767 -0.946 1.00 78.88 205 ASN A N 1
ATOM 1696 C CA . ASN A 1 205 ? -14.034 -30.831 -2.397 1.00 78.88 205 ASN A CA 1
ATOM 1697 C C . ASN A 1 205 ? -12.722 -31.401 -2.926 1.00 78.88 205 ASN A C 1
ATOM 1699 O O . ASN A 1 205 ? -11.631 -31.014 -2.511 1.00 78.88 205 ASN A O 1
ATOM 1703 N N . THR A 1 206 ? -12.828 -32.290 -3.909 1.00 84.12 206 THR A N 1
ATOM 1704 C CA . THR A 1 206 ? -11.671 -32.749 -4.680 1.00 84.12 206 THR A CA 1
ATOM 1705 C C . THR A 1 206 ? -11.327 -31.711 -5.741 1.00 84.12 206 THR A C 1
ATOM 1707 O O . THR A 1 206 ? -11.671 -31.835 -6.918 1.00 84.12 206 THR A O 1
ATOM 1710 N N . ASP A 1 207 ? -10.654 -30.654 -5.299 1.00 83.56 207 ASP A N 1
ATOM 1711 C CA . ASP A 1 207 ? -10.180 -29.596 -6.179 1.00 83.56 207 ASP A CA 1
ATOM 1712 C C . ASP A 1 207 ? -8.916 -30.026 -6.940 1.00 83.56 207 ASP A C 1
ATOM 1714 O O . ASP A 1 207 ? -8.133 -30.869 -6.498 1.00 83.56 207 ASP A O 1
ATOM 1718 N N . ARG A 1 208 ? -8.717 -29.446 -8.129 1.00 84.62 208 ARG A N 1
ATOM 1719 C CA . ARG A 1 208 ? -7.539 -29.696 -8.972 1.00 84.62 208 ARG A CA 1
ATOM 1720 C C . ARG A 1 208 ? -6.659 -28.456 -9.007 1.00 84.62 208 ARG A C 1
ATOM 1722 O O . ARG A 1 208 ? -7.122 -27.391 -9.411 1.00 84.62 208 ARG A O 1
ATOM 1729 N N . LEU A 1 209 ? -5.386 -28.618 -8.658 1.00 85.12 209 LEU A N 1
ATOM 1730 C CA . LEU A 1 209 ? -4.375 -27.588 -8.863 1.00 85.12 209 LEU A CA 1
ATOM 1731 C C . LEU A 1 209 ? -3.966 -27.574 -10.341 1.00 85.12 209 LEU A C 1
ATOM 1733 O O . LEU A 1 209 ? -3.575 -28.604 -10.892 1.00 85.12 209 LEU A O 1
ATOM 1737 N N . LEU A 1 210 ? -4.087 -26.420 -10.998 1.00 90.38 210 LEU A N 1
ATOM 1738 C CA . LEU A 1 210 ? -3.643 -26.279 -12.384 1.00 90.38 210 LEU A CA 1
ATOM 1739 C C . LEU A 1 210 ? -2.108 -26.329 -12.457 1.00 90.38 210 LEU A C 1
ATOM 1741 O O . LEU A 1 210 ? -1.442 -25.787 -11.570 1.00 90.38 210 LEU A O 1
ATOM 1745 N N . PRO A 1 211 ? -1.533 -26.953 -13.503 1.00 91.00 211 PRO A N 1
ATOM 1746 C CA . PRO A 1 211 ? -0.092 -26.938 -13.698 1.00 91.00 211 PRO A CA 1
ATOM 1747 C C . PRO A 1 211 ? 0.388 -25.500 -13.951 1.00 91.00 211 PRO A C 1
ATOM 1749 O O . PRO A 1 211 ? -0.304 -24.736 -14.636 1.00 91.00 211 PRO A O 1
ATOM 1752 N N . PRO A 1 212 ? 1.563 -25.118 -13.430 1.00 93.44 212 PRO A N 1
ATOM 1753 C CA . PRO A 1 212 ? 2.094 -23.790 -13.633 1.00 93.44 212 PRO A CA 1
ATOM 1754 C C . PRO A 1 212 ? 2.563 -23.647 -15.084 1.00 93.44 212 PRO A C 1
ATOM 1756 O O . PRO A 1 212 ? 3.071 -24.604 -15.681 1.00 93.44 212 PRO A O 1
ATOM 1759 N N . PRO A 1 213 ? 2.404 -22.460 -15.685 1.00 93.88 213 PRO A N 1
ATOM 1760 C CA . PRO A 1 213 ? 2.924 -22.213 -17.016 1.00 93.88 213 PRO A CA 1
ATOM 1761 C C . PRO A 1 213 ? 4.456 -22.146 -16.994 1.00 93.88 213 PRO A C 1
ATOM 1763 O O . PRO A 1 213 ? 5.067 -21.679 -16.033 1.00 93.88 213 PRO A O 1
ATOM 1766 N N . ARG A 1 214 ? 5.082 -22.547 -18.104 1.00 93.50 214 ARG A N 1
ATOM 1767 C CA . ARG A 1 214 ? 6.503 -22.276 -18.350 1.00 93.50 214 ARG A CA 1
ATOM 1768 C C . ARG A 1 214 ? 6.676 -20.812 -18.756 1.00 93.50 214 ARG A C 1
ATOM 1770 O O . ARG A 1 214 ? 6.038 -20.354 -19.704 1.00 93.50 214 ARG A O 1
ATOM 1777 N N . VAL A 1 215 ? 7.562 -20.095 -18.074 1.00 92.94 215 VAL A N 1
ATOM 1778 C CA . VAL A 1 215 ? 7.934 -18.709 -18.381 1.00 92.94 215 VAL A CA 1
ATOM 1779 C C . VAL A 1 215 ? 9.213 -18.717 -19.215 1.00 92.94 215 VAL A C 1
ATOM 1781 O O . VAL A 1 215 ? 10.221 -19.281 -18.798 1.00 92.94 215 VAL A O 1
ATOM 1784 N N . VAL A 1 216 ? 9.180 -18.102 -20.398 1.00 93.56 216 VAL A N 1
ATOM 1785 C CA . VAL A 1 216 ? 10.321 -18.065 -21.329 1.00 93.56 216 VAL A CA 1
ATOM 1786 C C . VAL A 1 216 ? 10.960 -16.676 -21.323 1.00 93.56 216 VAL A C 1
ATOM 1788 O O . VAL A 1 216 ? 10.267 -15.669 -21.465 1.00 93.56 216 VAL A O 1
ATOM 1791 N N . TYR A 1 217 ? 12.283 -16.645 -21.178 1.00 93.31 217 TYR A N 1
ATOM 1792 C CA . TYR A 1 217 ? 13.143 -15.462 -21.201 1.00 93.31 217 TYR A CA 1
ATOM 1793 C C . TYR A 1 217 ? 14.062 -15.489 -22.427 1.00 93.31 217 TYR A C 1
ATOM 1795 O O . TYR A 1 217 ? 14.137 -16.491 -23.135 1.00 93.31 217 TYR A O 1
ATOM 1803 N N . GLY A 1 218 ? 14.776 -14.390 -22.688 1.00 92.12 218 GLY A N 1
ATOM 1804 C CA . GLY A 1 218 ? 15.700 -14.305 -23.823 1.00 92.12 218 GLY A CA 1
ATOM 1805 C C . GLY A 1 218 ? 16.875 -15.280 -23.728 1.00 92.12 218 GLY A C 1
ATOM 1806 O O . GLY A 1 218 ? 17.341 -15.775 -24.747 1.00 92.12 218 GLY A O 1
ATOM 1807 N N . ASN A 1 219 ? 17.330 -15.585 -22.511 1.00 91.81 219 ASN A N 1
ATOM 1808 C CA . ASN A 1 219 ? 18.493 -16.440 -22.255 1.00 91.81 219 ASN A CA 1
ATOM 1809 C C . ASN A 1 219 ? 18.184 -17.728 -21.474 1.00 91.81 219 ASN A C 1
ATOM 1811 O O . ASN A 1 219 ? 19.100 -18.493 -21.183 1.00 91.81 219 ASN A O 1
ATOM 1815 N N . SER A 1 220 ? 16.937 -17.946 -21.057 1.00 92.94 220 SER A N 1
ATOM 1816 C CA . SER A 1 220 ? 16.578 -19.036 -20.144 1.00 92.94 220 SER A CA 1
ATOM 1817 C C . SER A 1 220 ? 15.071 -19.282 -20.108 1.00 92.94 220 SER A C 1
ATOM 1819 O O . SER A 1 220 ? 14.278 -18.559 -20.705 1.00 92.94 220 SER A O 1
ATOM 1821 N N . ASP A 1 221 ? 14.653 -20.283 -19.350 1.00 92.44 221 ASP A N 1
ATOM 1822 C CA . ASP A 1 221 ? 13.259 -20.576 -19.056 1.00 92.44 221 ASP A CA 1
ATOM 1823 C C . ASP A 1 221 ? 13.081 -20.941 -17.580 1.00 92.44 221 ASP A C 1
ATOM 1825 O O . ASP A 1 221 ? 14.041 -21.261 -16.871 1.00 92.44 221 ASP A O 1
ATOM 1829 N N . PHE A 1 222 ? 11.861 -20.796 -17.083 1.00 91.69 222 PHE A N 1
ATOM 1830 C CA . PHE A 1 222 ? 11.497 -21.098 -15.708 1.00 91.69 222 PHE A CA 1
ATOM 1831 C C . PHE A 1 222 ? 10.200 -21.905 -15.685 1.00 91.69 222 PHE A C 1
ATOM 1833 O O . PHE A 1 222 ? 9.233 -21.565 -16.369 1.00 91.69 222 PHE A O 1
ATOM 1840 N N . LEU A 1 223 ? 10.185 -22.963 -14.881 1.00 92.44 223 LEU A N 1
ATOM 1841 C CA . LEU A 1 223 ? 8.999 -23.746 -14.570 1.00 92.44 223 LEU A CA 1
ATOM 1842 C C . LEU A 1 223 ? 8.907 -23.875 -13.051 1.00 92.44 223 LEU A C 1
ATOM 1844 O O . LEU A 1 223 ? 9.823 -24.410 -12.424 1.00 92.44 223 LEU A O 1
ATOM 1848 N N . ASP A 1 224 ? 7.801 -23.405 -12.483 1.00 90.88 224 ASP A N 1
ATOM 1849 C CA . ASP A 1 224 ? 7.514 -23.487 -11.049 1.00 90.88 224 ASP A CA 1
ATOM 1850 C C . ASP A 1 224 ? 7.138 -24.919 -10.650 1.00 90.88 224 ASP A C 1
ATOM 1852 O O . ASP A 1 224 ? 5.979 -25.247 -10.430 1.00 90.88 224 ASP A O 1
ATOM 1856 N N . SER A 1 225 ? 8.127 -25.807 -10.615 1.00 88.50 225 SER A N 1
ATOM 1857 C CA . SER A 1 225 ? 7.900 -27.236 -10.356 1.00 88.50 225 SER A CA 1
ATOM 1858 C C . SER A 1 225 ? 7.326 -27.500 -8.957 1.00 88.50 225 SER A C 1
ATOM 1860 O O . SER A 1 225 ? 6.680 -28.524 -8.746 1.00 88.50 225 SER A O 1
ATOM 1862 N N . ASP A 1 226 ? 7.518 -26.553 -8.035 1.00 88.94 226 ASP A N 1
ATOM 1863 C CA . ASP A 1 226 ? 7.087 -26.628 -6.639 1.00 88.94 226 ASP A CA 1
ATOM 1864 C C . ASP A 1 226 ? 5.732 -25.935 -6.387 1.00 88.94 226 ASP A C 1
ATOM 1866 O O . ASP A 1 226 ? 5.235 -25.955 -5.262 1.00 88.94 226 ASP A O 1
ATOM 1870 N N . HIS A 1 227 ? 5.110 -25.349 -7.421 1.00 86.69 227 HIS A N 1
ATOM 1871 C CA . HIS A 1 227 ? 3.824 -24.644 -7.343 1.00 86.69 227 HIS A CA 1
ATOM 1872 C C . HIS A 1 227 ? 3.784 -23.518 -6.287 1.00 86.69 227 HIS A C 1
ATOM 1874 O O . HIS A 1 227 ? 2.758 -23.302 -5.633 1.00 86.69 227 HIS A O 1
ATOM 1880 N N . LEU A 1 228 ? 4.891 -22.791 -6.112 1.00 90.00 228 LEU A N 1
ATOM 1881 C CA . LEU A 1 228 ?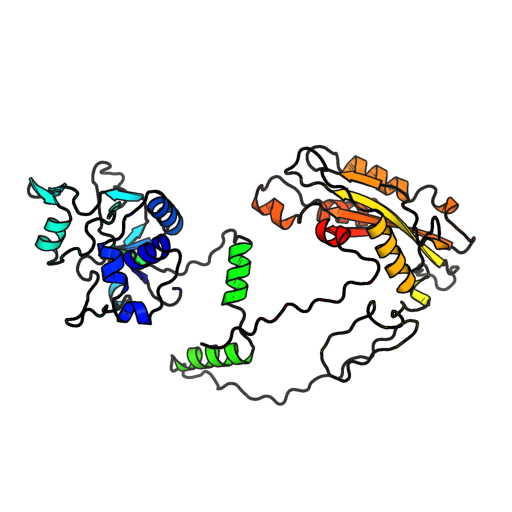 4.992 -21.681 -5.158 1.00 90.00 228 LEU A CA 1
ATOM 1882 C C . LEU A 1 228 ? 4.280 -20.410 -5.648 1.00 90.00 228 LEU A C 1
ATOM 1884 O O . LEU A 1 228 ? 3.917 -19.553 -4.844 1.00 90.00 228 LEU A O 1
ATOM 1888 N N . GLY A 1 229 ? 4.068 -20.276 -6.959 1.00 89.50 229 GLY A N 1
ATOM 1889 C CA . GLY A 1 229 ? 3.436 -19.114 -7.583 1.00 89.50 229 GLY A CA 1
ATOM 1890 C C . GLY A 1 229 ? 4.330 -17.872 -7.646 1.00 89.50 229 GLY A C 1
ATOM 1891 O O . GLY A 1 229 ? 3.834 -16.783 -7.934 1.00 89.50 229 GLY A O 1
ATOM 1892 N N . GLU A 1 230 ? 5.634 -18.014 -7.397 1.00 89.25 230 GLU A N 1
ATOM 1893 C CA . GLU A 1 230 ? 6.603 -16.917 -7.396 1.00 89.25 230 GLU A CA 1
ATOM 1894 C C . GLU A 1 230 ? 7.902 -17.281 -8.123 1.00 89.25 230 GLU A C 1
ATOM 1896 O O . GLU A 1 230 ? 8.328 -18.433 -8.153 1.00 89.25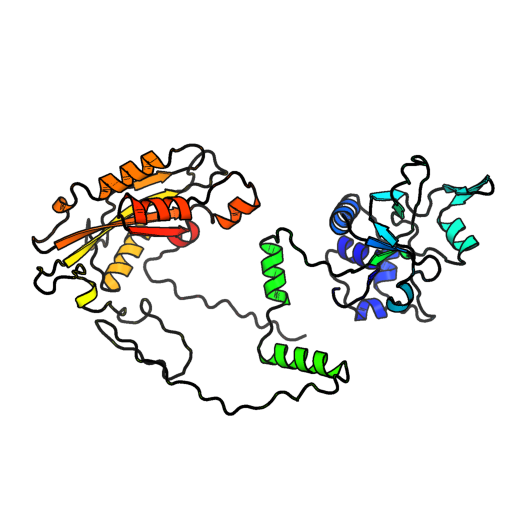 230 GLU A O 1
ATOM 1901 N N . TRP A 1 231 ? 8.549 -16.283 -8.731 1.00 87.56 231 TRP A N 1
ATOM 1902 C CA . TRP A 1 231 ? 9.844 -16.448 -9.390 1.00 87.56 231 TRP A CA 1
ATOM 1903 C C . TRP A 1 231 ? 10.604 -15.123 -9.466 1.00 87.56 231 TRP A C 1
ATOM 1905 O O . TRP A 1 231 ? 10.032 -14.042 -9.313 1.00 87.56 231 TRP A O 1
ATOM 1915 N N . LYS A 1 232 ? 11.919 -15.197 -9.700 1.00 84.88 232 LYS A N 1
ATOM 1916 C CA . LYS A 1 232 ? 12.814 -14.029 -9.732 1.00 84.88 232 LYS A CA 1
ATOM 1917 C C . LYS A 1 232 ? 13.569 -13.961 -11.058 1.00 84.88 232 LYS A C 1
ATOM 1919 O O . LYS A 1 232 ? 14.220 -14.923 -11.452 1.00 84.88 232 LYS A O 1
ATOM 1924 N N . ALA A 1 233 ? 13.502 -12.807 -11.724 1.00 83.19 233 ALA A N 1
ATOM 1925 C CA . ALA A 1 233 ? 14.229 -12.553 -12.972 1.00 83.19 233 ALA A CA 1
ATOM 1926 C C . ALA A 1 233 ? 15.605 -11.909 -12.732 1.00 83.19 233 ALA A C 1
ATOM 1928 O O . ALA A 1 233 ? 16.608 -12.370 -13.267 1.00 83.19 233 ALA A O 1
ATOM 1929 N N . VAL A 1 234 ? 15.645 -10.872 -11.890 1.00 76.81 234 VAL A N 1
ATOM 1930 C CA . VAL A 1 234 ? 16.822 -10.002 -11.700 1.00 76.81 234 VAL A CA 1
ATOM 1931 C C . VAL A 1 234 ? 17.847 -10.581 -10.714 1.00 76.81 234 VAL A C 1
ATOM 1933 O O . VAL A 1 234 ? 19.018 -10.249 -10.781 1.00 76.81 234 VAL A O 1
ATOM 1936 N N . ALA A 1 235 ? 17.431 -11.479 -9.817 1.00 76.75 235 ALA A N 1
ATOM 1937 C CA . ALA A 1 235 ? 18.320 -12.147 -8.855 1.00 76.75 235 ALA A CA 1
ATOM 1938 C C . ALA A 1 235 ? 18.748 -13.562 -9.298 1.00 76.75 235 ALA A C 1
ATOM 1940 O O . ALA A 1 235 ? 19.263 -14.332 -8.495 1.00 76.75 235 ALA A O 1
ATOM 1941 N N . HIS A 1 236 ? 18.453 -13.941 -10.542 1.00 81.69 236 HIS A N 1
ATOM 1942 C CA . HIS A 1 236 ? 18.912 -15.199 -11.125 1.00 81.69 236 HIS A CA 1
ATOM 1943 C C . HIS A 1 236 ? 20.353 -15.033 -11.622 1.00 81.69 236 HIS A C 1
ATOM 1945 O O . HIS A 1 236 ? 20.706 -13.952 -12.083 1.00 81.69 236 HIS A O 1
ATOM 1951 N N . GLU A 1 237 ? 21.165 -16.090 -11.579 1.00 81.44 237 GLU A N 1
ATOM 1952 C CA . GLU A 1 237 ? 22.531 -16.074 -12.110 1.00 81.44 237 GLU A CA 1
ATOM 1953 C C . GLU A 1 237 ? 22.648 -17.028 -13.311 1.00 81.44 237 GLU A C 1
ATOM 1955 O O . GLU A 1 237 ? 22.491 -18.240 -13.143 1.00 81.44 237 GLU A O 1
ATOM 1960 N N . PRO A 1 238 ? 22.896 -16.518 -14.534 1.00 84.94 238 PRO A N 1
ATOM 1961 C CA . PRO A 1 238 ? 22.960 -15.099 -14.915 1.00 84.94 238 PRO A CA 1
ATOM 1962 C C . PRO A 1 238 ? 21.574 -14.430 -14.908 1.00 84.94 238 PRO A C 1
ATOM 1964 O O . PRO A 1 238 ? 20.561 -15.119 -15.033 1.00 84.94 238 PRO A O 1
ATOM 1967 N N . VAL A 1 239 ? 21.519 -13.096 -14.816 1.00 89.00 239 VAL A N 1
ATOM 1968 C CA . VAL A 1 239 ? 20.256 -12.330 -14.839 1.00 89.00 239 VAL A CA 1
ATOM 1969 C C . VAL A 1 239 ? 19.400 -12.756 -16.034 1.00 89.00 239 VAL A C 1
ATOM 1971 O O . VAL A 1 239 ? 19.901 -12.919 -17.150 1.00 89.00 239 VAL A O 1
ATOM 1974 N N . ARG A 1 240 ? 18.101 -12.984 -15.812 1.00 90.88 240 ARG A N 1
ATOM 1975 C CA . ARG A 1 240 ? 17.197 -13.394 -16.894 1.00 90.88 240 ARG A CA 1
ATOM 1976 C C . ARG A 1 240 ? 16.887 -12.205 -17.787 1.00 90.88 240 ARG A C 1
ATOM 1978 O O . ARG A 1 240 ? 16.392 -11.185 -17.308 1.00 90.88 240 ARG A O 1
ATOM 1985 N N . THR A 1 241 ? 17.135 -12.358 -19.082 1.00 94.25 241 THR A N 1
ATOM 1986 C CA . THR A 1 241 ? 16.982 -11.267 -20.044 1.00 94.25 241 THR A CA 1
ATOM 1987 C C . THR A 1 241 ? 15.595 -11.238 -20.672 1.00 94.25 241 THR A C 1
ATOM 1989 O O . THR A 1 241 ? 14.894 -12.251 -20.767 1.00 94.25 241 THR A O 1
ATOM 1992 N N . VAL A 1 242 ? 15.184 -10.063 -21.138 1.00 92.81 242 VAL A N 1
ATOM 1993 C CA . VAL A 1 242 ? 14.007 -9.922 -21.997 1.00 92.81 242 VAL A CA 1
ATOM 1994 C C . VAL A 1 242 ? 14.173 -10.714 -23.297 1.00 92.81 242 VAL A C 1
ATOM 1996 O O . VAL A 1 242 ? 15.285 -10.987 -23.742 1.00 92.81 242 VAL A O 1
ATOM 1999 N N . LEU A 1 243 ? 13.049 -11.082 -23.913 1.00 93.56 243 LEU A N 1
ATOM 2000 C CA . LEU A 1 243 ? 13.047 -11.728 -25.227 1.00 93.56 243 LEU A CA 1
ATOM 2001 C C . LEU A 1 243 ? 13.738 -10.841 -26.270 1.00 93.56 243 LEU A C 1
ATOM 2003 O O . LEU A 1 243 ? 13.609 -9.620 -26.219 1.00 93.56 243 LEU A O 1
ATOM 2007 N N . GLU A 1 244 ? 14.390 -11.458 -27.254 1.00 89.12 244 GLU A N 1
ATOM 2008 C CA . GLU A 1 244 ? 15.147 -10.759 -28.302 1.00 89.12 244 GLU A CA 1
ATOM 2009 C C . GLU A 1 244 ? 14.311 -9.687 -29.021 1.00 89.12 244 GLU A C 1
ATOM 2011 O O . GLU A 1 244 ? 14.739 -8.550 -29.173 1.00 89.12 244 GLU A O 1
ATOM 2016 N N . GLU A 1 245 ? 13.052 -9.983 -29.354 1.00 88.75 245 GLU A N 1
ATOM 2017 C CA . GLU A 1 245 ? 12.154 -9.024 -30.015 1.00 88.75 245 GLU A CA 1
ATOM 2018 C C . GLU A 1 245 ? 11.765 -7.822 -29.129 1.00 88.75 245 GLU A C 1
ATOM 2020 O O . GLU A 1 245 ? 11.278 -6.799 -29.618 1.00 88.75 245 GLU A O 1
ATOM 2025 N N . ALA A 1 246 ? 11.971 -7.906 -27.811 1.00 90.44 246 ALA A N 1
ATOM 2026 C CA . ALA A 1 246 ? 11.606 -6.844 -26.880 1.00 90.44 246 ALA A CA 1
ATOM 2027 C C . ALA A 1 246 ? 12.541 -5.631 -26.954 1.00 90.44 246 ALA A C 1
ATOM 2029 O O . ALA A 1 246 ? 12.133 -4.557 -26.503 1.00 90.44 246 ALA A O 1
ATOM 2030 N N . ILE A 1 247 ? 13.738 -5.762 -27.537 1.00 93.44 247 ILE A N 1
ATOM 2031 C CA . ILE A 1 247 ? 14.691 -4.650 -27.692 1.00 93.44 247 ILE A CA 1
ATOM 2032 C C . ILE A 1 247 ? 14.356 -3.755 -28.889 1.00 93.44 247 ILE A C 1
ATOM 2034 O O . ILE A 1 247 ? 14.878 -2.651 -28.992 1.00 93.44 247 ILE A O 1
ATOM 2038 N N . TYR A 1 248 ? 13.436 -4.164 -29.767 1.00 93.12 248 TYR A N 1
ATOM 2039 C CA . TYR A 1 248 ? 13.056 -3.395 -30.953 1.00 93.12 248 TYR A CA 1
ATOM 2040 C C . TYR A 1 248 ? 11.798 -2.547 -30.733 1.00 93.12 248 TYR A C 1
ATOM 2042 O O . TYR A 1 248 ? 10.920 -2.858 -29.912 1.00 93.12 248 TYR A O 1
ATOM 2050 N N . LYS A 1 249 ? 11.690 -1.432 -31.464 1.00 89.81 249 LYS A N 1
ATOM 2051 C CA . LYS A 1 249 ? 10.480 -0.605 -31.498 1.00 89.81 249 LYS A CA 1
ATOM 2052 C C . LYS A 1 249 ? 9.342 -1.426 -32.083 1.00 89.81 249 LYS A C 1
ATOM 2054 O O . LYS A 1 249 ? 9.430 -1.924 -33.200 1.00 89.81 249 LYS A O 1
ATOM 2059 N N . ARG A 1 250 ? 8.252 -1.549 -31.323 1.00 85.62 250 ARG A N 1
ATOM 2060 C CA . ARG A 1 250 ? 7.055 -2.236 -31.808 1.00 85.62 250 ARG A CA 1
ATOM 2061 C C . ARG A 1 250 ? 6.453 -1.424 -32.946 1.00 85.62 250 ARG A C 1
ATOM 2063 O O . ARG A 1 250 ? 6.146 -0.247 -32.766 1.00 85.62 250 ARG A O 1
ATOM 2070 N N . ASN A 1 251 ? 6.265 -2.068 -34.089 1.00 84.25 251 ASN A N 1
ATOM 2071 C CA . ASN A 1 251 ? 5.578 -1.497 -35.235 1.00 84.25 251 ASN A CA 1
ATOM 2072 C C . ASN A 1 251 ? 4.408 -2.405 -35.626 1.00 84.25 251 ASN A C 1
ATOM 2074 O O . ASN A 1 251 ? 4.501 -3.626 -35.517 1.00 84.25 251 ASN A O 1
ATOM 2078 N N . ARG A 1 252 ? 3.290 -1.800 -36.034 1.00 87.12 252 ARG A N 1
ATOM 2079 C CA . ARG A 1 252 ? 2.134 -2.538 -36.560 1.00 87.12 252 ARG A CA 1
ATOM 2080 C C . ARG A 1 252 ? 2.388 -3.034 -37.982 1.00 87.12 252 ARG A C 1
ATOM 2082 O O . ARG A 1 252 ? 1.803 -4.036 -38.376 1.00 87.12 252 ARG A O 1
ATOM 2089 N N . ASP A 1 253 ? 3.240 -2.340 -38.734 1.00 88.88 253 ASP A N 1
ATOM 2090 C CA . ASP A 1 253 ? 3.664 -2.772 -40.059 1.00 88.88 253 ASP A CA 1
ATOM 2091 C C . ASP A 1 253 ? 4.834 -3.757 -39.946 1.00 88.88 253 ASP A C 1
ATOM 2093 O O . ASP A 1 253 ? 5.931 -3.395 -39.520 1.00 88.88 253 ASP A O 1
ATOM 2097 N N . ALA A 1 254 ? 4.594 -5.002 -40.357 1.00 83.56 254 ALA A N 1
ATOM 2098 C CA . ALA A 1 254 ? 5.593 -6.066 -40.361 1.00 83.56 254 ALA A CA 1
ATOM 2099 C C . ALA A 1 254 ? 6.746 -5.824 -41.355 1.00 83.56 254 ALA A C 1
ATOM 2101 O O . ALA A 1 254 ? 7.773 -6.491 -41.259 1.00 83.56 254 ALA A O 1
ATOM 2102 N N . LYS A 1 255 ? 6.582 -4.904 -42.317 1.00 87.81 255 LYS A N 1
ATOM 2103 C CA . LYS A 1 255 ? 7.612 -4.552 -43.308 1.00 87.81 255 LYS A CA 1
ATOM 2104 C C . LYS A 1 255 ? 8.470 -3.358 -42.897 1.00 87.81 255 LYS A C 1
ATOM 2106 O O . LYS A 1 255 ? 9.450 -3.067 -43.579 1.00 87.81 255 LYS A O 1
ATOM 2111 N N . ALA A 1 256 ? 8.110 -2.657 -41.823 1.00 87.31 256 ALA A N 1
ATOM 2112 C CA . ALA A 1 256 ? 8.890 -1.527 -41.348 1.00 87.31 256 ALA A CA 1
ATOM 2113 C C . ALA A 1 256 ? 10.271 -1.985 -40.839 1.00 87.31 256 ALA A C 1
ATOM 2115 O O . ALA A 1 256 ? 10.382 -3.078 -40.275 1.00 87.31 256 ALA A O 1
ATOM 2116 N N . PRO A 1 257 ? 11.326 -1.162 -40.996 1.00 88.00 257 PRO A N 1
ATOM 2117 C CA . PRO A 1 257 ? 12.648 -1.498 -40.485 1.00 88.00 257 PRO A CA 1
ATOM 2118 C C . PRO A 1 257 ? 12.600 -1.701 -38.966 1.00 88.00 257 PRO A C 1
ATOM 2120 O O . PRO A 1 257 ? 11.976 -0.923 -38.234 1.00 88.00 257 PRO A O 1
ATOM 2123 N N . LYS A 1 258 ? 13.263 -2.760 -38.489 1.00 90.62 258 LYS A N 1
ATOM 2124 C CA . LYS A 1 258 ? 13.425 -3.006 -37.056 1.00 90.62 258 LYS A CA 1
ATOM 2125 C C . LYS A 1 258 ? 14.395 -1.973 -36.495 1.00 90.62 258 LYS A C 1
ATOM 2127 O O . LYS A 1 258 ? 15.582 -2.044 -36.774 1.00 90.62 258 LYS A O 1
ATOM 2132 N N . LEU A 1 259 ? 13.881 -1.040 -35.700 1.00 93.50 259 LEU A N 1
ATOM 2133 C CA . LEU A 1 259 ? 14.710 -0.056 -35.008 1.00 93.50 259 LEU A CA 1
ATOM 2134 C C . LEU A 1 259 ? 15.026 -0.545 -33.599 1.00 93.50 259 LEU A C 1
ATOM 2136 O O . LEU A 1 259 ? 14.102 -0.824 -32.822 1.00 93.50 259 LEU A O 1
ATOM 2140 N N . LYS A 1 260 ? 16.310 -0.659 -33.263 1.00 94.31 260 LYS A N 1
ATOM 2141 C CA . LYS A 1 260 ? 16.759 -1.059 -31.927 1.00 94.31 260 LYS A CA 1
ATOM 2142 C C . LYS A 1 260 ? 16.544 0.097 -30.952 1.00 94.31 260 LYS A C 1
ATOM 2144 O O . LYS A 1 260 ? 16.949 1.224 -31.213 1.00 94.31 260 LYS A O 1
ATOM 2149 N N . LYS A 1 261 ? 15.874 -0.164 -29.833 1.00 94.62 261 LYS A N 1
ATOM 2150 C CA . LYS A 1 261 ? 15.617 0.848 -28.803 1.00 94.62 261 LYS A CA 1
ATOM 2151 C C . LYS A 1 261 ? 16.820 0.974 -27.883 1.00 94.62 261 LYS A C 1
ATOM 2153 O O . LYS A 1 261 ? 17.375 -0.045 -27.473 1.00 94.62 261 LYS A O 1
ATOM 2158 N N . ARG A 1 262 ? 17.128 2.203 -27.477 1.00 95.31 262 ARG A N 1
ATOM 2159 C CA . ARG A 1 262 ? 17.993 2.492 -26.328 1.00 95.31 262 ARG A CA 1
ATOM 2160 C C . ARG A 1 262 ? 17.325 3.489 -25.400 1.00 95.31 262 ARG A C 1
ATOM 2162 O O . ARG A 1 262 ? 16.784 4.499 -25.849 1.00 95.31 262 ARG A O 1
ATOM 2169 N N . LEU A 1 263 ? 17.326 3.173 -24.112 1.00 95.94 263 LEU A N 1
ATOM 2170 C CA . LEU A 1 263 ? 16.702 3.998 -23.087 1.00 95.94 263 LEU A CA 1
ATOM 2171 C C . LEU A 1 263 ? 17.624 5.152 -22.695 1.00 95.94 263 LEU A C 1
ATOM 2173 O O . LEU A 1 263 ? 18.786 4.938 -22.342 1.00 95.94 263 LEU A O 1
ATOM 2177 N N . LEU A 1 264 ? 17.072 6.362 -22.707 1.00 96.44 264 LEU A N 1
ATOM 2178 C CA . LEU A 1 264 ? 17.738 7.585 -22.278 1.00 96.44 264 LEU A CA 1
ATOM 2179 C C . LEU A 1 264 ? 16.988 8.157 -21.075 1.00 96.44 264 LEU A C 1
ATOM 2181 O O . LEU A 1 264 ? 15.846 8.597 -21.206 1.00 96.44 264 LEU A O 1
ATOM 2185 N N . GLY A 1 265 ? 17.604 8.100 -19.896 1.00 96.31 265 GLY A N 1
ATOM 2186 C CA . GLY A 1 265 ? 16.949 8.507 -18.658 1.00 96.31 265 GLY A CA 1
ATOM 2187 C C . GLY A 1 265 ? 17.117 9.992 -18.333 1.00 96.31 265 GLY A C 1
ATOM 2188 O O . GLY A 1 265 ? 18.183 10.579 -18.519 1.00 96.31 265 GLY A O 1
ATOM 2189 N N . SER A 1 266 ? 16.052 10.566 -17.786 1.00 96.75 266 SER A N 1
ATOM 2190 C CA . SER A 1 266 ? 15.981 11.895 -17.178 1.00 96.75 266 SER A CA 1
ATOM 2191 C C . SER A 1 266 ? 15.373 11.790 -15.781 1.00 96.75 266 SER A C 1
ATOM 2193 O O . SER A 1 266 ? 14.687 10.814 -15.461 1.00 96.75 266 SER A O 1
ATOM 2195 N N . ILE A 1 267 ? 15.594 12.798 -14.940 1.00 97.06 267 ILE A N 1
ATOM 2196 C CA . ILE A 1 267 ? 15.167 12.775 -13.539 1.00 97.06 267 ILE A CA 1
ATOM 2197 C C . ILE A 1 267 ? 14.247 13.959 -13.235 1.00 97.06 267 ILE A C 1
ATOM 2199 O O . ILE A 1 267 ? 14.568 15.107 -13.529 1.00 97.06 267 ILE A O 1
ATOM 2203 N N . LEU A 1 268 ? 13.108 13.676 -12.603 1.00 96.25 268 LEU A N 1
ATOM 2204 C CA . LEU A 1 268 ? 12.221 14.686 -12.032 1.00 96.25 268 LEU A CA 1
ATOM 2205 C C . LEU A 1 268 ? 12.135 14.479 -10.520 1.00 96.25 268 LEU A C 1
ATOM 2207 O O . LEU A 1 268 ? 11.574 13.485 -10.058 1.00 96.25 268 LEU A O 1
ATOM 2211 N N . ARG A 1 269 ? 12.663 15.421 -9.737 1.00 96.06 269 ARG A N 1
ATOM 2212 C CA . ARG A 1 269 ? 12.557 15.406 -8.270 1.00 96.06 269 ARG A CA 1
ATOM 2213 C C . ARG A 1 269 ? 11.265 16.094 -7.842 1.00 96.06 269 ARG A C 1
ATOM 2215 O O . ARG A 1 269 ? 11.118 17.295 -8.028 1.00 96.06 269 ARG A O 1
ATOM 2222 N N . VAL A 1 270 ? 10.338 15.340 -7.262 1.00 94.12 270 VAL A N 1
ATOM 2223 C CA . VAL A 1 270 ? 9.039 15.850 -6.805 1.00 94.12 270 VAL A CA 1
ATOM 2224 C C . VAL A 1 270 ? 9.072 16.035 -5.290 1.00 94.12 270 VAL A C 1
ATOM 2226 O O . VAL A 1 270 ? 9.117 15.061 -4.528 1.00 94.12 270 VAL A O 1
ATOM 2229 N N . GLY A 1 271 ? 9.096 17.295 -4.858 1.00 91.38 271 GLY A N 1
ATOM 2230 C CA . GLY A 1 271 ? 9.119 17.685 -3.452 1.00 91.38 271 GLY A CA 1
ATOM 2231 C C . GLY A 1 271 ? 7.789 17.447 -2.745 1.00 91.38 271 GLY A C 1
ATOM 2232 O O . GLY A 1 271 ? 6.726 17.405 -3.358 1.00 91.38 271 GLY A O 1
ATOM 2233 N N . SER A 1 272 ? 7.849 17.304 -1.423 1.00 87.88 272 SER A N 1
ATOM 2234 C CA . SER A 1 272 ? 6.655 17.344 -0.585 1.00 87.88 272 SER A CA 1
ATOM 2235 C C . SER A 1 272 ? 6.064 18.755 -0.610 1.00 87.88 272 SER A C 1
ATOM 2237 O O . SER A 1 272 ? 6.771 19.684 -0.221 1.00 87.88 272 SER A O 1
ATOM 2239 N N . PRO A 1 273 ? 4.775 18.935 -0.933 1.00 81.56 273 PRO A N 1
ATOM 2240 C CA . PRO A 1 273 ? 4.127 20.245 -0.906 1.00 81.56 273 PRO A CA 1
ATOM 2241 C C . PRO A 1 273 ? 3.919 20.797 0.513 1.00 81.56 273 PRO A C 1
ATOM 2243 O O . PRO A 1 273 ? 3.413 21.899 0.691 1.00 81.56 273 PRO A O 1
ATOM 2246 N N . MET A 1 274 ? 4.310 20.032 1.539 1.00 79.50 274 MET A N 1
ATOM 2247 C CA . MET A 1 274 ? 4.412 20.507 2.922 1.00 79.50 274 MET A CA 1
ATOM 2248 C C . MET A 1 274 ? 5.689 21.321 3.176 1.00 79.50 274 MET A C 1
ATOM 2250 O O . MET A 1 274 ? 5.808 21.931 4.235 1.00 79.50 274 MET A O 1
ATOM 2254 N N . ASN A 1 275 ? 6.642 21.297 2.242 1.00 81.44 275 ASN A N 1
ATOM 2255 C CA . ASN A 1 275 ? 7.901 22.027 2.320 1.00 81.44 275 ASN A CA 1
ATOM 2256 C C . ASN A 1 275 ? 7.871 23.235 1.377 1.00 81.44 275 ASN A C 1
ATOM 2258 O O . ASN A 1 275 ? 7.195 23.210 0.353 1.00 81.44 275 ASN A O 1
ATOM 2262 N N . ASP A 1 276 ? 8.691 24.242 1.671 1.00 82.06 276 ASP A N 1
ATOM 2263 C CA . ASP A 1 276 ? 8.859 25.416 0.802 1.00 82.06 276 ASP A CA 1
ATOM 2264 C C . ASP A 1 276 ? 9.867 25.174 -0.341 1.00 82.06 276 ASP A C 1
ATOM 2266 O O . ASP A 1 276 ? 9.977 25.969 -1.277 1.00 82.06 276 ASP A O 1
ATOM 2270 N N . THR A 1 277 ? 10.627 24.076 -0.272 1.00 86.12 277 THR A N 1
ATOM 2271 C CA . THR A 1 277 ? 11.653 23.699 -1.252 1.00 86.12 277 THR A CA 1
ATOM 2272 C C . THR A 1 277 ? 11.705 22.186 -1.467 1.00 86.12 277 THR A C 1
ATOM 2274 O O . THR A 1 277 ? 11.288 21.389 -0.618 1.00 86.12 277 THR A O 1
ATOM 2277 N N . VAL A 1 278 ? 12.273 21.768 -2.602 1.00 87.69 278 VAL A N 1
ATOM 2278 C CA . VAL A 1 278 ? 12.601 20.362 -2.880 1.00 87.69 278 VAL A CA 1
ATOM 2279 C C . VAL A 1 278 ? 13.879 19.986 -2.118 1.00 87.69 278 VAL A C 1
ATOM 2281 O O . VAL A 1 278 ? 14.971 19.907 -2.668 1.00 87.69 278 VAL A O 1
ATOM 2284 N N . ALA A 1 279 ? 13.747 19.801 -0.804 1.00 79.69 279 ALA A N 1
ATOM 2285 C CA . ALA A 1 279 ? 14.864 19.585 0.117 1.00 79.69 279 ALA A CA 1
ATOM 2286 C C . ALA A 1 279 ? 15.287 18.105 0.214 1.00 79.69 279 ALA A C 1
ATOM 2288 O O . ALA A 1 279 ? 15.272 17.514 1.297 1.00 79.69 279 ALA A O 1
ATOM 2289 N N . PHE A 1 280 ? 15.622 17.478 -0.916 1.00 87.31 280 PHE A N 1
ATOM 2290 C CA . PHE A 1 280 ? 16.294 16.178 -0.914 1.00 87.31 280 PHE A CA 1
ATOM 2291 C C . PHE A 1 280 ? 17.273 16.042 -2.082 1.00 87.31 280 PHE A C 1
ATOM 2293 O O . PHE A 1 280 ? 16.999 16.451 -3.213 1.00 87.31 280 PHE A O 1
ATOM 2300 N N . GLU A 1 281 ? 18.417 15.437 -1.789 1.00 85.7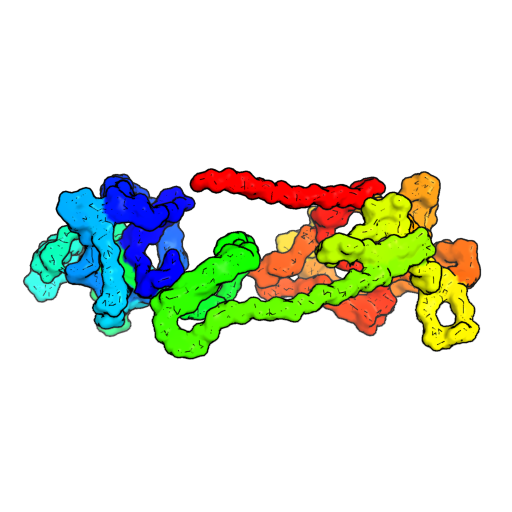5 281 GLU A N 1
ATOM 2301 C CA . GLU A 1 281 ? 19.457 15.135 -2.766 1.00 85.75 281 GLU A CA 1
ATOM 2302 C C . GLU A 1 281 ? 19.403 13.659 -3.128 1.00 85.75 281 GLU A C 1
ATOM 2304 O O . GLU A 1 281 ? 19.193 12.797 -2.273 1.00 85.75 281 GLU A O 1
ATOM 2309 N N . ILE A 1 282 ? 19.573 13.372 -4.410 1.00 87.25 282 ILE A N 1
ATOM 2310 C CA . ILE A 1 282 ? 19.641 12.010 -4.924 1.00 87.25 282 ILE A CA 1
ATOM 2311 C C . ILE A 1 282 ? 21.102 11.654 -5.168 1.00 87.25 282 ILE A C 1
ATOM 2313 O O . ILE A 1 282 ? 21.890 12.507 -5.570 1.00 87.25 282 ILE A O 1
ATOM 2317 N N . ASP A 1 283 ? 21.454 10.400 -4.916 1.00 87.56 283 ASP A N 1
ATOM 2318 C CA . ASP A 1 283 ? 22.765 9.870 -5.277 1.00 87.56 283 ASP A CA 1
ATOM 2319 C C . ASP A 1 283 ? 22.710 9.352 -6.720 1.00 87.56 283 ASP A C 1
ATOM 2321 O O . ASP A 1 283 ? 22.014 8.374 -7.010 1.00 87.56 283 ASP A O 1
ATOM 2325 N N . ASP A 1 284 ? 23.447 9.992 -7.629 1.00 90.81 284 ASP A N 1
ATOM 2326 C CA . ASP A 1 284 ? 23.525 9.590 -9.039 1.00 90.81 284 ASP A CA 1
ATOM 2327 C C . ASP A 1 284 ? 24.055 8.155 -9.207 1.00 90.81 284 ASP A C 1
ATOM 2329 O O . ASP A 1 284 ? 23.723 7.469 -10.177 1.00 90.81 284 ASP A O 1
ATOM 2333 N N . THR A 1 285 ? 24.792 7.626 -8.224 1.00 91.62 285 THR A N 1
ATOM 2334 C CA . THR A 1 285 ? 25.195 6.211 -8.197 1.00 91.62 285 THR A CA 1
ATOM 2335 C C . THR A 1 285 ? 23.976 5.288 -8.224 1.00 91.62 285 THR A C 1
ATOM 2337 O O . THR A 1 285 ? 23.981 4.276 -8.927 1.00 91.62 285 THR A O 1
ATOM 2340 N N . CYS A 1 286 ? 22.896 5.651 -7.526 1.00 92.62 286 CYS A N 1
ATOM 2341 C CA . CYS A 1 286 ? 21.647 4.889 -7.525 1.00 92.62 286 CYS A CA 1
ATOM 2342 C C . CYS A 1 286 ? 20.982 4.895 -8.912 1.00 92.62 286 CYS A C 1
ATOM 2344 O O . CYS A 1 286 ? 20.469 3.862 -9.353 1.00 92.62 286 CYS A O 1
ATOM 2346 N N . TYR A 1 287 ? 21.042 6.022 -9.635 1.00 94.88 287 TYR A N 1
ATOM 2347 C CA . TYR A 1 287 ? 20.588 6.103 -11.028 1.00 94.88 287 TYR A CA 1
ATOM 2348 C C . TYR A 1 287 ? 21.399 5.163 -11.928 1.00 94.88 287 TYR A C 1
ATOM 2350 O O . TYR A 1 287 ? 20.836 4.356 -12.669 1.00 94.88 287 TYR A O 1
ATOM 2358 N N . HIS A 1 288 ? 22.728 5.224 -11.842 1.00 94.75 288 HIS A N 1
ATOM 2359 C CA . HIS A 1 288 ? 23.606 4.387 -12.654 1.00 94.75 288 HIS A CA 1
ATOM 2360 C C . HIS A 1 288 ? 23.404 2.891 -12.382 1.00 94.75 288 HIS A C 1
ATOM 2362 O O . HIS A 1 288 ? 23.354 2.102 -13.326 1.00 94.75 288 HIS A O 1
ATOM 2368 N N . ASN A 1 289 ? 23.210 2.504 -11.118 1.00 92.44 289 ASN A N 1
ATOM 2369 C CA . ASN A 1 289 ? 22.894 1.127 -10.735 1.00 92.44 289 ASN A CA 1
ATOM 2370 C C . ASN A 1 289 ? 21.556 0.658 -11.329 1.00 92.44 289 ASN A C 1
ATOM 2372 O O . ASN A 1 289 ? 21.470 -0.454 -11.848 1.00 92.44 289 ASN A O 1
ATOM 2376 N N . LEU A 1 290 ? 20.526 1.511 -11.315 1.00 93.00 290 LEU A N 1
ATOM 2377 C CA . LEU A 1 290 ? 19.228 1.207 -11.925 1.00 93.00 290 LEU A CA 1
ATOM 2378 C C . LEU A 1 290 ? 19.347 0.975 -13.438 1.00 93.00 290 LEU A C 1
ATOM 2380 O O . LEU A 1 290 ? 18.808 0.000 -13.971 1.00 93.00 290 LEU A O 1
ATOM 2384 N N . MET A 1 291 ? 20.072 1.852 -14.133 1.00 94.56 291 MET A N 1
ATOM 2385 C CA . MET A 1 291 ? 20.280 1.736 -15.579 1.00 94.56 291 MET A CA 1
ATOM 2386 C C . MET A 1 291 ? 21.130 0.509 -15.932 1.00 94.56 291 MET A C 1
ATOM 2388 O O . MET A 1 291 ? 20.837 -0.179 -16.908 1.00 94.56 291 MET A O 1
ATOM 2392 N N . ARG A 1 292 ? 22.119 0.164 -15.099 1.00 91.75 292 ARG A N 1
ATOM 2393 C CA . ARG A 1 292 ? 22.909 -1.067 -15.239 1.00 91.75 292 ARG A CA 1
ATOM 2394 C C . ARG A 1 292 ? 22.057 -2.320 -15.088 1.00 91.75 292 ARG A C 1
ATOM 2396 O O . ARG A 1 292 ? 22.088 -3.166 -15.972 1.00 91.75 292 ARG A O 1
ATOM 2403 N N . ALA A 1 293 ? 21.248 -2.403 -14.033 1.00 90.12 293 ALA A N 1
ATOM 2404 C CA . ALA A 1 293 ? 20.336 -3.527 -13.829 1.00 90.12 293 ALA A CA 1
ATOM 2405 C C . ALA A 1 293 ? 19.330 -3.671 -14.989 1.00 90.12 293 ALA A C 1
ATOM 2407 O O . ALA A 1 293 ? 18.921 -4.777 -15.337 1.00 90.12 293 ALA A O 1
ATOM 2408 N N . THR A 1 294 ? 18.952 -2.553 -15.617 1.00 92.44 294 THR A N 1
ATOM 2409 C CA . THR A 1 294 ? 18.085 -2.534 -16.804 1.00 92.44 294 THR A CA 1
ATOM 2410 C C . THR A 1 294 ? 18.786 -3.133 -18.034 1.00 92.44 294 THR A C 1
ATOM 2412 O O . THR A 1 294 ? 18.205 -3.989 -18.705 1.00 92.44 294 THR A O 1
ATOM 2415 N N . GLU A 1 295 ? 20.044 -2.760 -18.291 1.00 92.81 295 GLU A N 1
ATOM 2416 C CA . GLU A 1 295 ? 20.875 -3.350 -19.356 1.00 92.81 295 GLU A CA 1
ATOM 2417 C C . GLU A 1 295 ? 21.164 -4.837 -19.103 1.00 92.81 295 GLU A C 1
ATOM 2419 O O . GLU A 1 295 ? 21.038 -5.647 -20.018 1.00 92.81 295 GLU A O 1
ATOM 2424 N N . GLU A 1 296 ? 21.475 -5.229 -17.864 1.00 91.06 296 GLU A N 1
ATOM 2425 C CA . GLU A 1 296 ? 21.692 -6.633 -17.475 1.00 91.06 296 GLU A CA 1
ATOM 2426 C C . GLU A 1 296 ? 20.433 -7.491 -17.664 1.00 91.06 296 GLU A C 1
ATOM 2428 O O . GLU A 1 296 ? 20.523 -8.655 -18.053 1.00 91.06 296 GLU A O 1
ATOM 2433 N N . ALA A 1 297 ? 19.244 -6.907 -17.477 1.00 91.69 297 ALA A N 1
ATOM 2434 C CA . ALA A 1 297 ? 17.968 -7.530 -17.826 1.00 91.69 297 ALA A CA 1
ATOM 2435 C C . ALA A 1 297 ? 17.695 -7.555 -19.348 1.00 91.69 297 ALA A C 1
ATOM 2437 O O . ALA A 1 297 ? 16.635 -8.008 -19.786 1.00 91.69 297 ALA A O 1
ATOM 2438 N N . GLY A 1 298 ? 18.637 -7.102 -20.177 1.00 92.12 298 GLY A N 1
ATOM 2439 C CA . GLY A 1 298 ? 18.592 -7.152 -21.637 1.00 92.12 298 GLY A CA 1
ATOM 2440 C C . GLY A 1 298 ? 17.906 -5.959 -22.307 1.00 92.12 298 GLY A C 1
ATOM 2441 O O . GLY A 1 298 ? 17.606 -6.046 -23.496 1.00 92.12 298 GLY A O 1
ATOM 2442 N N . GLN A 1 299 ? 17.618 -4.870 -21.586 1.00 93.75 299 GLN A N 1
ATOM 2443 C CA . GLN A 1 299 ? 17.070 -3.638 -22.168 1.00 93.75 299 GLN A CA 1
ATOM 2444 C C . GLN A 1 299 ? 18.194 -2.616 -22.407 1.00 93.75 299 GLN A C 1
ATOM 2446 O O . GLN A 1 299 ? 18.721 -2.085 -21.432 1.00 93.75 299 GLN A O 1
ATOM 2451 N N . PRO A 1 300 ? 18.553 -2.303 -23.666 1.00 95.06 300 PRO A N 1
ATOM 2452 C CA . PRO A 1 300 ? 19.690 -1.432 -23.951 1.00 95.06 300 PRO A CA 1
ATOM 2453 C C . PRO A 1 300 ? 19.512 -0.006 -23.415 1.00 95.06 300 PRO A C 1
ATOM 2455 O O . PRO A 1 300 ? 18.434 0.584 -23.548 1.00 95.06 300 PRO A O 1
ATOM 2458 N N . VAL A 1 301 ? 20.583 0.586 -22.887 1.00 96.12 301 VAL A N 1
ATOM 2459 C CA . VAL A 1 301 ? 20.600 1.952 -22.345 1.00 96.12 301 VAL A CA 1
ATOM 2460 C C . VAL A 1 301 ? 21.688 2.828 -22.979 1.00 96.12 301 VAL A C 1
ATOM 2462 O O . VAL A 1 301 ? 22.646 2.355 -23.603 1.00 96.12 301 VAL A O 1
ATOM 2465 N N . CYS A 1 302 ? 21.532 4.144 -22.850 1.00 96.62 302 CYS A N 1
ATOM 2466 C CA . CYS A 1 302 ? 22.538 5.120 -23.260 1.00 96.62 302 CYS A CA 1
ATOM 2467 C C . CYS A 1 302 ? 23.613 5.278 -22.173 1.00 96.62 302 CYS A C 1
ATOM 2469 O O . CYS A 1 302 ? 23.311 5.632 -21.030 1.00 96.62 302 CYS A O 1
ATOM 2471 N 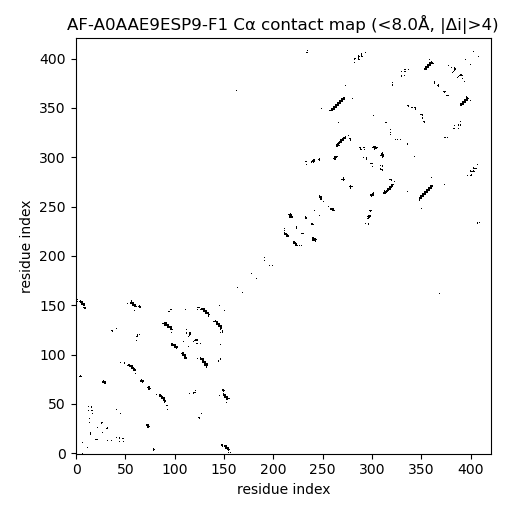N . TRP A 1 303 ? 24.878 5.051 -22.535 1.00 95.62 303 TRP A N 1
ATOM 2472 C CA . TRP A 1 303 ? 26.024 5.131 -21.623 1.00 95.62 303 TRP A CA 1
ATOM 2473 C C . TRP A 1 303 ? 26.831 6.405 -21.874 1.00 95.62 303 TRP A C 1
ATOM 2475 O O . TRP A 1 303 ? 27.185 6.689 -23.012 1.00 95.62 303 TRP A O 1
ATOM 2485 N N . ALA A 1 304 ? 27.139 7.155 -20.814 1.00 93.50 304 ALA A N 1
ATOM 2486 C CA . ALA A 1 304 ? 28.102 8.255 -20.882 1.00 93.50 304 ALA A CA 1
ATOM 2487 C C . ALA A 1 304 ? 29.532 7.702 -20.795 1.00 93.50 304 ALA A C 1
ATOM 2489 O O . ALA A 1 304 ? 30.417 8.107 -21.542 1.00 93.50 304 ALA A O 1
ATOM 2490 N N . ASN A 1 305 ? 29.736 6.725 -19.906 1.00 92.19 305 ASN A N 1
ATOM 2491 C CA . ASN A 1 305 ? 30.959 5.941 -19.809 1.00 92.19 305 ASN A CA 1
ATOM 2492 C C . ASN A 1 305 ? 30.600 4.490 -19.468 1.00 92.19 305 ASN A C 1
ATOM 2494 O O . ASN A 1 305 ? 30.203 4.177 -18.343 1.00 92.19 305 ASN A O 1
ATOM 2498 N N . ARG A 1 306 ? 30.732 3.597 -20.453 1.00 89.06 306 ARG A N 1
ATOM 2499 C CA . ARG A 1 306 ? 30.355 2.186 -20.304 1.00 89.06 306 ARG A CA 1
ATOM 2500 C C . ARG A 1 306 ? 31.297 1.418 -19.376 1.00 89.06 306 ARG A C 1
ATOM 2502 O O . ARG A 1 306 ? 30.829 0.567 -18.628 1.00 89.06 306 ARG A O 1
ATOM 2509 N N . GLU A 1 307 ? 32.589 1.737 -19.382 1.00 88.81 307 GLU A N 1
ATOM 2510 C CA . GLU A 1 307 ? 33.599 1.055 -18.559 1.00 88.81 307 GLU A CA 1
ATOM 2511 C C . GLU A 1 307 ? 33.420 1.359 -17.069 1.00 88.81 307 GLU A C 1
ATOM 2513 O O . GLU A 1 307 ? 33.553 0.474 -16.229 1.00 88.81 307 GLU A O 1
ATOM 2518 N N . MET A 1 308 ? 33.048 2.600 -16.742 1.00 87.38 308 MET A N 1
ATOM 2519 C CA . MET A 1 308 ? 32.722 3.007 -15.370 1.00 87.38 308 MET A CA 1
ATOM 2520 C C . MET A 1 308 ? 31.267 2.700 -14.983 1.00 87.38 308 MET A C 1
ATOM 2522 O O . MET A 1 308 ? 30.860 2.946 -13.848 1.00 87.38 308 MET A O 1
ATOM 2526 N N . GLY A 1 309 ? 30.468 2.172 -15.917 1.00 87.62 309 GLY A N 1
ATOM 2527 C CA . GLY A 1 309 ? 29.052 1.883 -15.717 1.00 87.62 309 GLY A CA 1
ATOM 2528 C C . GLY A 1 309 ? 28.234 3.124 -15.358 1.00 87.62 309 GLY A C 1
ATOM 2529 O O . GLY A 1 309 ? 27.359 3.030 -14.497 1.00 87.62 309 GLY A O 1
ATOM 2530 N N . GLN A 1 310 ? 28.530 4.261 -15.998 1.00 94.50 310 GLN A N 1
ATOM 2531 C CA . GLN A 1 310 ? 27.843 5.545 -15.840 1.00 94.50 310 GLN A CA 1
ATOM 2532 C C . GLN A 1 310 ? 26.883 5.784 -17.009 1.00 94.50 310 GLN A C 1
ATOM 2534 O O . GLN A 1 310 ? 27.293 6.095 -18.133 1.00 94.50 310 GLN A O 1
ATOM 2539 N N . ALA A 1 311 ? 25.589 5.608 -16.750 1.00 95.94 311 ALA A N 1
ATOM 2540 C CA . ALA A 1 311 ? 24.533 5.884 -17.721 1.00 95.94 311 ALA A CA 1
ATOM 2541 C C . ALA A 1 311 ? 24.357 7.395 -17.942 1.00 95.94 311 ALA A C 1
ATOM 2543 O O . ALA A 1 311 ? 24.574 8.185 -17.024 1.00 95.94 311 ALA A O 1
ATOM 2544 N N . VAL A 1 312 ? 23.931 7.795 -19.142 1.00 96.50 312 VAL A N 1
ATOM 2545 C CA . VAL A 1 312 ? 23.627 9.203 -19.446 1.00 96.50 312 VAL A CA 1
ATOM 2546 C C . VAL A 1 312 ? 22.444 9.666 -18.600 1.00 96.50 312 VAL A C 1
ATOM 2548 O O . VAL A 1 312 ? 21.405 9.009 -18.604 1.00 96.50 312 VAL A O 1
ATOM 2551 N N . ILE A 1 313 ? 22.579 10.810 -17.928 1.00 96.25 313 ILE A N 1
ATOM 2552 C CA . ILE A 1 313 ? 21.448 11.593 -17.415 1.00 96.25 313 ILE A CA 1
ATOM 2553 C C . ILE A 1 313 ? 21.206 12.702 -18.435 1.00 96.25 313 ILE A C 1
ATOM 2555 O O . ILE A 1 313 ? 22.016 13.618 -18.554 1.00 96.25 313 ILE A O 1
ATOM 2559 N N . HIS A 1 314 ? 20.133 12.594 -19.215 1.00 95.38 314 HIS A N 1
ATOM 2560 C CA . HIS A 1 314 ? 19.865 13.544 -20.294 1.00 95.38 314 HIS A CA 1
ATOM 2561 C C . HIS A 1 314 ? 19.455 14.915 -19.755 1.00 95.38 314 HIS A C 1
ATOM 2563 O O . HIS A 1 314 ? 19.965 15.943 -20.193 1.00 95.38 314 HIS A O 1
ATOM 2569 N N . SER A 1 315 ? 18.559 14.931 -18.770 1.00 95.06 315 SER A N 1
ATOM 2570 C CA . SER A 1 315 ? 18.176 16.148 -18.066 1.00 95.06 315 SER A CA 1
ATOM 2571 C C . SER A 1 315 ? 17.699 15.839 -16.649 1.00 95.06 315 SER A C 1
ATOM 2573 O O . SER A 1 315 ? 17.239 14.732 -16.359 1.00 95.06 315 SER A O 1
ATOM 2575 N N . SER A 1 316 ? 17.790 16.829 -15.765 1.00 95.19 316 SER A N 1
ATOM 2576 C CA . SER A 1 316 ? 17.318 16.744 -14.386 1.00 95.19 316 SER A CA 1
ATOM 2577 C C . SER A 1 316 ? 16.633 18.047 -13.994 1.00 95.19 316 SER A C 1
ATOM 2579 O O . SER A 1 316 ? 17.167 19.128 -14.240 1.00 95.19 316 SER A O 1
ATOM 2581 N N . THR A 1 317 ? 15.449 17.949 -13.395 1.00 95.50 317 THR A N 1
ATOM 2582 C CA . THR A 1 317 ? 14.706 19.105 -12.884 1.00 95.50 317 THR A CA 1
ATOM 2583 C C . THR A 1 317 ? 13.971 18.762 -11.588 1.00 95.50 317 THR A C 1
ATOM 2585 O O . THR A 1 317 ? 14.031 17.636 -11.081 1.00 95.50 317 THR A O 1
ATOM 2588 N N . GLU A 1 318 ? 13.298 19.750 -11.012 1.00 95.44 318 GLU A N 1
ATOM 2589 C CA . GLU A 1 318 ? 12.507 19.610 -9.798 1.00 95.44 318 GLU A CA 1
ATOM 2590 C C . GLU A 1 318 ? 11.114 20.228 -9.945 1.00 95.44 318 GLU A C 1
ATOM 2592 O O . GLU A 1 318 ? 10.908 21.148 -10.734 1.00 95.44 318 GLU A O 1
ATOM 2597 N N . TYR A 1 319 ? 10.164 19.703 -9.176 1.00 94.69 319 TYR A N 1
ATOM 2598 C CA . TYR A 1 319 ? 8.794 20.192 -9.101 1.00 94.69 319 TYR A CA 1
ATOM 2599 C C . TYR A 1 319 ? 8.306 20.197 -7.652 1.00 94.69 319 TYR A C 1
ATOM 2601 O O . TYR A 1 319 ? 8.508 19.232 -6.907 1.00 94.69 319 TYR A O 1
ATOM 2609 N N . LEU A 1 320 ? 7.626 21.272 -7.273 1.00 92.19 320 LEU A N 1
ATOM 2610 C CA . LEU A 1 320 ? 6.981 21.454 -5.985 1.00 92.19 320 LEU A CA 1
ATOM 2611 C C . LEU A 1 320 ? 5.595 22.080 -6.179 1.00 92.19 320 LEU A C 1
ATOM 2613 O O . LEU A 1 320 ? 5.471 23.228 -6.619 1.00 92.19 320 LEU A O 1
ATOM 2617 N N . GLN A 1 321 ? 4.544 21.345 -5.810 1.00 88.50 321 GLN A N 1
ATOM 2618 C CA . GLN A 1 321 ? 3.178 21.859 -5.885 1.00 88.50 321 GLN A CA 1
ATOM 2619 C C . GLN A 1 321 ? 3.027 23.110 -5.000 1.00 88.50 321 GLN A C 1
ATOM 2621 O O . GLN A 1 321 ? 3.477 23.144 -3.857 1.00 88.50 321 GLN A O 1
ATOM 2626 N N . GLY A 1 322 ? 2.382 24.149 -5.535 1.00 84.62 322 GLY A N 1
ATOM 2627 C CA . GLY A 1 322 ? 2.192 25.437 -4.855 1.00 84.62 322 GLY A CA 1
ATOM 2628 C C . GLY A 1 322 ? 3.310 26.452 -5.113 1.00 84.62 322 GLY A C 1
ATOM 2629 O O . GLY A 1 322 ? 3.058 27.649 -4.995 1.00 84.62 322 GLY A O 1
ATOM 2630 N N . ARG A 1 323 ? 4.496 25.997 -5.542 1.00 90.19 323 ARG A N 1
ATOM 2631 C CA . ARG A 1 323 ? 5.582 26.848 -6.056 1.00 90.19 323 ARG A CA 1
ATOM 2632 C C . ARG A 1 323 ? 5.603 26.856 -7.584 1.00 90.19 323 ARG A C 1
ATOM 2634 O O . ARG A 1 323 ? 5.676 27.918 -8.194 1.00 90.19 323 ARG A O 1
ATOM 2641 N N . ASP A 1 324 ? 5.511 25.671 -8.183 1.00 91.19 324 ASP A N 1
ATOM 2642 C CA . ASP A 1 324 ? 5.754 25.463 -9.607 1.00 91.19 324 ASP A CA 1
ATOM 2643 C C . ASP A 1 324 ? 4.458 25.225 -10.389 1.00 91.19 324 ASP A C 1
ATOM 2645 O O . ASP A 1 324 ? 3.508 24.590 -9.915 1.00 91.19 324 ASP A O 1
ATOM 2649 N N . LEU A 1 325 ? 4.434 25.707 -11.633 1.00 90.25 325 LEU A N 1
ATOM 2650 C CA . LEU A 1 325 ? 3.334 25.465 -12.562 1.00 90.25 325 LEU A CA 1
ATOM 2651 C C . LEU A 1 325 ? 3.558 24.135 -13.302 1.00 90.25 325 LEU A C 1
ATOM 2653 O O . LEU A 1 325 ? 4.591 23.990 -13.960 1.00 90.25 325 LEU A O 1
ATOM 2657 N N . PRO A 1 326 ? 2.591 23.193 -13.293 1.00 89.31 326 PRO A N 1
ATOM 2658 C CA . PRO A 1 326 ? 2.722 21.911 -13.995 1.00 89.31 326 PRO A CA 1
ATOM 2659 C C . PRO A 1 326 ? 3.068 22.048 -15.484 1.00 89.31 326 PRO A C 1
ATOM 2661 O O . PRO A 1 326 ? 3.823 21.237 -16.015 1.00 89.31 326 PRO A O 1
ATOM 2664 N N . GLY A 1 327 ? 2.570 23.104 -16.141 1.00 89.69 327 GLY A N 1
ATOM 2665 C CA . GLY A 1 327 ? 2.856 23.389 -17.550 1.00 89.69 327 GLY A CA 1
ATOM 2666 C C . GLY A 1 327 ? 4.348 23.542 -17.852 1.00 89.69 327 GLY A C 1
ATOM 2667 O O . GLY A 1 327 ? 4.816 23.002 -18.843 1.00 89.69 327 GLY A O 1
ATOM 2668 N N . VAL A 1 328 ? 5.127 24.145 -16.947 1.00 91.06 328 VAL A N 1
ATOM 2669 C CA . VAL A 1 328 ? 6.585 24.284 -17.123 1.00 91.06 328 VAL A CA 1
ATOM 2670 C C . VAL A 1 328 ? 7.274 22.918 -17.117 1.00 91.06 328 VAL A C 1
ATOM 2672 O O . VAL A 1 328 ? 8.202 22.672 -17.884 1.00 91.06 328 VAL A O 1
ATOM 2675 N N . THR A 1 329 ? 6.804 21.994 -16.274 1.00 92.38 329 THR A N 1
ATOM 2676 C CA . THR A 1 329 ? 7.319 20.618 -16.262 1.00 92.38 329 THR A CA 1
ATOM 2677 C C . THR A 1 329 ? 6.915 19.857 -17.527 1.00 92.38 329 THR A C 1
ATOM 2679 O O . THR A 1 329 ? 7.703 19.054 -18.019 1.00 92.38 329 THR A O 1
ATOM 2682 N N . MET A 1 330 ? 5.731 20.124 -18.093 1.00 90.50 330 MET A N 1
ATOM 2683 C CA . MET A 1 330 ? 5.333 19.547 -19.384 1.00 90.50 330 MET A CA 1
ATOM 2684 C C . MET A 1 330 ? 6.190 20.058 -20.542 1.00 90.50 330 MET A C 1
ATOM 2686 O O . MET A 1 330 ? 6.601 19.261 -21.386 1.00 90.50 330 MET A O 1
ATOM 2690 N N . ASP A 1 331 ? 6.490 21.356 -20.574 1.00 92.50 331 ASP A N 1
ATOM 2691 C CA . ASP A 1 331 ? 7.355 21.945 -21.599 1.00 92.50 331 ASP A CA 1
ATOM 2692 C C . ASP A 1 331 ? 8.752 21.312 -21.543 1.00 92.50 331 ASP A C 1
ATOM 2694 O O . ASP A 1 331 ? 9.292 20.895 -22.569 1.00 92.50 331 ASP A O 1
ATOM 2698 N N . TRP A 1 332 ? 9.291 21.133 -20.330 1.00 94.88 332 TRP A N 1
ATOM 2699 C CA . TRP A 1 332 ? 10.533 20.392 -20.110 1.00 94.88 332 TRP A CA 1
ATOM 2700 C C . TRP A 1 332 ? 10.436 18.935 -20.580 1.00 94.88 332 TRP A C 1
ATOM 2702 O O . TRP A 1 332 ? 11.321 18.471 -21.285 1.00 94.88 332 TRP A O 1
ATOM 2712 N N . MET A 1 333 ? 9.364 18.204 -20.257 1.00 92.81 333 MET A N 1
ATOM 2713 C CA . MET A 1 333 ? 9.194 16.819 -20.729 1.00 92.81 333 MET A CA 1
ATOM 2714 C C . MET A 1 333 ? 9.121 16.738 -22.257 1.00 92.81 333 MET A C 1
ATOM 2716 O O . MET A 1 333 ? 9.669 15.811 -22.850 1.00 92.81 333 MET A O 1
ATOM 2720 N N . THR A 1 334 ? 8.482 17.717 -22.897 1.00 91.75 334 THR A N 1
ATOM 2721 C CA . THR A 1 334 ? 8.374 17.799 -24.358 1.00 91.75 334 THR A CA 1
ATOM 2722 C C . THR A 1 334 ? 9.742 18.009 -25.000 1.00 91.75 334 THR A C 1
ATOM 2724 O O . THR A 1 334 ? 10.044 17.387 -26.022 1.00 91.75 334 THR A O 1
ATOM 2727 N N . SER A 1 335 ? 10.606 18.822 -24.384 1.00 93.25 335 SER A N 1
ATOM 2728 C CA . SER A 1 335 ? 11.957 19.046 -24.899 1.00 93.25 335 SER A CA 1
ATOM 2729 C C . SER A 1 335 ? 12.866 17.818 -24.782 1.00 93.25 335 SER A C 1
ATOM 2731 O O . SER A 1 335 ? 13.793 17.700 -25.571 1.00 93.25 335 SER A O 1
ATOM 2733 N N . LEU A 1 336 ? 12.577 16.847 -23.900 1.00 92.50 336 LEU A N 1
ATOM 2734 C CA . LEU A 1 336 ? 13.385 15.616 -23.766 1.00 92.50 336 LEU A CA 1
ATOM 2735 C C . LEU A 1 336 ? 13.357 14.707 -25.001 1.00 92.50 336 LEU A C 1
ATOM 2737 O O . LEU A 1 336 ? 14.188 13.812 -25.132 1.00 92.50 336 LEU A O 1
ATOM 2741 N N . SER A 1 337 ? 12.360 14.880 -25.868 1.00 87.31 337 SER A N 1
ATOM 2742 C CA . SER A 1 337 ? 12.267 14.136 -27.130 1.00 87.31 337 SER A CA 1
ATOM 2743 C C . SER A 1 337 ? 12.903 14.889 -28.300 1.00 87.31 337 SER A C 1
ATOM 2745 O O . SER A 1 337 ? 12.968 14.354 -29.406 1.00 87.31 337 SER A O 1
ATOM 2747 N N . GLN A 1 338 ? 13.351 16.126 -28.077 1.00 87.31 338 GLN A N 1
ATOM 2748 C CA . GLN A 1 338 ? 14.044 16.936 -29.072 1.00 87.31 338 GLN A CA 1
ATOM 2749 C C . GLN A 1 338 ? 15.543 16.594 -29.036 1.00 87.31 338 GLN A C 1
ATOM 2751 O O . GLN A 1 338 ? 16.097 16.289 -27.984 1.00 87.31 338 GLN A O 1
ATOM 2756 N N . ASP A 1 339 ? 16.196 16.593 -30.197 1.00 81.31 339 ASP A N 1
ATOM 2757 C CA . ASP A 1 339 ? 17.654 16.434 -30.345 1.00 81.31 339 ASP A CA 1
ATOM 2758 C C . ASP A 1 339 ? 18.278 15.133 -29.793 1.00 81.31 339 ASP A C 1
ATOM 2760 O O . ASP A 1 339 ? 19.482 15.046 -29.525 1.00 81.31 339 ASP A O 1
ATOM 2764 N N . THR A 1 340 ? 17.489 14.058 -29.704 1.00 90.31 340 THR A N 1
ATOM 2765 C CA . THR A 1 340 ? 17.977 12.757 -29.216 1.00 90.31 340 THR A CA 1
ATOM 2766 C C . THR A 1 340 ? 18.919 12.038 -30.187 1.00 90.31 340 THR A C 1
ATOM 2768 O O . THR A 1 340 ? 19.583 11.082 -29.797 1.00 90.31 340 THR A O 1
ATOM 2771 N N . ASP A 1 341 ? 18.990 12.472 -31.450 1.00 88.75 341 ASP A N 1
ATOM 2772 C CA . ASP A 1 341 ? 19.821 11.835 -32.483 1.00 88.75 341 ASP A CA 1
ATOM 2773 C C . ASP A 1 341 ? 21.317 11.859 -32.145 1.00 88.75 341 ASP A C 1
ATOM 2775 O O . ASP A 1 341 ? 22.048 10.956 -32.541 1.00 88.75 341 ASP A O 1
ATOM 2779 N N . SER A 1 342 ? 21.755 12.830 -31.338 1.00 91.12 342 SER A N 1
ATOM 2780 C CA . SER A 1 342 ? 23.133 12.923 -30.840 1.00 91.12 342 SER A CA 1
ATOM 2781 C C . SER A 1 342 ? 23.575 11.727 -29.980 1.00 91.12 342 SER A C 1
ATOM 2783 O O . SER A 1 342 ? 24.773 11.510 -29.818 1.00 91.12 342 SER A O 1
ATOM 2785 N N . TYR A 1 343 ? 22.631 10.939 -29.451 1.00 92.50 343 TYR A N 1
ATOM 2786 C CA . TYR A 1 343 ? 22.907 9.757 -28.626 1.00 92.50 343 TYR A CA 1
ATOM 2787 C C . TYR A 1 343 ? 22.899 8.435 -29.404 1.00 92.50 343 TYR A C 1
ATOM 2789 O O . TYR A 1 343 ? 23.140 7.384 -28.807 1.00 92.50 343 TYR A O 1
ATOM 2797 N N . LYS A 1 344 ? 22.585 8.452 -30.705 1.00 92.94 344 LYS A N 1
ATOM 2798 C CA . LYS A 1 344 ? 22.585 7.237 -31.528 1.00 92.94 344 LYS A CA 1
ATOM 2799 C C . LYS A 1 344 ? 24.013 6.764 -31.779 1.00 92.94 344 LYS A C 1
ATOM 2801 O O . LYS A 1 344 ? 24.883 7.553 -32.136 1.00 92.94 344 LYS A O 1
ATOM 2806 N N . GLU A 1 345 ? 24.233 5.460 -31.646 1.00 91.25 345 GLU A N 1
ATOM 2807 C CA . GLU A 1 345 ? 25.479 4.809 -32.071 1.00 91.25 345 GLU A CA 1
ATOM 2808 C C . GLU A 1 345 ? 25.366 4.237 -33.493 1.00 91.25 345 GLU A C 1
ATOM 2810 O O . GLU A 1 345 ? 26.387 4.003 -34.140 1.00 91.25 345 GLU A O 1
ATOM 2815 N N . ALA A 1 346 ? 24.143 4.042 -34.001 1.00 91.12 346 ALA A N 1
ATOM 2816 C CA . ALA A 1 346 ? 23.879 3.586 -35.364 1.00 91.12 346 ALA A CA 1
ATOM 2817 C C . ALA A 1 346 ? 22.567 4.156 -35.941 1.00 91.12 346 ALA A C 1
ATOM 2819 O O . ALA A 1 346 ? 21.673 4.594 -35.216 1.00 91.12 346 ALA A O 1
ATOM 2820 N N . GLU A 1 347 ? 22.452 4.136 -37.273 1.00 87.94 347 GLU A N 1
ATOM 2821 C CA . GLU A 1 347 ? 21.292 4.650 -38.026 1.00 87.94 347 GLU A CA 1
ATOM 2822 C C . GLU A 1 347 ? 19.999 3.851 -37.779 1.00 87.94 347 GLU A C 1
ATOM 2824 O O . GLU A 1 347 ? 18.896 4.388 -37.879 1.00 87.94 347 GLU A O 1
ATOM 2829 N N . ASP A 1 348 ? 20.113 2.567 -37.433 1.00 91.19 348 ASP A N 1
ATOM 2830 C CA . ASP A 1 348 ? 18.991 1.675 -37.131 1.00 91.19 348 ASP A CA 1
ATOM 2831 C C . ASP A 1 348 ? 18.554 1.729 -35.655 1.00 91.19 348 ASP A C 1
ATOM 2833 O O . ASP A 1 348 ? 17.798 0.872 -35.186 1.00 91.19 348 ASP A O 1
ATOM 2837 N N . GLU A 1 349 ? 18.978 2.753 -34.913 1.00 93.62 349 GLU A N 1
ATOM 2838 C CA . GLU A 1 349 ? 18.581 2.968 -33.525 1.00 93.62 349 GLU A CA 1
ATOM 2839 C C . GLU A 1 349 ? 17.443 3.982 -33.377 1.00 93.62 349 GLU A C 1
ATOM 2841 O O . GLU A 1 349 ? 17.253 4.920 -34.155 1.00 93.62 349 GLU A O 1
ATOM 2846 N N . VAL A 1 350 ? 16.682 3.816 -32.300 1.00 94.00 350 VAL A N 1
ATOM 2847 C CA . VAL A 1 350 ? 15.744 4.816 -31.802 1.00 94.00 350 VAL A CA 1
ATOM 2848 C C . VAL A 1 350 ? 15.991 5.045 -30.319 1.00 94.00 350 VAL A C 1
ATOM 2850 O O . VAL A 1 350 ? 15.987 4.113 -29.510 1.00 94.00 350 VAL A O 1
ATOM 2853 N N . ILE A 1 351 ? 16.186 6.308 -29.963 1.00 95.62 351 ILE A N 1
ATOM 2854 C CA . ILE A 1 351 ? 16.344 6.723 -28.577 1.00 95.62 351 ILE A CA 1
ATOM 2855 C C . ILE A 1 351 ? 14.960 6.885 -27.960 1.00 95.62 351 ILE A C 1
ATOM 2857 O O . ILE A 1 351 ? 14.056 7.463 -28.564 1.00 95.62 351 ILE A O 1
ATOM 2861 N N . VAL A 1 352 ? 14.779 6.318 -26.772 1.00 94.00 352 VAL A N 1
ATOM 2862 C CA . VAL A 1 352 ? 13.512 6.331 -26.043 1.00 94.00 352 VAL A CA 1
ATOM 2863 C C . VAL A 1 352 ? 13.717 7.083 -24.728 1.00 94.00 352 VAL A C 1
ATOM 2865 O O . VAL A 1 352 ? 14.305 6.517 -23.800 1.00 94.00 352 VAL A O 1
ATOM 2868 N N . PRO A 1 353 ? 13.244 8.338 -24.630 1.00 93.88 353 PRO A N 1
ATOM 2869 C CA . PRO A 1 353 ? 13.289 9.098 -23.388 1.00 93.88 353 PRO A CA 1
ATOM 2870 C C . PRO A 1 353 ? 12.417 8.454 -22.305 1.00 93.88 353 PRO A C 1
ATOM 2872 O O . PRO A 1 353 ? 11.261 8.091 -22.550 1.00 93.88 353 PRO A O 1
ATOM 2875 N N . ILE A 1 354 ? 12.961 8.340 -21.094 1.00 95.56 354 ILE A N 1
ATOM 2876 C CA . ILE A 1 354 ? 12.234 7.920 -19.893 1.00 95.56 354 ILE A CA 1
ATOM 2877 C C . ILE A 1 354 ? 12.531 8.874 -18.734 1.00 95.56 354 ILE A C 1
ATOM 2879 O O . ILE A 1 354 ? 13.680 9.212 -18.473 1.00 95.56 354 ILE A O 1
ATOM 2883 N N . VAL A 1 355 ? 11.497 9.297 -18.009 1.00 96.44 355 VAL A N 1
ATOM 2884 C CA . VAL A 1 355 ? 11.626 10.163 -16.831 1.00 96.44 355 VAL A CA 1
ATOM 2885 C C . VAL A 1 355 ? 11.384 9.358 -15.560 1.00 96.44 355 VAL A C 1
ATOM 2887 O O . VAL A 1 355 ? 10.289 8.837 -15.325 1.00 96.44 355 VAL A O 1
ATOM 2890 N N . PHE A 1 356 ? 12.391 9.307 -14.693 1.00 96.81 356 PHE A N 1
ATOM 2891 C CA . PHE A 1 356 ? 12.257 8.786 -13.339 1.00 96.81 356 PHE A CA 1
ATOM 2892 C C . PHE A 1 356 ? 11.765 9.899 -12.415 1.00 96.81 356 PHE A C 1
ATOM 2894 O O . PHE A 1 356 ? 12.491 10.841 -12.100 1.00 96.81 356 PHE A O 1
ATOM 2901 N N . MET A 1 357 ? 10.504 9.796 -11.997 1.00 95.50 357 MET A N 1
ATOM 2902 C CA . MET A 1 357 ? 9.868 10.744 -11.086 1.00 95.50 357 MET A CA 1
ATOM 2903 C C . MET A 1 357 ? 10.122 10.289 -9.649 1.00 95.50 357 MET A C 1
ATOM 2905 O O . MET A 1 357 ? 9.525 9.313 -9.185 1.00 95.50 357 MET A O 1
ATOM 2909 N N . ILE A 1 358 ? 11.030 10.970 -8.958 1.00 95.81 358 ILE A N 1
ATOM 2910 C CA . ILE A 1 358 ? 11.458 10.633 -7.602 1.00 95.81 358 ILE A CA 1
ATOM 2911 C C . ILE A 1 358 ? 10.640 11.465 -6.618 1.00 95.81 358 ILE A C 1
ATOM 2913 O O . ILE A 1 358 ? 10.835 12.671 -6.506 1.00 95.81 358 ILE A O 1
ATOM 2917 N N . PHE A 1 359 ? 9.723 10.822 -5.902 1.00 93.12 359 PHE A N 1
ATOM 2918 C CA . PHE A 1 359 ? 8.820 11.479 -4.958 1.00 93.12 359 PHE A CA 1
ATOM 2919 C C . PHE A 1 359 ? 9.404 11.466 -3.547 1.00 93.12 359 PHE A C 1
ATOM 2921 O O . PHE A 1 359 ? 9.686 10.391 -3.009 1.00 93.12 359 PHE A O 1
ATOM 2928 N N . GLN A 1 360 ? 9.518 12.637 -2.912 1.00 90.81 360 GLN A N 1
ATOM 2929 C CA . GLN A 1 360 ? 9.999 12.752 -1.530 1.00 90.81 360 GLN A CA 1
ATOM 2930 C C . GLN A 1 360 ? 9.142 11.927 -0.559 1.00 90.81 360 GLN A C 1
ATOM 2932 O O . GLN A 1 360 ? 9.664 11.244 0.324 1.00 90.81 360 GLN A O 1
ATOM 2937 N N . ILE A 1 361 ? 7.821 11.964 -0.749 1.00 85.12 361 ILE A N 1
ATOM 2938 C CA . ILE A 1 361 ? 6.836 11.269 0.080 1.00 85.12 361 ILE A CA 1
ATOM 2939 C C . ILE A 1 361 ? 5.722 10.666 -0.772 1.00 85.12 361 ILE A C 1
ATOM 2941 O O . ILE A 1 361 ? 5.470 11.071 -1.905 1.00 85.12 361 ILE A O 1
ATOM 2945 N N . ARG A 1 362 ? 5.021 9.680 -0.212 1.00 80.94 362 ARG A N 1
ATOM 2946 C CA . ARG A 1 362 ? 3.878 9.056 -0.877 1.00 80.94 362 ARG A CA 1
ATOM 2947 C C . ARG A 1 362 ? 2.674 9.999 -0.842 1.00 80.94 362 ARG A C 1
ATOM 2949 O O . ARG A 1 362 ? 2.253 10.417 0.231 1.00 80.94 362 ARG A O 1
ATOM 2956 N N . PHE A 1 363 ? 2.043 10.229 -1.993 1.00 68.94 363 PHE A N 1
ATOM 2957 C CA . PHE A 1 363 ? 0.857 11.088 -2.088 1.00 68.94 363 PHE A CA 1
ATOM 2958 C C . PHE A 1 363 ? -0.294 10.679 -1.151 1.00 68.94 363 PHE A C 1
ATOM 2960 O O . PHE A 1 363 ? -0.952 11.530 -0.561 1.00 68.94 363 PHE A O 1
ATOM 2967 N N . THR A 1 364 ? -0.530 9.378 -0.945 1.00 64.25 364 THR A N 1
ATOM 2968 C CA . THR A 1 364 ? -1.587 8.925 -0.022 1.00 64.25 364 THR A CA 1
ATOM 2969 C C . THR A 1 364 ? -1.385 9.428 1.406 1.00 64.25 364 THR A C 1
ATOM 2971 O O . THR A 1 364 ? -2.355 9.489 2.147 1.00 64.25 364 THR A O 1
ATOM 2974 N N . THR A 1 365 ? -0.156 9.770 1.800 1.00 61.41 365 THR A N 1
ATOM 2975 C CA . THR A 1 365 ? 0.143 10.383 3.098 1.00 61.41 365 THR A CA 1
ATOM 2976 C C . THR A 1 365 ? -0.310 11.849 3.134 1.00 61.41 365 THR A C 1
ATOM 2978 O O . THR A 1 365 ? -0.889 12.274 4.124 1.00 61.41 365 THR A O 1
ATOM 2981 N N . LEU A 1 366 ? -0.160 12.587 2.028 1.00 59.38 366 LEU A N 1
ATOM 2982 C CA . LEU A 1 366 ? -0.507 14.012 1.906 1.00 59.38 366 LEU A CA 1
ATOM 2983 C C . LEU A 1 366 ? -2.010 14.288 1.946 1.00 59.38 366 LEU A C 1
ATOM 2985 O O . LEU A 1 366 ? -2.461 15.163 2.683 1.00 59.38 366 LEU A O 1
ATOM 2989 N N . ASN A 1 367 ? -2.796 13.493 1.214 1.00 56.69 367 ASN A N 1
ATOM 2990 C CA . ASN A 1 367 ? -4.260 13.627 1.165 1.00 56.69 367 ASN A CA 1
ATOM 2991 C C . ASN A 1 367 ? -4.934 13.459 2.540 1.00 56.69 367 ASN A C 1
ATOM 2993 O O . ASN A 1 367 ? -6.095 13.821 2.720 1.00 56.69 367 ASN A O 1
ATOM 2997 N N . CYS A 1 368 ? -4.224 12.865 3.500 1.00 53.84 368 CYS A N 1
ATOM 2998 C CA . CYS A 1 368 ? -4.707 12.660 4.858 1.00 53.84 368 CYS A CA 1
ATOM 2999 C C . CYS A 1 368 ? -4.482 13.880 5.759 1.00 53.84 368 CYS A C 1
ATOM 3001 O O . CYS A 1 368 ? -5.169 14.013 6.770 1.00 53.84 368 CYS A O 1
ATOM 3003 N N . GLU A 1 369 ? -3.528 14.746 5.410 1.00 58.59 369 GLU A N 1
ATOM 3004 C CA . GLU A 1 369 ? -3.115 15.889 6.225 1.00 58.59 369 GLU A CA 1
ATOM 3005 C C . GLU A 1 369 ? -3.725 17.204 5.727 1.00 58.59 369 GLU A C 1
ATOM 3007 O O . GLU A 1 369 ? -4.126 18.023 6.555 1.00 58.59 369 GLU A O 1
ATOM 3012 N N . ARG A 1 370 ? -3.864 17.399 4.403 1.00 61.66 370 ARG A N 1
ATOM 3013 C CA . ARG A 1 370 ? -4.577 18.549 3.814 1.00 61.66 370 ARG A CA 1
ATOM 3014 C C . ARG A 1 370 ? -5.288 18.173 2.504 1.00 61.66 370 ARG A C 1
ATOM 3016 O O . ARG A 1 370 ? -4.623 17.710 1.580 1.00 61.66 370 ARG A O 1
ATOM 3023 N N . PRO A 1 371 ? -6.607 18.409 2.383 1.00 64.31 371 PRO A N 1
ATOM 3024 C CA . PRO A 1 371 ? -7.383 18.067 1.185 1.00 64.31 371 PRO A CA 1
ATOM 3025 C C . PRO A 1 371 ? -7.070 18.947 -0.038 1.00 64.31 371 PRO A C 1
ATOM 3027 O O . PRO A 1 371 ? -7.555 18.660 -1.128 1.00 64.31 371 PRO A O 1
ATOM 3030 N N . ASP A 1 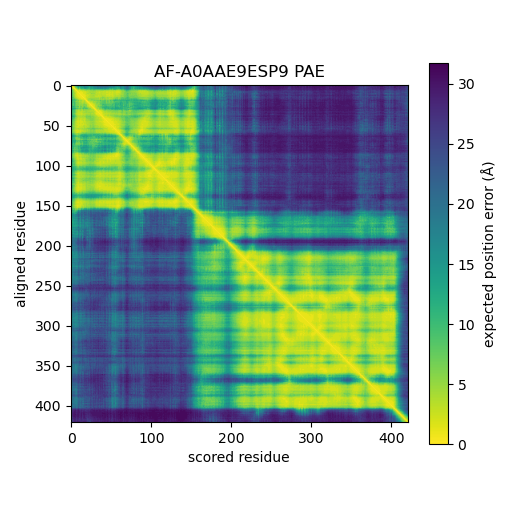372 ? -6.277 20.006 0.137 1.00 72.38 372 ASP A N 1
ATOM 3031 C CA . ASP A 1 372 ? -5.995 21.006 -0.899 1.00 72.38 372 ASP A CA 1
ATOM 3032 C C . ASP A 1 372 ? -4.846 20.593 -1.841 1.00 72.38 372 ASP A C 1
ATOM 3034 O O . ASP A 1 372 ? -4.615 21.235 -2.869 1.00 72.38 372 ASP A O 1
ATOM 3038 N N . PHE A 1 373 ? -4.117 19.521 -1.510 1.00 74.88 373 PHE A N 1
ATOM 3039 C CA . PHE A 1 373 ? -3.034 19.009 -2.347 1.00 74.88 373 PHE A CA 1
ATOM 3040 C C . PHE A 1 373 ? -3.541 18.041 -3.412 1.00 74.88 373 PHE A C 1
ATOM 3042 O O . PHE A 1 373 ? -4.444 17.237 -3.188 1.00 74.88 373 PHE A O 1
ATOM 3049 N N . GLN A 1 374 ? -2.942 18.123 -4.597 1.00 77.94 374 GLN A N 1
ATOM 3050 C CA . GLN A 1 374 ? -3.320 17.306 -5.739 1.00 77.94 374 GLN A CA 1
ATOM 3051 C C . GLN A 1 374 ? -2.388 16.104 -5.847 1.00 77.94 374 GLN A C 1
ATOM 3053 O O . GLN A 1 374 ? -1.281 16.083 -5.315 1.00 77.94 374 GLN A O 1
ATOM 3058 N N . ASN A 1 375 ? -2.857 15.059 -6.526 1.00 85.69 375 ASN A N 1
ATOM 3059 C CA . ASN A 1 375 ? -2.049 13.870 -6.747 1.00 85.69 375 ASN A CA 1
ATOM 3060 C C . ASN A 1 375 ? -1.056 14.099 -7.886 1.00 85.69 375 ASN A C 1
ATOM 3062 O O . ASN A 1 375 ? -1.373 13.787 -9.033 1.00 85.69 375 ASN A O 1
ATOM 3066 N N . ASP A 1 376 ? 0.145 14.575 -7.556 1.00 87.56 376 ASP A N 1
ATOM 3067 C CA . ASP A 1 376 ? 1.220 14.818 -8.527 1.00 87.56 376 ASP A CA 1
ATOM 3068 C C . ASP A 1 376 ? 1.560 13.575 -9.360 1.00 87.56 376 ASP A C 1
ATOM 3070 O O . ASP A 1 376 ? 1.806 13.681 -10.559 1.00 87.56 376 ASP A O 1
ATOM 3074 N N . TYR A 1 377 ? 1.504 12.372 -8.772 1.00 88.62 377 TYR A N 1
ATOM 3075 C CA . TYR A 1 377 ? 1.720 11.135 -9.528 1.00 88.62 377 TYR A CA 1
ATOM 3076 C C . TYR A 1 377 ? 0.666 10.964 -10.625 1.00 88.62 377 TYR A C 1
ATOM 3078 O O . TYR A 1 377 ? 1.018 10.717 -11.777 1.00 88.62 377 TYR A O 1
ATOM 3086 N N . ASN A 1 378 ? -0.618 11.123 -10.291 1.00 88.50 378 ASN A N 1
ATOM 3087 C CA . ASN A 1 378 ? -1.692 11.016 -11.280 1.00 88.50 378 ASN A CA 1
ATOM 3088 C C . ASN A 1 378 ? -1.641 12.158 -12.298 1.00 88.50 378 ASN A C 1
ATOM 3090 O O . ASN A 1 378 ? -1.903 11.916 -13.471 1.00 88.50 378 ASN A O 1
ATOM 3094 N N . LEU A 1 379 ? -1.304 13.374 -11.859 1.00 88.31 379 LEU A N 1
ATOM 3095 C CA . LEU A 1 379 ? -1.178 14.546 -12.718 1.00 88.31 379 LEU A CA 1
ATOM 3096 C C . LEU A 1 379 ? -0.104 14.314 -13.784 1.00 88.31 379 LEU A C 1
ATOM 3098 O O . LEU A 1 379 ? -0.410 14.348 -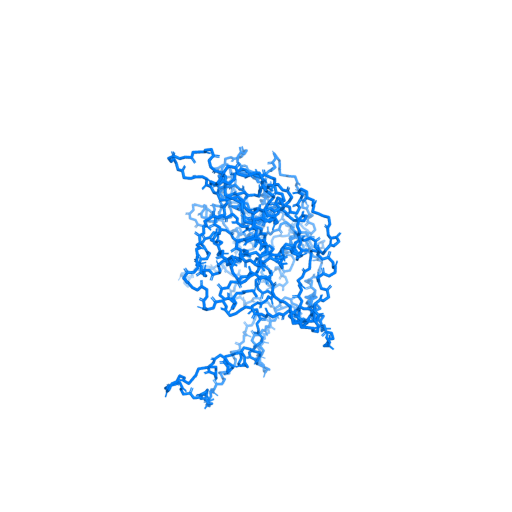14.972 1.00 88.31 379 LEU A O 1
ATOM 3102 N N . PHE A 1 380 ? 1.130 14.001 -13.379 1.00 90.06 380 PHE A N 1
ATOM 3103 C CA . PHE A 1 380 ? 2.220 13.766 -14.326 1.00 90.06 380 PHE A CA 1
ATOM 3104 C C . PHE A 1 380 ? 1.996 12.527 -15.180 1.00 90.06 380 PHE A C 1
ATOM 3106 O O . PHE A 1 380 ? 2.294 12.565 -16.370 1.00 90.06 380 PHE A O 1
ATOM 3113 N N . LYS A 1 381 ? 1.419 11.452 -14.630 1.00 90.75 381 LYS A N 1
ATOM 3114 C CA . LYS A 1 381 ? 1.044 10.282 -15.433 1.00 90.75 381 LYS A CA 1
ATOM 3115 C C . LYS A 1 381 ? 0.032 10.633 -16.512 1.00 90.75 381 LYS A C 1
ATOM 3117 O O . LYS A 1 381 ? 0.254 10.321 -17.673 1.00 90.75 381 LYS A O 1
ATOM 3122 N N . TRP A 1 382 ? -1.035 11.336 -16.145 1.00 89.38 382 TRP A N 1
ATOM 3123 C CA . TRP A 1 382 ? -2.052 11.749 -17.100 1.00 89.38 382 TRP A CA 1
ATOM 3124 C C . TRP A 1 382 ? -1.481 12.683 -18.174 1.00 89.38 382 TRP A C 1
ATOM 3126 O O . TRP A 1 382 ? -1.724 12.449 -19.354 1.00 89.38 382 TRP A O 1
ATOM 3136 N N . MET A 1 383 ? -0.690 13.687 -17.783 1.00 87.06 383 MET A N 1
ATOM 3137 C CA . MET A 1 383 ? -0.074 14.631 -18.723 1.00 87.06 383 MET A CA 1
ATOM 3138 C C . MET A 1 383 ? 0.901 13.926 -19.674 1.00 87.06 383 MET A C 1
ATOM 3140 O O . MET A 1 383 ? 0.866 14.144 -20.881 1.00 87.06 383 MET A O 1
ATOM 3144 N N . THR A 1 384 ? 1.756 13.042 -19.160 1.00 88.75 384 THR A N 1
ATOM 3145 C CA . THR A 1 384 ? 2.765 12.372 -19.994 1.00 88.75 384 THR A CA 1
ATOM 3146 C C . THR A 1 384 ? 2.180 11.320 -20.922 1.00 88.75 384 THR A C 1
ATOM 3148 O O . THR A 1 384 ? 2.569 11.285 -22.086 1.00 88.75 384 THR A O 1
ATOM 3151 N N . ASP A 1 385 ? 1.219 10.522 -20.457 1.00 87.56 385 ASP A N 1
ATOM 3152 C CA . ASP A 1 385 ? 0.627 9.459 -21.271 1.00 87.56 385 ASP A CA 1
ATOM 3153 C C . ASP A 1 385 ? -0.323 10.006 -22.356 1.00 87.56 385 ASP A C 1
ATOM 3155 O O . ASP A 1 385 ? -0.444 9.389 -23.414 1.00 87.56 385 ASP A O 1
ATOM 3159 N N . ASN A 1 386 ? -0.988 11.149 -22.118 1.00 86.81 386 ASN A N 1
ATOM 3160 C CA . ASN A 1 386 ? -1.985 11.697 -23.050 1.00 86.81 386 ASN A CA 1
ATOM 3161 C C . ASN A 1 386 ? -1.482 12.865 -23.910 1.00 86.81 386 ASN A C 1
ATOM 3163 O O . ASN A 1 386 ? -1.906 12.968 -25.057 1.00 86.81 386 ASN A O 1
ATOM 3167 N N . GLU A 1 387 ? -0.602 13.727 -23.388 1.00 85.75 387 GLU A N 1
ATOM 3168 C CA . GLU A 1 387 ? -0.210 14.970 -24.075 1.00 85.75 387 GLU A CA 1
ATOM 3169 C C . GLU A 1 387 ? 1.206 14.896 -24.659 1.00 85.75 387 GLU A C 1
ATOM 3171 O O . GLU A 1 387 ? 1.422 15.259 -25.813 1.00 85.75 387 GLU A O 1
ATOM 3176 N N . VAL A 1 388 ? 2.183 14.415 -23.878 1.00 85.81 388 VAL A N 1
ATOM 3177 C CA . VAL A 1 388 ? 3.610 14.504 -24.256 1.00 85.81 388 VAL A CA 1
ATOM 3178 C C . VAL A 1 388 ? 4.121 13.241 -24.960 1.00 85.81 388 VAL A C 1
ATOM 3180 O O . VAL A 1 388 ? 4.950 13.319 -25.863 1.00 85.81 388 VAL A O 1
ATOM 3183 N N . GLY A 1 389 ? 3.652 12.058 -24.554 1.00 83.62 389 GLY A N 1
ATOM 3184 C CA . GLY A 1 389 ? 4.120 10.774 -25.084 1.00 83.62 389 GLY A CA 1
ATOM 3185 C C . GLY A 1 389 ? 5.497 10.330 -24.569 1.00 83.62 389 GLY A C 1
ATOM 3186 O O . GLY A 1 389 ? 6.159 9.525 -25.225 1.00 83.62 389 GLY A O 1
ATOM 3187 N N . VAL A 1 390 ? 5.937 10.832 -23.409 1.00 89.38 390 VAL A N 1
ATOM 3188 C CA . VAL A 1 390 ? 7.201 10.439 -22.756 1.00 89.38 390 VAL A CA 1
ATOM 3189 C C . VAL A 1 390 ? 6.940 9.392 -21.680 1.00 89.38 390 VAL A C 1
ATOM 3191 O O . VAL A 1 390 ? 6.036 9.535 -20.859 1.00 89.38 390 VAL A O 1
ATOM 3194 N N . PHE A 1 391 ? 7.761 8.342 -21.644 1.00 92.38 391 PHE A N 1
ATOM 3195 C CA . PHE A 1 391 ? 7.619 7.294 -20.638 1.00 92.38 391 PHE A CA 1
ATOM 3196 C C . PHE A 1 391 ? 8.025 7.806 -19.261 1.00 92.38 391 PHE A C 1
ATOM 3198 O O . PHE A 1 391 ? 9.058 8.451 -19.102 1.00 92.38 391 PHE A O 1
ATOM 3205 N N . THR A 1 392 ? 7.246 7.471 -18.237 1.00 94.44 392 THR A N 1
ATOM 3206 C CA . THR A 1 392 ? 7.539 7.875 -16.859 1.00 94.44 392 THR A CA 1
ATOM 3207 C C . THR A 1 392 ? 7.543 6.687 -15.906 1.00 94.44 392 THR A C 1
ATOM 3209 O O . THR A 1 392 ? 6.759 5.748 -16.057 1.00 94.44 392 THR A O 1
ATOM 3212 N N . GLN A 1 393 ? 8.369 6.736 -14.864 1.00 95.25 393 GLN A N 1
ATOM 3213 C CA . GLN A 1 393 ? 8.358 5.758 -13.776 1.00 95.25 393 GLN A CA 1
ATOM 3214 C C . GLN A 1 393 ? 8.438 6.478 -12.430 1.00 95.25 393 GLN A C 1
ATOM 3216 O O . GLN A 1 393 ? 9.423 7.147 -12.133 1.00 95.25 393 GLN A O 1
ATOM 3221 N N . GLY A 1 394 ? 7.394 6.338 -11.611 1.00 94.00 394 GLY A N 1
ATOM 3222 C CA . GLY A 1 394 ? 7.377 6.890 -10.257 1.00 94.00 394 GLY A CA 1
ATOM 3223 C C . GLY A 1 394 ? 8.136 5.996 -9.282 1.00 94.00 394 GLY A C 1
ATOM 3224 O O . GLY A 1 394 ? 7.919 4.782 -9.265 1.00 94.00 394 GLY A O 1
ATOM 3225 N N . ILE A 1 395 ? 9.011 6.591 -8.472 1.00 94.31 395 ILE A N 1
ATOM 3226 C CA . ILE A 1 395 ? 9.813 5.909 -7.451 1.00 94.31 395 ILE A CA 1
ATOM 3227 C C . ILE A 1 395 ? 9.809 6.773 -6.187 1.00 94.31 395 ILE A C 1
ATOM 3229 O O . ILE A 1 395 ? 9.900 7.995 -6.256 1.00 94.31 395 ILE A O 1
ATOM 3233 N N . LEU A 1 396 ? 9.690 6.158 -5.011 1.00 92.75 396 LEU A N 1
ATOM 3234 C CA . LEU A 1 396 ? 9.857 6.894 -3.757 1.00 92.75 396 LEU A CA 1
ATOM 3235 C C . LEU A 1 396 ? 11.338 7.176 -3.514 1.00 92.75 396 LEU A C 1
ATOM 3237 O O . LEU A 1 396 ? 12.160 6.274 -3.659 1.00 92.75 396 LEU A O 1
ATOM 3241 N N . TYR A 1 397 ? 11.656 8.378 -3.043 1.00 92.31 397 TYR A N 1
ATOM 3242 C CA . TYR A 1 397 ? 13.006 8.807 -2.680 1.00 92.31 397 TYR A CA 1
ATOM 3243 C C . TYR A 1 397 ? 13.743 7.772 -1.816 1.00 92.31 397 TYR A C 1
ATOM 3245 O O . TYR A 1 397 ? 14.842 7.341 -2.152 1.00 92.31 397 TYR A O 1
ATOM 3253 N N . LYS A 1 398 ? 13.085 7.282 -0.756 1.00 88.94 398 LYS A N 1
ATOM 3254 C CA . LYS A 1 398 ? 13.643 6.251 0.134 1.00 88.94 398 LYS A CA 1
ATOM 3255 C C . LYS A 1 398 ? 13.998 4.951 -0.599 1.00 88.94 398 LYS A C 1
ATOM 3257 O O . LYS A 1 398 ? 14.976 4.307 -0.245 1.00 88.94 398 LYS A O 1
ATOM 3262 N N . THR A 1 399 ? 13.196 4.553 -1.587 1.00 90.19 399 THR A N 1
ATOM 3263 C CA . THR A 1 399 ? 13.451 3.353 -2.394 1.00 90.19 399 THR A CA 1
ATOM 3264 C C . THR A 1 399 ? 14.576 3.604 -3.390 1.00 90.19 399 THR A C 1
ATOM 3266 O O . THR A 1 399 ? 15.464 2.767 -3.516 1.00 90.19 399 THR A O 1
ATOM 3269 N N . PHE A 1 400 ? 14.571 4.761 -4.051 1.00 91.44 400 PHE A N 1
ATOM 3270 C CA . PHE A 1 400 ? 15.595 5.138 -5.020 1.00 91.44 400 PHE A CA 1
ATOM 3271 C C . PHE A 1 400 ? 16.991 5.169 -4.388 1.00 91.44 400 PHE A C 1
ATOM 3273 O O . PHE A 1 400 ? 17.890 4.488 -4.864 1.00 91.44 400 PHE A O 1
ATOM 3280 N N . ASN A 1 401 ? 17.140 5.834 -3.240 1.00 88.06 401 ASN A N 1
ATOM 3281 C CA . ASN A 1 401 ? 18.416 5.911 -2.520 1.00 88.06 401 ASN A CA 1
ATOM 3282 C C . ASN A 1 401 ? 18.843 4.592 -1.845 1.00 88.06 401 ASN A C 1
ATOM 3284 O O . ASN A 1 401 ? 19.879 4.542 -1.191 1.00 88.06 401 ASN A O 1
ATOM 3288 N N . SER A 1 402 ? 18.049 3.523 -1.965 1.00 87.31 402 SER A N 1
ATOM 3289 C CA . SER A 1 402 ? 18.421 2.181 -1.494 1.00 87.31 402 SER A CA 1
ATOM 3290 C C . SER A 1 402 ? 18.916 1.258 -2.614 1.00 87.31 402 SER A C 1
ATOM 3292 O O . SER A 1 402 ? 19.212 0.091 -2.357 1.00 87.31 402 SER A O 1
ATOM 3294 N N . ILE A 1 403 ? 19.001 1.757 -3.854 1.00 86.25 403 ILE A N 1
ATOM 3295 C CA . ILE A 1 403 ? 19.461 0.984 -5.012 1.00 86.25 403 ILE A CA 1
ATOM 3296 C C . ILE A 1 403 ? 20.991 0.835 -4.953 1.00 86.25 403 ILE A C 1
ATOM 3298 O O . ILE A 1 403 ? 21.750 1.703 -5.383 1.00 86.25 403 ILE A O 1
ATOM 3302 N N . GLY A 1 404 ? 21.441 -0.298 -4.413 1.00 79.31 404 GLY A N 1
ATOM 3303 C CA . GLY A 1 404 ? 22.852 -0.683 -4.375 1.00 79.31 404 GLY A CA 1
ATOM 3304 C C . GLY A 1 404 ? 23.390 -1.246 -5.699 1.00 79.31 404 GLY A C 1
ATOM 3305 O O . GLY A 1 404 ? 22.668 -1.372 -6.684 1.00 79.31 404 GLY A O 1
ATOM 3306 N N . LEU A 1 405 ? 24.676 -1.622 -5.689 1.00 65.88 405 LEU A N 1
ATOM 3307 C CA . LEU A 1 405 ? 25.402 -2.218 -6.827 1.00 65.88 405 LEU A CA 1
ATOM 3308 C C . LEU A 1 405 ? 24.887 -3.607 -7.239 1.00 65.88 405 LEU A C 1
ATOM 3310 O O . LEU A 1 405 ? 25.110 -4.031 -8.368 1.00 65.88 405 LEU A O 1
ATOM 3314 N N . SER A 1 406 ? 24.209 -4.307 -6.330 1.00 55.03 406 SER A N 1
ATOM 3315 C CA . SER A 1 406 ? 23.512 -5.565 -6.598 1.00 55.03 406 SER A CA 1
ATOM 3316 C C . SER A 1 406 ? 22.042 -5.416 -6.216 1.00 55.03 406 SER A C 1
ATOM 3318 O O . SER A 1 406 ? 21.741 -4.680 -5.268 1.00 55.03 406 SER A O 1
ATOM 3320 N N . PRO A 1 407 ? 21.119 -6.127 -6.891 1.00 46.25 407 PRO A N 1
ATOM 3321 C CA . PRO A 1 407 ? 19.730 -6.180 -6.459 1.00 46.25 407 PRO A CA 1
ATOM 3322 C C . PRO A 1 407 ? 19.721 -6.641 -5.005 1.00 46.25 407 PRO A C 1
ATOM 3324 O O . PRO A 1 407 ? 20.277 -7.696 -4.694 1.00 46.25 407 PRO A O 1
ATOM 3327 N N . ALA A 1 408 ? 19.160 -5.830 -4.107 1.00 38.09 408 ALA A N 1
ATOM 3328 C CA . ALA A 1 408 ? 19.154 -6.152 -2.689 1.00 38.09 408 ALA A CA 1
ATOM 3329 C C . ALA A 1 408 ? 18.585 -7.571 -2.504 1.00 38.09 408 ALA A C 1
ATOM 3331 O O . ALA A 1 408 ? 17.477 -7.840 -2.990 1.00 38.09 408 ALA A O 1
ATOM 3332 N N . PRO A 1 409 ? 19.299 -8.495 -1.831 1.00 32.19 409 PRO A N 1
ATOM 3333 C CA . PRO A 1 409 ? 18.674 -9.730 -1.409 1.00 32.19 409 PRO A CA 1
ATOM 3334 C C . PRO A 1 409 ? 17.478 -9.325 -0.558 1.00 32.19 409 PRO A C 1
ATOM 3336 O O . PRO A 1 409 ? 17.600 -8.531 0.376 1.00 32.19 409 PRO A O 1
ATOM 3339 N N . PHE A 1 410 ? 16.302 -9.820 -0.929 1.00 34.38 410 PHE A N 1
ATOM 3340 C CA . PHE A 1 410 ? 15.117 -9.695 -0.104 1.00 34.38 410 PHE A CA 1
ATOM 3341 C C . PHE A 1 410 ? 15.477 -10.260 1.271 1.00 34.38 410 PHE A C 1
ATOM 3343 O O . PHE A 1 410 ? 15.605 -11.474 1.430 1.00 34.38 410 PHE A O 1
ATOM 3350 N N . ILE A 1 411 ? 15.690 -9.382 2.252 1.00 30.44 411 ILE A N 1
ATOM 3351 C CA . ILE A 1 411 ? 15.677 -9.766 3.654 1.00 30.44 411 ILE A CA 1
ATOM 3352 C C . ILE A 1 411 ? 14.220 -10.125 3.889 1.00 30.44 411 ILE A C 1
ATOM 3354 O O . ILE A 1 411 ? 13.379 -9.250 4.105 1.00 30.44 411 ILE A O 1
ATOM 3358 N N . GLY A 1 412 ? 13.919 -11.417 3.726 1.00 29.38 412 GLY A N 1
ATOM 3359 C CA . GLY A 1 412 ? 12.672 -11.997 4.179 1.00 29.38 412 GLY A CA 1
ATOM 3360 C C . GLY A 1 412 ? 12.437 -11.450 5.568 1.00 29.38 412 GLY A C 1
ATOM 3361 O O . GLY A 1 412 ? 13.310 -11.574 6.429 1.00 29.38 412 GLY A O 1
ATOM 3362 N N . GLY A 1 413 ? 11.319 -10.739 5.732 1.00 28.00 413 GLY A N 1
ATOM 3363 C CA . GLY A 1 413 ? 10.924 -10.235 7.029 1.00 28.00 413 GLY A CA 1
ATOM 3364 C C . GLY A 1 413 ? 11.099 -11.381 8.003 1.00 28.00 413 GLY A C 1
ATOM 3365 O O . GLY A 1 413 ? 10.565 -12.466 7.765 1.00 28.00 413 GLY A O 1
ATOM 3366 N N . ASN A 1 414 ? 11.921 -11.161 9.029 1.00 27.58 414 ASN A N 1
ATOM 3367 C CA . ASN A 1 414 ? 11.990 -12.053 10.163 1.00 27.58 414 ASN A CA 1
ATOM 3368 C C . ASN A 1 414 ? 10.543 -12.275 10.590 1.00 27.58 414 ASN A C 1
ATOM 3370 O O . ASN A 1 414 ? 9.929 -11.421 11.232 1.00 27.58 414 ASN A O 1
ATOM 3374 N N . SER A 1 415 ? 9.995 -13.431 10.223 1.00 29.22 415 SER A N 1
ATOM 3375 C CA . SER A 1 415 ? 8.960 -14.068 10.993 1.00 29.22 415 SER A CA 1
ATOM 3376 C C . SER A 1 415 ? 9.629 -14.320 12.333 1.00 29.22 415 SER A C 1
ATOM 3378 O O . SER A 1 415 ? 10.228 -15.373 12.564 1.00 29.22 415 SER A O 1
ATOM 3380 N N . HIS A 1 416 ? 9.603 -13.310 13.200 1.00 27.67 416 HIS A N 1
ATOM 3381 C CA . HIS A 1 416 ? 9.672 -13.536 14.619 1.00 27.67 416 HIS A CA 1
ATOM 3382 C C . HIS A 1 416 ? 8.504 -14.473 14.892 1.00 27.67 416 HIS A C 1
ATOM 3384 O O . HIS A 1 416 ? 7.354 -14.062 15.025 1.00 27.67 416 HIS A O 1
ATOM 3390 N N . ARG A 1 417 ? 8.813 -15.774 14.870 1.00 27.50 417 ARG A N 1
ATOM 3391 C CA . ARG A 1 417 ? 8.098 -16.766 15.645 1.00 27.50 417 ARG A CA 1
ATOM 3392 C C . ARG A 1 417 ? 8.132 -16.209 17.056 1.00 27.50 417 ARG A C 1
ATOM 3394 O O . ARG A 1 417 ? 9.139 -16.329 17.747 1.00 27.50 417 ARG A O 1
ATOM 3401 N N . VAL A 1 418 ? 7.066 -15.512 17.427 1.00 25.66 418 VAL A N 1
ATOM 3402 C CA . VAL A 1 418 ? 6.734 -15.314 18.826 1.00 25.66 418 VAL A CA 1
ATOM 3403 C C . VAL A 1 418 ? 6.671 -16.733 19.393 1.00 25.66 418 VAL A C 1
ATOM 3405 O O . VAL A 1 418 ? 5.931 -17.559 18.842 1.00 25.66 418 VAL A O 1
ATOM 3408 N N . PRO A 1 419 ? 7.509 -17.089 20.379 1.00 25.78 419 PRO A N 1
ATOM 3409 C CA . PRO A 1 419 ? 7.316 -18.332 21.095 1.00 25.78 419 PRO A CA 1
ATOM 3410 C C . PRO A 1 419 ? 5.915 -18.269 21.691 1.00 25.78 419 PRO A C 1
ATOM 3412 O O . PRO A 1 419 ? 5.562 -17.279 22.325 1.00 25.78 419 PRO A O 1
ATOM 3415 N N . LEU A 1 420 ? 5.119 -19.302 21.435 1.00 26.98 420 LEU A N 1
ATOM 3416 C CA . LEU A 1 420 ? 3.893 -19.549 22.177 1.00 26.98 420 LEU A CA 1
ATOM 3417 C C . LEU A 1 420 ? 4.214 -19.498 23.675 1.00 26.98 420 LEU A C 1
ATOM 3419 O O . LEU A 1 420 ? 4.962 -20.356 24.145 1.00 26.98 420 LEU A O 1
ATOM 3423 N N . LEU A 1 421 ? 3.671 -18.494 24.362 1.00 26.89 421 LEU A N 1
ATOM 3424 C CA . LEU A 1 421 ? 3.052 -18.563 25.686 1.00 26.89 421 LEU A CA 1
ATOM 3425 C C . LEU A 1 421 ? 2.175 -17.324 25.870 1.00 26.89 421 LEU A C 1
ATOM 3427 O O . LEU A 1 421 ? 2.723 -16.203 25.769 1.00 26.89 421 LEU A O 1
#

Mean predicted aligned error: 16.2 Å

Nearest PDB structures (foldseek):
  3o3i-assembly1_X  TM=7.854E-01  e=2.107E-05  Homo sapiens
  9ij3-assembly1_A  TM=4.408E-01  e=1.397E-08  Mus musculus
  3o7x-assembly3_D-3  TM=8.415E-01  e=7.665E-05  Homo sapiens
  3o7x-assembly2_C  TM=7.435E-01  e=5.300E-05  Homo sapiens
  3o7x-assembly1_A-2  TM=6.766E-01  e=1.254E-04  Homo sapiens

Sequence (421 aa):
MFTRPGYPLVRLFWELIHGDTIPDEDIADGKWDADMKNAR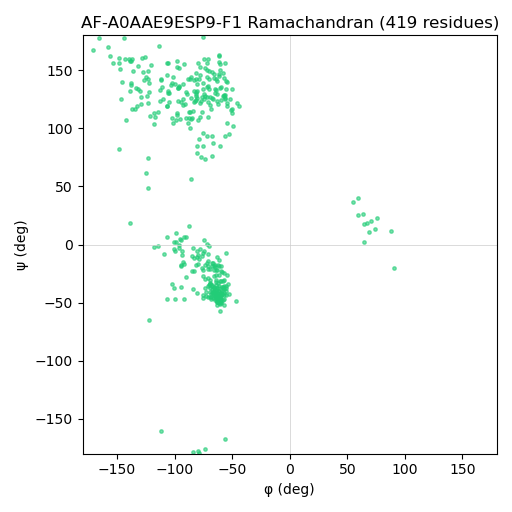VTEKNVALMSQVLNKMKILVSNEEGIRFDDQRNYQERDLRRLRNSPTFKFFEFGADSFYEFVNENNETLSIIDHYRGKYGYNIRYPHLPCLRKKPPSRDRNRMFLFPLEVCSLLIDPVRFTGYVSQQLKEQMIQYTTLTAEQRKLVLQNIIGQNPIGDCPPIVDNTDRLLPPPRVVYGNSDFLDSDHLGEWKAVAHEPVRTVLEEAIYKRNRDAKAPKLKKRLLGSILRVGSPMNDTVAFEIDDTCYHNLMRATEEAGQPVCWANREMGQAVIHSSTEYLQGRDLPGVTMDWMTSLSQDTDSYKEAEDEVIVPIVFMIFQIRFTTLNCERPDFQNDYNLFKWMTDNEVGVFTQGILYKTFNSIGLSPAPFIGGNSHRVPLL

Secondary structure (DSSP, 8-state):
-TTSSEEEHHHHHHHHHHTSPPPHHHHHTTHHHHHHHH----HHHHHHHHHHHTT-EEEE-TTS--EE-TT--EE---TTTTTTS-EEE--EEEEETT-EEE-TTS-EEEHHHHHHHHH----S-TTSEEEEEPPPTT-TT--EEE-GGGEEEE---PPP-S---HHHHHHHHHHH---HHHHHHHHHHHHHTTT-TT-PPPP-----PPPPPEEE-SS-EEE-TT--S---STTSSSPPPPPGGGGBPP-S-TTS--PEEEEEEEEEEE--TTSSS------HHHHHHHHHHHHHTT--B-EEETTTTEE-EEEEEEE-BTTB-HHHHHHHHHHTTSSGGGG-SSTTEEEEEEEEEEESS-HHHHTTT-TT---HHHHHHHHIIIII--EEEEEEHHHHTT--SSPPP------------

Radius of gyration: 33.24 Å; Cα contacts (8 Å, |Δi|>4): 567; chains: 1; bounding box: 70×60×94 Å

Foldseek 3Di:
DQVDQWAQQLQVLLCLQVVHHDDPVVQQQQVCLVVLQVDDDDPVSQVVVCVVLQQFKKFFALQDFFDADPNRGTDDDPCVVSPVGDIARFDGWAAFQQDWDQDPVRDIDGNQVCSCVPRVDHDSNRRDTWTWGQDDPVCRPDTDTHHSRRMIGRCPPDPDPDDQDPVNVVVCCVVPDDDPVRVLVVVCVVCVVDPPVDDDPDDDDPDDDDAFDWADFQVDIDGPPVPPVDDDQLPDVQRTAHHPLVQWDDDPDPPDQTAGEAEAEEEEQEADLVDPDSPDDADQQLVLLVQVSCVSNVHHYQAPDVVVSRGDHQYYDYDHPPPDDVVVVLVVLLCQQPPCVVRDPDPSYDYAYEYEYEYQDDVVVVCVVDVPDDDPVVVCVCCCVPPRVHHYDYDYRVRSNVRDNGDDDPPPPPPPPPPDD

Organism: Caenorhabditis briggsae (NCBI:txid6238)

Solvent-accessible surface area (backbone atoms only — not comparable to full-atom values): 25403 Å² total; per-residue (Å²): 122,93,88,42,67,44,43,56,39,53,58,56,48,51,26,61,70,71,74,49,82,82,54,74,66,54,46,41,67,28,62,61,56,63,52,56,65,68,58,79,89,47,71,67,48,52,53,50,50,49,61,70,41,56,81,35,44,33,33,43,35,77,80,68,44,82,46,60,52,98,86,50,29,47,56,83,77,68,51,78,79,49,74,82,45,60,68,48,58,55,66,48,77,45,62,34,29,76,47,70,46,70,50,98,84,74,46,80,42,29,48,45,55,48,35,35,72,76,51,69,35,79,72,80,54,45,85,46,53,10,41,26,49,72,46,52,92,91,42,73,82,54,81,44,75,42,54,38,62,30,30,23,40,45,54,70,88,67,84,82,85,71,90,75,53,71,69,57,48,52,49,50,48,63,77,66,66,61,55,74,66,58,44,50,54,52,50,52,52,60,56,67,71,44,90,59,90,80,69,76,73,89,75,88,72,93,75,80,85,77,81,68,70,74,47,80,42,49,78,50,72,48,65,54,86,80,71,75,88,74,87,69,48,79,84,35,90,74,46,44,20,48,45,74,76,70,35,37,59,88,65,92,55,88,84,57,83,77,27,40,42,28,40,39,38,27,40,36,40,34,28,47,62,90,46,99,55,65,87,74,85,80,58,65,66,24,54,20,32,52,50,47,55,40,37,57,33,50,41,48,58,43,60,72,36,70,92,81,51,36,48,40,71,78,48,75,52,74,46,33,64,92,81,52,61,69,65,61,57,48,54,53,56,50,51,58,71,52,82,49,71,83,73,52,91,50,89,56,50,40,76,41,50,32,35,41,33,33,25,64,58,64,59,81,62,47,58,73,77,43,81,87,62,75,59,61,69,59,49,54,49,51,46,24,72,73,73,62,71,49,47,72,46,81,41,46,37,75,60,49,75,61,44,50,94,54,83,75,77,80,75,70,75,80,76,72,73,71,73,92,124